Protein AF-0000000076608374 (afdb_homodimer)

InterPro domains:
  IPR004399 Hydroxymethylpyrimidine kinase/phosphomethylpyrimidine kinase domain [cd01169] (4-234)
  IPR013749 Pyridoxamine kinase/Phosphomethylpyrimidine kinase [PF08543] (11-237)
  IPR029056 Ribokinase-like [G3DSA:3.40.1190.20] (1-250)
  IPR029056 Ribokinase-like [SSF53613] (2-236)

pLDDT: mean 88.98, std 12.82, range [23.16, 98.88]

Radius of gyration: 22.58 Å; Cα contacts (8 Å, |Δi|>4): 1106; chains: 2; bounding box: 45×72×51 Å

Structure (mmCIF, N/CA/C/O backbone):
data_AF-0000000076608374-model_v1
#
loop_
_entity.id
_entity.type
_entity.pdbx_description
1 polymer 'hydroxymethylpyrimidine kinase'
#
loop_
_atom_site.group_PDB
_atom_site.id
_atom_site.type_symbol
_atom_site.label_atom_id
_atom_site.label_alt_id
_atom_site.label_comp_id
_atom_site.label_asym_id
_atom_site.label_entity_id
_atom_site.label_seq_id
_atom_site.pdbx_PDB_ins_code
_atom_site.Cartn_x
_atom_site.Cartn_y
_atom_site.Cartn_z
_atom_site.occupancy
_atom_site.B_iso_or_equiv
_atom_site.auth_seq_id
_atom_site.auth_comp_id
_atom_site.auth_asym_id
_atom_site.auth_atom_id
_atom_site.pdbx_PDB_model_num
ATOM 1 N N . MET A 1 1 ? 15.359 10.875 -7.277 1 85.38 1 MET A N 1
ATOM 2 C CA . MET A 1 1 ? 13.961 11 -6.863 1 85.38 1 MET A CA 1
ATOM 3 C C . MET A 1 1 ? 13.859 11.164 -5.352 1 85.38 1 MET A C 1
ATOM 5 O O . MET A 1 1 ? 14.555 10.484 -4.594 1 85.38 1 MET A O 1
ATOM 9 N N . GLU A 1 2 ? 13.039 12.148 -4.84 1 93.56 2 GLU A N 1
ATOM 10 C CA . GLU A 1 2 ? 12.898 12.414 -3.412 1 93.56 2 GLU A CA 1
ATOM 11 C C . GLU A 1 2 ? 12.188 11.266 -2.701 1 93.56 2 GLU A C 1
ATOM 13 O O . GLU A 1 2 ? 11.195 10.742 -3.207 1 93.56 2 GLU A O 1
ATOM 18 N N . SER A 1 3 ? 12.734 10.867 -1.552 1 96.88 3 SER A N 1
ATOM 19 C CA . SER A 1 3 ? 12.086 9.836 -0.754 1 96.88 3 SER A CA 1
ATOM 20 C C . SER A 1 3 ? 11.117 10.445 0.254 1 96.88 3 SER A C 1
ATOM 22 O O . SER A 1 3 ? 11.492 11.328 1.024 1 96.88 3 SER A O 1
ATOM 24 N N . VAL A 1 4 ? 9.906 10.023 0.192 1 98.62 4 VAL A N 1
ATOM 25 C CA . VAL A 1 4 ? 8.852 10.477 1.096 1 98.62 4 VAL A CA 1
ATOM 26 C C . VAL A 1 4 ? 8.227 9.281 1.8 1 98.62 4 VAL A C 1
ATOM 28 O O . VAL A 1 4 ? 8.07 8.211 1.202 1 98.62 4 VAL A O 1
ATOM 31 N N . VAL A 1 5 ? 7.855 9.469 3.111 1 98.81 5 VAL A N 1
ATOM 32 C CA . VAL A 1 5 ? 7.355 8.367 3.926 1 98.81 5 VAL A CA 1
ATOM 33 C C . VAL A 1 5 ? 5.984 8.727 4.496 1 98.81 5 VAL A C 1
ATOM 35 O O . VAL A 1 5 ? 5.77 9.852 4.949 1 98.81 5 VAL A O 1
ATOM 38 N N . SER A 1 6 ? 5.066 7.832 4.352 1 98.81 6 SER A N 1
ATOM 39 C CA . SER A 1 6 ? 3.818 7.906 5.105 1 98.81 6 SER A CA 1
ATOM 40 C C . SER A 1 6 ? 3.855 7 6.328 1 98.81 6 SER A C 1
ATOM 42 O O . SER A 1 6 ? 4.246 5.836 6.234 1 98.81 6 SER A O 1
ATOM 44 N N . ILE A 1 7 ? 3.568 7.523 7.465 1 98.81 7 ILE A N 1
ATOM 45 C CA . ILE A 1 7 ? 3.342 6.73 8.672 1 98.81 7 ILE A CA 1
ATOM 46 C C . ILE A 1 7 ? 1.854 6.73 9.016 1 98.81 7 ILE A C 1
ATOM 48 O O . ILE A 1 7 ? 1.289 7.77 9.359 1 98.81 7 ILE A O 1
ATOM 52 N N . GLY A 1 8 ? 1.218 5.586 8.859 1 98.12 8 GLY A N 1
ATOM 53 C CA . GLY A 1 8 ? -0.223 5.535 9.055 1 98.12 8 GLY A CA 1
ATOM 54 C C . GLY A 1 8 ? -0.791 4.133 8.938 1 98.12 8 GLY A C 1
ATOM 55 O O . GLY A 1 8 ? -0.04 3.156 8.891 1 98.12 8 GLY A O 1
ATOM 56 N N . GLY A 1 9 ? -2.074 4.059 9.016 1 97.94 9 GLY A N 1
ATOM 57 C CA . GLY A 1 9 ? -2.756 2.775 9.016 1 97.94 9 GLY A CA 1
ATOM 58 C C . GLY A 1 9 ? -2.9 2.174 7.633 1 97.94 9 GLY A C 1
ATOM 59 O O . GLY A 1 9 ? -2.887 2.893 6.633 1 97.94 9 GLY A O 1
ATOM 60 N N . TRP A 1 10 ? -3.025 0.842 7.605 1 98.31 10 TRP A N 1
ATOM 61 C CA . TRP A 1 10 ? -3.332 0.107 6.383 1 98.31 10 TRP A CA 1
ATOM 62 C C . TRP A 1 10 ? -4.836 -0.064 6.211 1 98.31 10 TRP A C 1
ATOM 64 O O . TRP A 1 10 ? -5.52 -0.552 7.117 1 98.31 10 TRP A O 1
ATOM 74 N N . ASP A 1 11 ? -5.324 0.423 5.129 1 97.44 11 ASP A N 1
ATOM 75 C CA . ASP A 1 11 ? -6.711 0.237 4.707 1 97.44 11 ASP A CA 1
ATOM 76 C C . ASP A 1 11 ? -6.82 -0.854 3.645 1 97.44 11 ASP A C 1
ATOM 78 O O . ASP A 1 11 ? -6.426 -0.648 2.494 1 97.44 11 ASP A O 1
ATOM 82 N N . PRO A 1 12 ? -7.48 -1.946 3.973 1 98.12 12 PRO A N 1
ATOM 83 C CA . PRO A 1 12 ? -7.488 -3.072 3.037 1 98.12 12 PRO A CA 1
ATOM 84 C C . PRO A 1 12 ? -8.25 -2.762 1.749 1 98.12 12 PRO A C 1
ATOM 86 O O . PRO A 1 12 ? -7.988 -3.373 0.71 1 98.12 12 PRO A O 1
ATOM 89 N N . CYS A 1 13 ? -9.156 -1.854 1.697 1 96.25 13 CYS A N 1
ATOM 90 C CA . CYS A 1 13 ? -9.914 -1.597 0.477 1 96.25 13 CYS A CA 1
ATOM 91 C C . CYS A 1 13 ? -9.18 -0.61 -0.422 1 96.25 13 CYS A C 1
ATOM 93 O O . CYS A 1 13 ? -9.617 -0.332 -1.538 1 96.25 13 CYS A O 1
ATOM 95 N N . GLY A 1 14 ? -8.023 -0.067 0.072 1 95.12 14 GLY A N 1
ATOM 96 C CA . GLY A 1 14 ? -7.113 0.683 -0.778 1 95.12 14 GLY A CA 1
ATOM 97 C C . GLY A 1 14 ? -7.492 2.146 -0.913 1 95.12 14 GLY A C 1
ATOM 98 O O . GLY A 1 14 ? -6.902 2.873 -1.715 1 95.12 14 GLY A O 1
ATOM 99 N N . GLY A 1 15 ? -8.445 2.619 -0.129 1 93.56 15 GLY A N 1
ATOM 100 C CA . GLY A 1 15 ? -8.977 3.955 -0.346 1 93.56 15 GLY A CA 1
ATOM 101 C C . GLY A 1 15 ? -8.367 4.996 0.577 1 93.56 15 GLY A C 1
ATOM 102 O O . GLY A 1 15 ? -8.438 6.195 0.3 1 93.56 15 GLY A O 1
ATOM 103 N N . ALA A 1 16 ? -7.828 4.57 1.667 1 95 16 ALA A N 1
ATOM 104 C CA . ALA A 1 16 ? -7.281 5.5 2.654 1 95 16 ALA A CA 1
ATOM 105 C C . ALA A 1 16 ? -5.965 4.984 3.223 1 95 16 ALA A C 1
ATOM 107 O O . ALA A 1 16 ? -5.461 3.945 2.791 1 95 16 ALA A O 1
ATOM 108 N N . GLY A 1 17 ? -5.367 5.758 4.047 1 96.56 17 GLY A N 1
ATOM 109 C CA . GLY A 1 17 ? -4.172 5.309 4.746 1 96.56 17 GLY A CA 1
ATOM 110 C C . GLY A 1 17 ? -2.992 5.074 3.822 1 96.56 17 GLY A C 1
ATOM 111 O O . GLY A 1 17 ? -2.807 5.805 2.848 1 96.56 17 GLY A O 1
ATOM 112 N N . LEU A 1 18 ? -2.203 4.066 4.164 1 98.25 18 LEU A N 1
ATOM 113 C CA . LEU A 1 18 ? -0.969 3.775 3.443 1 98.25 18 LEU A CA 1
ATOM 114 C C . LEU A 1 18 ? -1.257 3.457 1.979 1 98.25 18 LEU A C 1
ATOM 116 O O . LEU A 1 18 ? -0.484 3.832 1.095 1 98.25 18 LEU A O 1
ATOM 120 N N . ALA A 1 19 ? -2.32 2.76 1.77 1 97.06 19 ALA A N 1
ATOM 121 C CA . ALA A 1 19 ? -2.652 2.375 0.401 1 97.06 19 ALA A CA 1
ATOM 122 C C . ALA A 1 19 ? -2.881 3.602 -0.475 1 97.06 19 ALA A C 1
ATOM 124 O O . ALA A 1 19 ? -2.369 3.678 -1.595 1 97.06 19 ALA A O 1
ATOM 125 N N . ALA A 1 20 ? -3.609 4.566 0.02 1 96.25 20 ALA A N 1
ATOM 126 C CA . ALA A 1 20 ? -3.857 5.801 -0.715 1 96.25 20 ALA A CA 1
ATOM 127 C C . ALA A 1 20 ? -2.588 6.641 -0.824 1 96.25 20 ALA A C 1
ATOM 129 O O . ALA A 1 20 ? -2.311 7.227 -1.873 1 96.25 20 ALA A O 1
ATOM 130 N N . ASP A 1 21 ? -1.882 6.695 0.234 1 98.06 21 ASP A N 1
ATOM 131 C CA . ASP A 1 21 ? -0.701 7.551 0.298 1 98.06 21 ASP A CA 1
ATOM 132 C C . ASP A 1 21 ? 0.353 7.109 -0.714 1 98.06 21 ASP A C 1
ATOM 134 O O . ASP A 1 21 ? 0.911 7.938 -1.438 1 98.06 21 ASP A O 1
ATOM 138 N N . ILE A 1 22 ? 0.617 5.816 -0.801 1 96.5 22 ILE A N 1
ATOM 139 C CA . ILE A 1 22 ? 1.695 5.336 -1.658 1 96.5 22 ILE A CA 1
ATOM 140 C C . ILE A 1 22 ? 1.318 5.539 -3.125 1 96.5 22 ILE A C 1
ATOM 142 O O . ILE A 1 22 ? 2.178 5.828 -3.959 1 96.5 22 ILE A O 1
ATOM 146 N N . LYS A 1 23 ? 0.091 5.352 -3.469 1 95 23 LYS A N 1
ATOM 147 C CA . LYS A 1 23 ? -0.356 5.633 -4.828 1 95 23 LYS A CA 1
ATOM 148 C C . LYS A 1 23 ? -0.237 7.121 -5.148 1 95 23 LYS A C 1
ATOM 150 O O . LYS A 1 23 ? 0.165 7.492 -6.254 1 95 23 LYS A O 1
ATOM 155 N N . THR A 1 24 ? -0.591 7.969 -4.184 1 96.44 24 THR A N 1
ATOM 156 C CA . THR A 1 24 ? -0.47 9.406 -4.359 1 96.44 24 THR A CA 1
ATOM 157 C C . THR A 1 24 ? 0.984 9.805 -4.598 1 96.44 24 THR A C 1
ATOM 159 O O . THR A 1 24 ? 1.28 10.586 -5.504 1 96.44 24 THR A O 1
ATOM 162 N N . PHE A 1 25 ? 1.87 9.203 -3.775 1 96.75 25 PHE A N 1
ATOM 163 C CA . PHE A 1 25 ? 3.293 9.477 -3.936 1 96.75 25 PHE A CA 1
ATOM 164 C C . PHE A 1 25 ? 3.771 9.078 -5.324 1 96.75 25 PHE A C 1
ATOM 166 O O . PHE A 1 25 ? 4.488 9.836 -5.984 1 96.75 25 PHE A O 1
ATOM 173 N N . GLU A 1 26 ? 3.326 7.902 -5.746 1 93 26 GLU A N 1
ATOM 174 C CA . GLU A 1 26 ? 3.701 7.402 -7.066 1 93 26 GLU A CA 1
ATOM 175 C C . GLU A 1 26 ? 3.268 8.367 -8.164 1 93 26 GLU A C 1
ATOM 177 O O . GLU A 1 26 ? 4.039 8.656 -9.086 1 93 26 GLU A O 1
ATOM 182 N N . MET A 1 27 ? 2.129 8.914 -8.055 1 92.44 27 MET A N 1
ATOM 183 C CA . MET A 1 27 ? 1.564 9.812 -9.062 1 92.44 27 MET A CA 1
ATOM 184 C C . MET A 1 27 ? 2.291 11.148 -9.062 1 92.44 27 MET A C 1
ATOM 186 O O . MET A 1 27 ? 2.254 11.883 -10.055 1 92.44 27 MET A O 1
ATOM 190 N N . HIS A 1 28 ? 2.885 11.5 -8.008 1 94.56 28 HIS A N 1
ATOM 191 C CA . HIS A 1 28 ? 3.57 12.789 -7.906 1 94.56 28 HIS A CA 1
ATOM 192 C C . HIS A 1 28 ? 5.059 12.641 -8.211 1 94.56 28 HIS A C 1
ATOM 194 O O . HIS A 1 28 ? 5.824 13.594 -8.039 1 94.56 28 HIS A O 1
ATOM 200 N N . GLY A 1 29 ? 5.453 11.445 -8.562 1 91.19 29 GLY A N 1
ATOM 201 C CA . GLY A 1 29 ? 6.82 11.234 -9.016 1 91.19 29 GLY A CA 1
ATOM 202 C C . GLY A 1 29 ? 7.836 11.266 -7.887 1 91.19 29 GLY A C 1
ATOM 203 O O . GLY A 1 29 ? 8.953 11.75 -8.062 1 91.19 29 GLY A O 1
ATOM 204 N N . VAL A 1 30 ? 7.477 10.891 -6.742 1 94.31 30 VAL A N 1
ATOM 205 C CA . VAL A 1 30 ? 8.406 10.734 -5.633 1 94.31 30 VAL A CA 1
ATOM 206 C C . VAL A 1 30 ? 8.492 9.266 -5.234 1 94.31 30 VAL A C 1
ATOM 208 O O . VAL A 1 30 ? 7.605 8.477 -5.566 1 94.31 30 VAL A O 1
ATOM 211 N N . ARG A 1 31 ? 9.594 8.906 -4.574 1 94.25 31 ARG A N 1
ATOM 212 C CA . ARG A 1 31 ? 9.727 7.566 -4.016 1 94.25 31 ARG A CA 1
ATOM 213 C C . ARG A 1 31 ? 8.914 7.422 -2.73 1 94.25 31 ARG A C 1
ATOM 215 O O . ARG A 1 31 ? 9.375 7.82 -1.655 1 94.25 31 ARG A O 1
ATOM 222 N N . GLY A 1 32 ? 7.797 6.789 -2.885 1 96.69 32 GLY A N 1
ATOM 223 C CA . GLY A 1 32 ? 6.883 6.676 -1.759 1 96.69 32 GLY A CA 1
ATOM 224 C C . GLY A 1 32 ? 7.133 5.441 -0.912 1 96.69 32 GLY A C 1
ATOM 225 O O . GLY A 1 32 ? 7.223 4.332 -1.436 1 96.69 32 GLY A O 1
ATOM 226 N N . MET A 1 33 ? 7.27 5.652 0.336 1 98.19 33 MET A N 1
ATOM 227 C CA . MET A 1 33 ? 7.465 4.609 1.338 1 98.19 33 MET A CA 1
ATOM 228 C C . MET A 1 33 ? 6.426 4.715 2.447 1 98.19 33 MET A C 1
ATOM 230 O O . MET A 1 33 ? 5.641 5.664 2.479 1 98.19 33 MET A O 1
ATOM 234 N N . GLY A 1 34 ? 6.348 3.648 3.256 1 98.62 34 GLY A N 1
ATOM 235 C CA . GLY A 1 34 ? 5.32 3.682 4.285 1 98.62 34 GLY A CA 1
ATOM 236 C C . GLY A 1 34 ? 5.68 2.861 5.512 1 98.62 34 GLY A C 1
ATOM 237 O O . GLY A 1 34 ? 6.285 1.795 5.395 1 98.62 34 GLY A O 1
ATOM 238 N N . ILE A 1 35 ? 5.336 3.412 6.617 1 98.88 35 ILE A N 1
ATOM 239 C CA . ILE A 1 35 ? 5.414 2.725 7.898 1 98.88 35 ILE A CA 1
ATOM 240 C C . ILE A 1 35 ? 4.008 2.383 8.391 1 98.88 35 ILE A C 1
ATOM 242 O O . ILE A 1 35 ? 3.174 3.273 8.57 1 98.88 35 ILE A O 1
ATOM 246 N N . CYS A 1 36 ? 3.803 1.111 8.602 1 98.88 36 CYS A N 1
ATOM 247 C CA . CYS A 1 36 ? 2.475 0.664 9 1 98.88 36 CYS A CA 1
ATOM 248 C C . CYS A 1 36 ? 2.271 0.834 10.508 1 98.88 36 CYS A C 1
ATOM 250 O O . CYS A 1 36 ? 2.889 0.128 11.305 1 98.88 36 CYS A O 1
ATOM 252 N N . SER A 1 37 ? 1.382 1.712 10.875 1 98.5 37 SER A N 1
ATOM 253 C CA . SER A 1 37 ? 1.146 2 12.289 1 98.5 37 SER A CA 1
ATOM 254 C C . SER A 1 37 ? -0.042 1.207 12.82 1 98.5 37 SER A C 1
ATOM 256 O O . SER A 1 37 ? -0.236 1.113 14.031 1 98.5 37 SER A O 1
ATOM 258 N N . ALA A 1 38 ? -0.831 0.718 11.938 1 98.31 38 ALA A N 1
ATOM 259 C CA . ALA A 1 38 ? -2.016 -0.057 12.305 1 98.31 38 ALA A CA 1
ATOM 260 C C . ALA A 1 38 ? -2.541 -0.845 11.109 1 98.31 38 ALA A C 1
ATOM 262 O O . ALA A 1 38 ? -2.307 -0.47 9.953 1 98.31 38 ALA A O 1
ATOM 263 N N . ILE A 1 39 ? -3.238 -1.93 11.406 1 98.5 39 ILE A N 1
ATOM 264 C CA . ILE A 1 39 ? -3.998 -2.684 10.414 1 98.5 39 ILE A CA 1
ATOM 265 C C . ILE A 1 39 ? -5.492 -2.562 10.711 1 98.5 39 ILE A C 1
ATOM 267 O O . ILE A 1 39 ? -5.941 -2.893 11.812 1 98.5 39 ILE A O 1
ATOM 271 N N . THR A 1 40 ? -6.234 -2.076 9.719 1 97.62 40 THR A N 1
ATOM 272 C CA . THR A 1 40 ? -7.672 -1.958 9.922 1 97.62 40 THR A CA 1
ATOM 273 C C . THR A 1 40 ? -8.422 -3.033 9.141 1 97.62 40 THR A C 1
ATOM 275 O O . THR A 1 40 ? -7.898 -3.576 8.164 1 97.62 40 THR A O 1
ATOM 278 N N . SER A 1 41 ? -9.539 -3.387 9.641 1 97.88 41 SER A N 1
ATOM 279 C CA . SER A 1 41 ? -10.555 -4.141 8.914 1 97.88 41 SER A CA 1
ATOM 280 C C . SER A 1 41 ? -11.742 -3.254 8.539 1 97.88 41 SER A C 1
ATOM 282 O O . SER A 1 41 ? -12.594 -2.963 9.375 1 97.88 41 SER A O 1
ATOM 284 N N . GLN A 1 42 ? -11.742 -2.914 7.234 1 95.56 42 GLN A N 1
ATOM 285 C CA . GLN A 1 42 ? -12.727 -1.925 6.809 1 95.56 42 GLN A CA 1
ATOM 286 C C . GLN A 1 42 ? -12.945 -1.982 5.297 1 95.56 42 GLN A C 1
ATOM 288 O O . GLN A 1 42 ? -12.164 -2.602 4.574 1 95.56 42 GLN A O 1
ATOM 293 N N . ALA A 1 43 ? -14 -1.444 4.84 1 94.19 43 ALA A N 1
ATOM 294 C CA . ALA A 1 43 ? -14.32 -1.111 3.455 1 94.19 43 ALA A CA 1
ATOM 295 C C . ALA A 1 43 ? -14.727 0.355 3.322 1 94.19 43 ALA A C 1
ATOM 297 O O . ALA A 1 43 ? -14.625 1.122 4.285 1 94.19 43 ALA A O 1
ATOM 298 N N . HIS A 1 44 ? -15.047 0.704 2.07 1 88.62 44 HIS A N 1
ATOM 299 C CA . HIS A 1 44 ? -15.391 2.105 1.855 1 88.62 44 HIS A CA 1
ATOM 300 C C . HIS A 1 44 ? -16.594 2.512 2.693 1 88.62 44 HIS A C 1
ATOM 302 O O . HIS A 1 44 ? -16.781 3.693 2.986 1 88.62 44 HIS A O 1
ATOM 308 N N . ASN A 1 45 ? -17.359 1.591 3.168 1 87.19 45 ASN A N 1
ATOM 309 C CA . ASN A 1 45 ? -18.641 1.895 3.805 1 87.19 45 ASN A CA 1
ATOM 310 C C . ASN A 1 45 ? -18.734 1.261 5.188 1 87.19 45 ASN A C 1
ATOM 312 O O . ASN A 1 45 ? -19.812 1.218 5.777 1 87.19 45 ASN A O 1
ATOM 316 N N . ARG A 1 46 ? -17.703 0.743 5.668 1 91.12 46 ARG A N 1
ATOM 317 C CA . ARG A 1 46 ? -17.75 0.077 6.965 1 91.12 46 ARG A CA 1
ATOM 318 C C . ARG A 1 46 ? -16.391 0.084 7.637 1 91.12 46 ARG A C 1
ATOM 320 O O . ARG A 1 46 ? -15.359 0.213 6.969 1 91.12 46 ARG A O 1
ATOM 327 N N . PHE A 1 47 ? -16.406 -0.077 8.953 1 93.62 47 PHE A N 1
ATOM 328 C CA . PHE A 1 47 ? -15.227 -0.24 9.805 1 93.62 47 PHE A CA 1
ATOM 329 C C . PHE A 1 47 ? -15.461 -1.329 10.844 1 93.62 47 PHE A C 1
ATOM 331 O O . PHE A 1 47 ? -16.266 -1.158 11.758 1 93.62 47 PHE A O 1
ATOM 338 N N . ASP A 1 48 ? -14.672 -2.373 10.742 1 95.69 48 ASP A N 1
ATOM 339 C CA . ASP A 1 48 ? -14.992 -3.559 11.539 1 95.69 48 ASP A CA 1
ATOM 340 C C . ASP A 1 48 ? -13.945 -3.795 12.617 1 95.69 48 ASP A C 1
ATOM 342 O O . ASP A 1 48 ? -14.195 -4.531 13.578 1 95.69 48 ASP A O 1
ATOM 346 N N . GLY A 1 49 ? -12.789 -3.16 12.43 1 95.12 49 GLY A N 1
ATOM 347 C CA . GLY A 1 49 ? -11.781 -3.398 13.453 1 95.12 49 GLY A CA 1
ATOM 348 C C . GLY A 1 49 ? -10.484 -2.658 13.195 1 95.12 49 GLY A C 1
ATOM 349 O O . GLY A 1 49 ? -10.305 -2.07 12.125 1 95.12 49 GLY A O 1
ATOM 350 N N . LEU A 1 50 ? -9.586 -2.688 14.258 1 95.75 50 LEU A N 1
ATOM 351 C CA . LEU A 1 50 ? -8.297 -2.014 14.242 1 95.75 50 LEU A CA 1
ATOM 352 C C . LEU A 1 50 ? -7.293 -2.746 15.125 1 95.75 50 LEU A C 1
ATOM 354 O O . LEU A 1 50 ? -7.613 -3.129 16.25 1 95.75 50 LEU A O 1
ATOM 358 N N . GLN A 1 51 ? -6.188 -3.068 14.57 1 97.38 51 GLN A N 1
ATOM 359 C CA . GLN A 1 51 ? -5.043 -3.564 15.328 1 97.38 51 GLN A CA 1
ATOM 360 C C . GLN A 1 51 ? -3.855 -2.613 15.219 1 97.38 51 GLN A C 1
ATOM 362 O O . GLN A 1 51 ? -3.254 -2.486 14.148 1 97.38 51 GLN A O 1
ATOM 367 N N . TRP A 1 52 ? -3.479 -1.981 16.359 1 97.31 52 TRP A N 1
ATOM 368 C CA . TRP A 1 52 ? -2.314 -1.104 16.359 1 97.31 52 TRP A CA 1
ATOM 369 C C . TRP A 1 52 ? -1.028 -1.904 16.188 1 97.31 52 TRP A C 1
ATOM 371 O O . TRP A 1 52 ? -0.891 -2.998 16.734 1 97.31 52 TRP A O 1
ATOM 381 N N . THR A 1 53 ? -0.121 -1.4 15.43 1 98.31 53 THR A N 1
ATOM 382 C CA . THR A 1 53 ? 1.24 -1.921 15.375 1 98.31 53 THR A CA 1
ATOM 383 C C . THR A 1 53 ? 2.041 -1.458 16.594 1 98.31 53 THR A C 1
ATOM 385 O O . THR A 1 53 ? 1.945 -0.298 17 1 98.31 53 THR A O 1
ATOM 388 N N . SER A 1 54 ? 2.82 -2.34 17.172 1 97.94 54 SER A N 1
ATOM 389 C CA . SER A 1 54 ? 3.584 -1.958 18.359 1 97.94 54 SER A CA 1
ATOM 390 C C . SER A 1 54 ? 4.629 -0.9 18.031 1 97.94 54 SER A C 1
ATOM 392 O O . SER A 1 54 ? 5.133 -0.854 16.906 1 97.94 54 SER A O 1
ATOM 394 N N . PRO A 1 55 ? 4.965 -0.057 19.016 1 97.88 55 PRO A N 1
ATOM 395 C CA . PRO A 1 55 ? 6.008 0.947 18.797 1 97.88 55 PRO A CA 1
ATOM 396 C C . PRO A 1 55 ? 7.32 0.337 18.297 1 97.88 55 PRO A C 1
ATOM 398 O O . PRO A 1 55 ? 7.961 0.882 17.406 1 97.88 55 PRO A O 1
ATOM 401 N N . GLU A 1 56 ? 7.645 -0.822 18.875 1 98.12 56 GLU A N 1
ATOM 402 C CA . GLU A 1 56 ? 8.891 -1.483 18.484 1 98.12 56 GLU A CA 1
ATOM 403 C C . GLU A 1 56 ? 8.906 -1.806 17 1 98.12 56 GLU A C 1
ATOM 405 O O . GLU A 1 56 ? 9.914 -1.595 16.312 1 98.12 56 GLU A O 1
ATOM 410 N N . VAL A 1 57 ? 7.801 -2.268 16.484 1 98.5 57 VAL A N 1
ATOM 411 C CA . VAL A 1 57 ? 7.703 -2.637 15.07 1 98.5 57 VAL A CA 1
ATOM 412 C C . VAL A 1 57 ? 7.688 -1.377 14.211 1 98.5 57 VAL A C 1
ATOM 414 O O . VAL A 1 57 ? 8.32 -1.337 13.148 1 98.5 57 VAL A O 1
ATOM 417 N N . ILE A 1 58 ? 7.031 -0.351 14.648 1 98.75 58 ILE A N 1
ATOM 418 C CA . ILE A 1 58 ? 7 0.918 13.93 1 98.75 58 ILE A CA 1
ATOM 419 C C . ILE A 1 58 ? 8.414 1.473 13.805 1 98.75 58 ILE A C 1
ATOM 421 O O . ILE A 1 58 ? 8.852 1.831 12.703 1 98.75 58 ILE A O 1
ATOM 425 N N . PHE A 1 59 ? 9.141 1.438 14.906 1 98.69 59 PHE A N 1
ATOM 426 C CA . PHE A 1 59 ? 10.484 2.004 14.922 1 98.69 59 PHE A CA 1
ATOM 427 C C . PHE A 1 59 ? 11.438 1.154 14.094 1 98.69 59 PHE A C 1
ATOM 429 O O . PHE A 1 59 ? 12.344 1.684 13.445 1 98.69 59 PHE A O 1
ATOM 436 N N . SER A 1 60 ? 11.227 -0.14 14.117 1 98.56 60 SER A N 1
ATOM 437 C CA . SER A 1 60 ? 12.062 -1.022 13.312 1 98.56 60 SER A CA 1
ATOM 438 C C . SER A 1 60 ? 11.891 -0.743 11.828 1 98.56 60 SER A C 1
ATOM 440 O O . SER A 1 60 ? 12.867 -0.714 11.07 1 98.56 60 SER A O 1
ATOM 442 N N . GLN A 1 61 ? 10.648 -0.555 11.367 1 98.69 61 GLN A N 1
ATOM 443 C CA . GLN A 1 61 ? 10.398 -0.172 9.984 1 98.69 61 GLN A CA 1
ATOM 444 C C . GLN A 1 61 ? 11.109 1.131 9.633 1 98.69 61 GLN A C 1
ATOM 446 O O . GLN A 1 61 ? 11.781 1.22 8.602 1 98.69 61 GLN A O 1
ATOM 451 N N . LEU A 1 62 ? 10.938 2.107 10.5 1 98.75 62 LEU A N 1
ATOM 452 C CA . LEU A 1 62 ? 11.5 3.434 10.266 1 98.75 62 LEU A CA 1
ATOM 453 C C . LEU A 1 62 ? 13.023 3.379 10.203 1 98.75 62 LEU A C 1
ATOM 455 O O . LEU A 1 62 ? 13.633 3.973 9.312 1 98.75 62 LEU A O 1
ATOM 459 N N . GLU A 1 63 ? 13.609 2.646 11.102 1 98.44 63 GLU A N 1
ATOM 460 C CA . GLU A 1 63 ? 15.062 2.551 11.164 1 98.44 63 GLU A CA 1
ATOM 461 C C . GLU A 1 63 ? 15.625 1.913 9.898 1 98.44 63 GLU A C 1
ATOM 463 O O . GLU A 1 63 ? 16.672 2.33 9.398 1 98.44 63 GLU A O 1
ATOM 468 N N . SER A 1 64 ? 14.969 0.876 9.453 1 97.88 64 SER A N 1
ATOM 469 C CA . SER A 1 64 ? 15.414 0.248 8.219 1 97.88 64 SER A CA 1
ATOM 470 C C . SER A 1 64 ? 15.461 1.255 7.07 1 97.88 64 SER A C 1
ATOM 472 O O . SER A 1 64 ? 16.375 1.224 6.246 1 97.88 64 SER A O 1
ATOM 474 N N . LEU A 1 65 ? 14.492 2.168 6.996 1 98.25 65 LEU A N 1
ATOM 475 C CA . LEU A 1 65 ? 14.445 3.176 5.941 1 98.25 65 LEU A CA 1
ATOM 476 C C . LEU A 1 65 ? 15.523 4.234 6.156 1 98.25 65 LEU A C 1
ATOM 478 O O . LEU A 1 65 ? 16.219 4.617 5.211 1 98.25 65 LEU A O 1
ATOM 482 N N . LEU A 1 66 ? 15.711 4.645 7.391 1 98.06 66 LEU A N 1
ATOM 483 C CA . LEU A 1 66 ? 16.656 5.719 7.695 1 98.06 66 LEU A CA 1
ATOM 484 C C . LEU A 1 66 ? 18.078 5.281 7.434 1 98.06 66 LEU A C 1
ATOM 486 O O . LEU A 1 66 ? 18.953 6.109 7.129 1 98.06 66 LEU A O 1
ATOM 490 N N . ARG A 1 67 ? 18.328 4.039 7.445 1 96.88 67 ARG A N 1
ATOM 491 C CA . ARG A 1 67 ? 19.672 3.506 7.203 1 96.88 67 ARG A CA 1
ATOM 492 C C . ARG A 1 67 ? 19.969 3.449 5.711 1 96.88 67 ARG A C 1
ATOM 494 O O . ARG A 1 67 ? 21.141 3.352 5.316 1 96.88 67 ARG A O 1
ATOM 501 N N . SER A 1 68 ? 18.969 3.57 4.887 1 94.94 68 SER A N 1
ATOM 502 C CA . SER A 1 68 ? 19.172 3.312 3.465 1 94.94 68 SER A CA 1
ATOM 503 C C . SER A 1 68 ? 18.812 4.531 2.623 1 94.94 68 SER A C 1
ATOM 505 O O . SER A 1 68 ? 19.219 4.633 1.463 1 94.94 68 SER A O 1
ATOM 507 N N . TYR A 1 69 ? 18.031 5.473 3.217 1 96.31 69 TYR A N 1
ATOM 508 C CA . TYR A 1 69 ? 17.516 6.582 2.424 1 96.31 69 TYR A CA 1
ATOM 509 C C . TYR A 1 69 ? 17.625 7.895 3.188 1 96.31 69 TYR A C 1
ATOM 511 O O . TYR A 1 69 ? 17.578 7.906 4.422 1 96.31 69 TYR A O 1
ATOM 519 N N . THR A 1 70 ? 17.812 8.945 2.438 1 97.56 70 THR A N 1
ATOM 520 C CA . THR A 1 70 ? 17.562 10.281 2.977 1 97.56 70 THR A CA 1
ATOM 521 C C . THR A 1 70 ? 16.109 10.688 2.768 1 97.56 70 THR A C 1
ATOM 523 O O . THR A 1 70 ? 15.688 10.938 1.638 1 97.56 70 THR A O 1
ATOM 526 N N . ILE A 1 71 ? 15.398 10.797 3.842 1 98.31 71 ILE A N 1
ATOM 527 C CA . ILE A 1 71 ? 13.977 11.086 3.77 1 98.31 71 ILE A CA 1
ATOM 528 C C . ILE A 1 71 ? 13.758 12.602 3.75 1 98.31 71 ILE A C 1
ATOM 530 O O . ILE A 1 71 ? 14.219 13.312 4.645 1 98.31 71 ILE A O 1
ATOM 534 N N . LYS A 1 72 ? 13 13.039 2.715 1 98.56 72 LYS A N 1
ATOM 535 C CA . LYS A 1 72 ? 12.82 14.477 2.533 1 98.56 72 LYS A CA 1
ATOM 536 C C . LYS A 1 72 ? 11.492 14.945 3.121 1 98.56 72 LYS A C 1
ATOM 538 O O . LYS A 1 72 ? 11.344 16.125 3.479 1 98.56 72 LYS A O 1
ATOM 543 N N . GLY A 1 73 ? 10.508 14.102 3.189 1 98.69 73 GLY A N 1
ATOM 544 C CA . GLY A 1 73 ? 9.195 14.43 3.713 1 98.69 73 GLY A CA 1
ATOM 545 C C . GLY A 1 73 ? 8.5 13.242 4.359 1 98.69 73 GLY A C 1
ATOM 546 O O . GLY A 1 73 ? 8.68 12.102 3.938 1 98.69 73 GLY A O 1
ATOM 547 N N . VAL A 1 74 ? 7.707 13.539 5.355 1 98.81 74 VAL A N 1
ATOM 548 C CA . VAL A 1 74 ? 6.949 12.508 6.047 1 98.81 74 VAL A CA 1
ATOM 549 C C . VAL A 1 74 ? 5.52 12.992 6.289 1 98.81 74 VAL A C 1
ATOM 551 O O . VAL A 1 74 ? 5.309 14.117 6.738 1 98.81 74 VAL A O 1
ATOM 554 N N . LYS A 1 75 ? 4.598 12.172 5.953 1 98.75 75 LYS A N 1
ATOM 555 C CA . LYS A 1 75 ? 3.191 12.398 6.273 1 98.75 75 LYS A CA 1
ATOM 556 C C . LYS A 1 75 ? 2.717 11.453 7.371 1 98.75 75 LYS A C 1
ATOM 558 O O . LYS A 1 75 ? 2.854 10.234 7.246 1 98.75 75 LYS A O 1
ATOM 563 N N . PHE A 1 76 ? 2.162 11.992 8.43 1 97.94 76 PHE A N 1
ATOM 564 C CA . PHE A 1 76 ? 1.591 11.195 9.508 1 97.94 76 PHE A CA 1
ATOM 565 C C . PHE A 1 76 ? 0.077 11.102 9.367 1 97.94 76 PHE A C 1
ATOM 567 O O . PHE A 1 76 ? -0.601 12.109 9.18 1 97.94 76 PHE A O 1
ATOM 574 N N . GLY A 1 77 ? -0.396 9.883 9.398 1 96.69 77 GLY A N 1
ATOM 575 C CA . GLY A 1 77 ? -1.801 9.586 9.633 1 96.69 77 GLY A CA 1
ATOM 576 C C . GLY A 1 77 ? -2.08 9.109 11.047 1 96.69 77 GLY A C 1
ATOM 577 O O . GLY A 1 77 ? -1.665 9.742 12.016 1 96.69 77 GLY A O 1
ATOM 578 N N . ILE A 1 78 ? -2.77 7.996 11.203 1 94.94 78 ILE A N 1
ATOM 579 C CA . ILE A 1 78 ? -3.17 7.523 12.523 1 94.94 78 ILE A CA 1
ATOM 580 C C . ILE A 1 78 ? -1.99 6.836 13.203 1 94.94 78 ILE A C 1
ATOM 582 O O . ILE A 1 78 ? -1.25 6.082 12.57 1 94.94 78 ILE A O 1
ATOM 586 N N . VAL A 1 79 ? -1.761 7.168 14.375 1 93.38 79 VAL A N 1
ATOM 587 C CA . VAL A 1 79 ? -0.853 6.504 15.305 1 93.38 79 VAL A CA 1
ATOM 588 C C . VAL A 1 79 ? -1.541 6.32 16.656 1 93.38 79 VAL A C 1
ATOM 590 O O . VAL A 1 79 ? -2.438 7.086 17.016 1 93.38 79 VAL A O 1
ATOM 593 N N . GLU A 1 80 ? -1.146 5.367 17.328 1 92.06 80 GLU A N 1
ATOM 594 C CA . GLU A 1 80 ? -1.849 4.984 18.547 1 92.06 80 GLU A CA 1
ATOM 595 C C . GLU A 1 80 ? -1.73 6.066 19.609 1 92.06 80 GLU A C 1
ATOM 597 O O . GLU A 1 80 ? -2.672 6.301 20.375 1 92.06 80 GLU A O 1
ATOM 602 N N . SER A 1 81 ? -0.519 6.723 19.672 1 89.62 81 SER A N 1
ATOM 603 C CA . SER A 1 81 ? -0.289 7.66 20.766 1 89.62 81 SER A CA 1
ATOM 604 C C . SER A 1 81 ? 0.64 8.789 20.344 1 89.62 81 SER A C 1
ATOM 606 O O . SER A 1 81 ? 1.371 8.664 19.359 1 89.62 81 SER A O 1
ATOM 608 N N . SER A 1 82 ? 0.58 9.805 21.172 1 89.38 82 SER A N 1
ATOM 609 C CA . SER A 1 82 ? 1.465 10.938 20.922 1 89.38 82 SER A CA 1
ATOM 610 C C . SER A 1 82 ? 2.924 10.562 21.156 1 89.38 82 SER A C 1
ATOM 612 O O . SER A 1 82 ? 3.822 11.125 20.516 1 89.38 82 SER A O 1
ATOM 614 N N . GLU A 1 83 ? 3.145 9.602 22.016 1 91.75 83 GLU A N 1
ATOM 615 C CA . GLU A 1 83 ? 4.504 9.133 22.281 1 91.75 83 GLU A CA 1
ATOM 616 C C . GLU A 1 83 ? 5.141 8.562 21.016 1 91.75 83 GLU A C 1
ATOM 618 O O . GLU A 1 83 ? 6.309 8.828 20.719 1 91.75 83 GLU A O 1
ATOM 623 N N . VAL A 1 84 ? 4.367 7.816 20.281 1 94.56 84 VAL A N 1
ATOM 624 C CA . VAL A 1 84 ? 4.863 7.223 19.031 1 94.56 84 VAL A CA 1
ATOM 625 C C . VAL A 1 84 ? 5.156 8.32 18.016 1 94.56 84 VAL A C 1
ATOM 627 O O . VAL A 1 84 ? 6.195 8.305 17.359 1 94.56 84 VAL A O 1
ATOM 630 N N . LEU A 1 85 ? 4.258 9.25 17.938 1 94.5 85 LEU A N 1
ATOM 631 C CA . LEU A 1 85 ? 4.426 10.383 17.031 1 94.5 85 LEU A CA 1
ATOM 632 C C . LEU A 1 85 ? 5.703 11.148 17.359 1 94.5 85 LEU A C 1
ATOM 634 O O . LEU A 1 85 ? 6.523 11.398 16.469 1 94.5 85 LEU A O 1
ATOM 638 N N . HIS A 1 86 ? 5.898 11.445 18.609 1 94.5 86 HIS A N 1
ATOM 639 C CA . HIS A 1 86 ? 7.055 12.211 19.062 1 94.5 86 HIS A CA 1
ATOM 640 C C . HIS A 1 86 ? 8.352 11.469 18.781 1 94.5 86 HIS A C 1
ATOM 642 O O . HIS A 1 86 ? 9.32 12.055 18.297 1 94.5 86 HIS A O 1
ATOM 648 N N . GLU A 1 87 ? 8.344 10.227 19.094 1 96.75 87 GLU A N 1
ATOM 649 C CA . GLU A 1 87 ? 9.547 9.43 18.891 1 96.75 87 GLU A CA 1
ATOM 650 C C . GLU A 1 87 ? 9.898 9.312 17.422 1 96.75 87 GLU A C 1
ATOM 652 O O . GLU A 1 87 ? 11.078 9.375 17.047 1 96.75 87 GLU A O 1
ATOM 657 N N . CYS A 1 88 ? 8.898 9.086 16.609 1 98.06 88 CYS A N 1
ATOM 658 C CA . CYS A 1 88 ? 9.156 9.039 15.172 1 98.06 88 CYS A CA 1
ATOM 659 C C . CYS A 1 88 ? 9.758 10.352 14.68 1 98.06 88 CYS A C 1
ATOM 661 O O . CYS A 1 88 ? 10.734 10.344 13.93 1 98.06 88 CYS A O 1
ATOM 663 N N . ILE A 1 89 ? 9.211 11.477 15.102 1 97.12 89 ILE A N 1
ATOM 664 C CA . ILE A 1 89 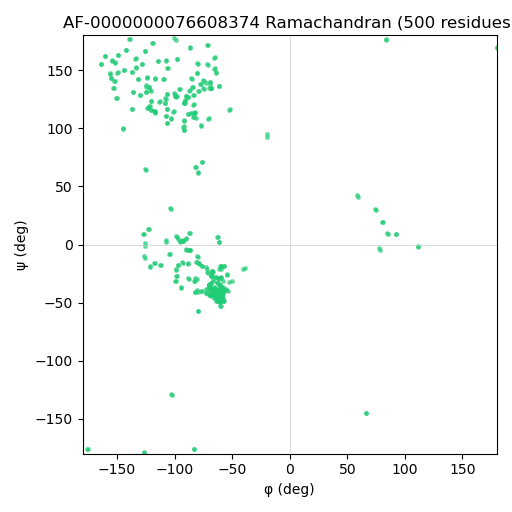? 9.688 12.789 14.672 1 97.12 89 ILE A CA 1
ATOM 665 C C . ILE A 1 89 ? 11.133 12.984 15.109 1 97.12 89 ILE A C 1
ATOM 667 O O . ILE A 1 89 ? 11.961 13.469 14.336 1 97.12 89 ILE A O 1
ATOM 671 N N . ALA A 1 90 ? 11.391 12.586 16.328 1 97.44 90 ALA A N 1
ATOM 672 C CA . ALA A 1 90 ? 12.75 12.719 16.844 1 97.44 90 ALA A CA 1
ATOM 673 C C . ALA A 1 90 ? 13.75 11.938 15.984 1 97.44 90 ALA A C 1
ATOM 675 O O . ALA A 1 90 ? 14.805 12.461 15.617 1 97.44 90 ALA A O 1
ATOM 676 N N . ARG A 1 91 ? 13.461 10.75 15.625 1 98.31 91 ARG A N 1
ATOM 677 C CA . ARG A 1 91 ? 14.336 9.914 14.812 1 98.31 91 ARG A CA 1
ATOM 678 C C . ARG A 1 91 ? 14.5 10.5 13.414 1 98.31 91 ARG A C 1
ATOM 680 O O . ARG A 1 91 ? 15.602 10.484 12.859 1 98.31 91 ARG A O 1
ATOM 687 N N . LEU A 1 92 ? 13.461 10.992 12.906 1 98.5 92 LEU A N 1
ATOM 688 C CA . LEU A 1 92 ? 13.477 11.586 11.57 1 98.5 92 LEU A CA 1
ATOM 689 C C . LEU A 1 92 ? 14.352 12.836 11.539 1 98.5 92 LEU A C 1
ATOM 691 O O . LEU A 1 92 ? 15.195 12.984 10.648 1 98.5 92 LEU A O 1
ATOM 695 N N . ARG A 1 93 ? 14.203 13.711 12.508 1 97.69 93 ARG A N 1
ATOM 696 C CA . ARG A 1 93 ? 14.953 14.961 12.57 1 97.69 93 ARG A CA 1
ATOM 697 C C . ARG A 1 93 ? 16.422 14.695 12.875 1 97.69 93 ARG A C 1
ATOM 699 O O . ARG A 1 93 ? 17.297 15.422 12.391 1 97.69 93 ARG A O 1
ATOM 706 N N . ASN A 1 94 ? 16.656 13.695 13.648 1 98 94 ASN A N 1
ATOM 707 C CA . ASN A 1 94 ? 18.047 13.305 13.891 1 98 94 ASN A CA 1
ATOM 708 C C . ASN A 1 94 ? 18.734 12.859 12.602 1 98 94 ASN A C 1
ATOM 710 O O . ASN A 1 94 ? 19.906 13.156 12.391 1 98 94 ASN A O 1
ATOM 714 N N . ALA A 1 95 ? 18.031 12.164 11.766 1 98.06 95 ALA A N 1
ATOM 715 C CA . ALA A 1 95 ? 18.609 11.656 10.516 1 98.06 95 ALA A CA 1
ATOM 716 C C . ALA A 1 95 ? 18.719 12.773 9.484 1 98.06 95 ALA A C 1
ATOM 718 O O . ALA A 1 95 ? 19.672 12.805 8.695 1 98.06 95 ALA A O 1
ATOM 719 N N . ASN A 1 96 ? 17.734 13.617 9.406 1 97.94 96 ASN A N 1
ATOM 720 C CA . ASN A 1 96 ? 17.688 14.766 8.5 1 97.94 96 ASN A CA 1
ATOM 721 C C . ASN A 1 96 ? 16.984 15.953 9.141 1 97.94 96 ASN A C 1
ATOM 723 O O . ASN A 1 96 ? 15.758 16.047 9.109 1 97.94 96 ASN A O 1
ATOM 727 N N . PRO A 1 97 ? 17.719 16.875 9.641 1 97.06 97 PRO A N 1
ATOM 728 C CA . PRO A 1 97 ? 17.109 18.031 10.328 1 97.06 97 PRO A CA 1
ATOM 729 C C . PRO A 1 97 ? 16.172 18.828 9.422 1 97.06 97 PRO A C 1
ATOM 731 O O . PRO A 1 97 ? 15.305 19.562 9.922 1 97.06 97 PRO A O 1
ATOM 734 N N . ASP A 1 98 ? 16.297 18.672 8.141 1 96.38 98 ASP A N 1
ATOM 735 C CA . ASP A 1 98 ? 15.523 19.469 7.207 1 96.38 98 ASP A CA 1
ATOM 736 C C . ASP A 1 98 ? 14.289 18.719 6.719 1 96.38 98 ASP A C 1
ATOM 738 O O . ASP A 1 98 ? 13.57 19.203 5.836 1 96.38 98 ASP A O 1
ATOM 742 N N . VAL A 1 99 ? 13.992 17.562 7.266 1 98.12 99 VAL A N 1
ATOM 743 C CA . VAL A 1 99 ? 12.859 16.766 6.828 1 98.12 99 VAL A CA 1
ATOM 744 C C . VAL A 1 99 ? 11.562 17.547 7.035 1 98.12 99 VAL A C 1
ATOM 746 O O . VAL A 1 99 ? 11.398 18.234 8.047 1 98.12 99 VAL A O 1
ATOM 749 N N . ILE A 1 100 ? 10.688 17.5 6.039 1 97.88 100 ILE A N 1
ATOM 750 C CA . ILE A 1 100 ? 9.383 18.141 6.141 1 97.88 100 ILE A CA 1
ATOM 751 C C . ILE A 1 100 ? 8.383 17.188 6.781 1 97.88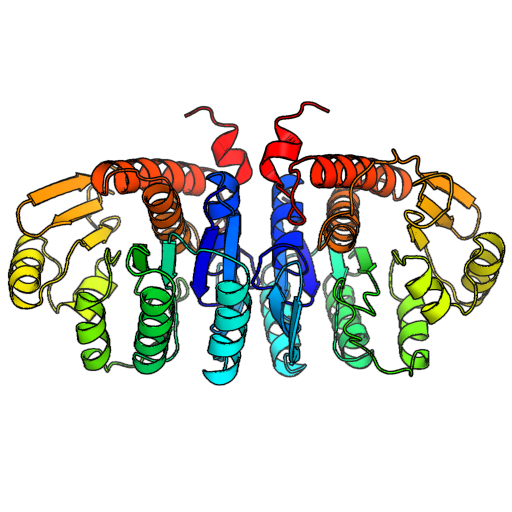 100 ILE A C 1
ATOM 753 O O . ILE A 1 100 ? 8.289 16.016 6.379 1 97.88 100 ILE A O 1
ATOM 757 N N . ILE A 1 101 ? 7.652 17.688 7.742 1 97.94 101 ILE A N 1
ATOM 758 C CA . ILE A 1 101 ? 6.699 16.828 8.438 1 97.94 101 ILE A CA 1
ATOM 759 C C . ILE A 1 101 ? 5.289 17.391 8.289 1 97.94 101 ILE A C 1
ATOM 761 O O . ILE A 1 101 ? 5.016 18.516 8.719 1 97.94 101 ILE A O 1
ATOM 765 N N . VAL A 1 102 ? 4.43 16.656 7.625 1 98.25 102 VAL A N 1
ATOM 766 C CA . VAL A 1 102 ? 3.012 16.953 7.469 1 98.25 102 VAL A CA 1
ATOM 767 C C . VAL A 1 102 ? 2.184 16 8.336 1 98.25 102 VAL A C 1
ATOM 769 O O . VAL A 1 102 ? 2.381 14.789 8.305 1 98.25 102 VAL A O 1
ATOM 772 N N . TRP A 1 103 ? 1.264 16.531 9.133 1 96.56 103 TRP A N 1
ATOM 773 C CA . TRP A 1 103 ? 0.426 15.719 10 1 96.56 103 TRP A CA 1
ATOM 774 C C . TRP A 1 103 ? -1.045 15.852 9.617 1 96.56 103 TRP A C 1
ATOM 776 O O . TRP A 1 103 ? -1.613 16.938 9.68 1 96.56 103 TRP A O 1
ATOM 786 N N . ASP A 1 104 ? -1.623 14.781 9.164 1 96.31 104 ASP A N 1
ATOM 787 C CA . ASP A 1 104 ? -3.066 14.648 8.984 1 96.31 104 ASP A CA 1
ATOM 788 C C . ASP A 1 104 ? -3.723 14.055 10.227 1 96.31 104 ASP A C 1
ATOM 790 O O . ASP A 1 104 ? -3.762 12.828 10.383 1 96.31 104 ASP A O 1
ATOM 794 N N . PRO A 1 105 ? -4.297 14.891 11.07 1 92.19 105 PRO A N 1
ATOM 795 C CA . PRO A 1 105 ? -4.793 14.43 12.367 1 92.19 105 PRO A CA 1
ATOM 796 C C . PRO A 1 105 ? -6.109 13.664 12.258 1 92.19 105 PRO A C 1
ATOM 798 O O . PRO A 1 105 ? -7.121 14.086 12.82 1 92.19 105 PRO A O 1
ATOM 801 N N . VAL A 1 106 ? -6.07 12.492 11.727 1 87.56 106 VAL A N 1
ATOM 802 C CA . VAL A 1 106 ? -7.25 11.664 11.516 1 87.56 106 VAL A CA 1
ATOM 803 C C . VAL A 1 106 ? -7.777 11.164 12.859 1 87.56 106 VAL A C 1
ATOM 805 O O . VAL A 1 106 ? -7.152 10.32 13.5 1 87.56 106 VAL A O 1
ATOM 808 N N . ILE A 1 107 ? -8.883 11.664 13.273 1 81.75 107 ILE A N 1
ATOM 809 C CA . ILE A 1 107 ? -9.438 11.266 14.562 1 81.75 107 ILE A CA 1
ATOM 810 C C . ILE A 1 107 ? -10.539 10.227 14.352 1 81.75 107 ILE A C 1
ATOM 812 O O . ILE A 1 107 ? -10.781 9.383 15.219 1 81.75 107 ILE A O 1
ATOM 816 N N . LYS A 1 108 ? -11.211 10.367 13.211 1 77.38 108 LYS A N 1
ATOM 817 C CA . LYS A 1 108 ? -12.328 9.469 12.922 1 77.38 108 LYS A CA 1
ATOM 818 C C . LYS A 1 108 ? -12.211 8.898 11.516 1 77.38 108 LYS A C 1
ATOM 820 O O . LYS A 1 108 ? -11.797 9.594 10.578 1 77.38 108 LYS A O 1
ATOM 825 N N . ALA A 1 109 ? -12.609 7.633 11.484 1 74 109 ALA A N 1
ATOM 826 C CA . ALA A 1 109 ? -12.75 7.051 10.156 1 74 109 ALA A CA 1
ATOM 827 C C . ALA A 1 109 ? -13.953 7.629 9.422 1 74 109 ALA A C 1
ATOM 829 O O . ALA A 1 109 ? -14.883 8.141 10.055 1 74 109 ALA A O 1
ATOM 830 N N . SER A 1 110 ? -13.836 7.57 8.117 1 69.5 110 SER A N 1
ATOM 831 C CA . SER A 1 110 ? -14.969 8.023 7.32 1 69.5 110 SER A CA 1
ATOM 832 C C . SER A 1 110 ? -16.25 7.297 7.715 1 69.5 110 SER A C 1
ATOM 834 O O . SER A 1 110 ? -17.344 7.852 7.609 1 69.5 110 SER A O 1
ATOM 836 N N . SER A 1 111 ? -16.062 6.129 8.227 1 69.19 111 SER A N 1
ATOM 837 C CA . SER A 1 111 ? -17.203 5.312 8.617 1 69.19 111 SER A CA 1
ATOM 838 C C . SER A 1 111 ? -17.641 5.613 10.047 1 69.19 111 SER A C 1
ATOM 840 O O . SER A 1 111 ? -18.578 4.996 10.562 1 69.19 111 SER A O 1
ATOM 842 N N . GLY A 1 112 ? -16.953 6.414 10.719 1 72.19 112 GLY A N 1
ATOM 843 C CA . GLY A 1 112 ? -17.438 6.91 12 1 72.19 112 GLY A CA 1
ATOM 844 C C . GLY A 1 112 ? -16.641 6.383 13.18 1 72.19 112 GLY A C 1
ATOM 845 O O . GLY A 1 112 ? -16.875 6.777 14.32 1 72.19 112 GLY A O 1
ATOM 846 N N . PHE A 1 113 ? -15.68 5.57 12.977 1 75.69 113 PHE A N 1
ATOM 847 C CA . PHE A 1 113 ? -14.883 5 14.055 1 75.69 113 PHE A CA 1
ATOM 848 C C . PHE A 1 113 ? -13.906 6.031 14.609 1 75.69 113 PHE A C 1
ATOM 850 O O . PHE A 1 113 ? -13.211 6.715 13.852 1 75.69 113 PHE A O 1
ATOM 857 N N . ASP A 1 114 ? -13.875 6.062 15.938 1 77.12 114 ASP A N 1
ATOM 858 C CA . ASP A 1 114 ? -12.953 6.98 16.594 1 77.12 114 ASP A CA 1
ATOM 859 C C . ASP A 1 114 ? -11.609 6.305 16.891 1 77.12 114 ASP A C 1
ATOM 861 O O . ASP A 1 114 ? -11.555 5.32 17.625 1 77.12 114 ASP A O 1
ATOM 865 N N . PHE A 1 115 ? -10.578 6.848 16.391 1 79.25 115 PHE A N 1
ATOM 866 C CA . PHE A 1 115 ? -9.266 6.246 16.578 1 79.25 115 PHE A CA 1
ATOM 867 C C . PHE A 1 115 ? -8.68 6.645 17.922 1 79.25 115 PHE A C 1
ATOM 869 O O . PHE A 1 115 ? -7.816 5.945 18.469 1 79.25 115 PHE A O 1
ATOM 876 N N . HIS A 1 116 ? -8.992 7.789 18.375 1 75.69 116 HIS A N 1
ATOM 877 C CA . HIS A 1 116 ? -8.406 8.312 19.609 1 75.69 116 HIS A CA 1
ATOM 878 C C . HIS A 1 116 ? -9.477 8.711 20.609 1 75.69 116 HIS A C 1
ATOM 880 O O . HIS A 1 116 ? -10.57 9.141 20.219 1 75.69 116 HIS A O 1
ATOM 886 N N . ASN A 1 117 ? -9.109 8.289 21.812 1 64.5 117 ASN A N 1
ATOM 887 C CA . ASN A 1 117 ? -10.008 8.734 22.875 1 64.5 117 ASN A CA 1
ATOM 888 C C . ASN A 1 117 ? -9.852 10.227 23.156 1 64.5 117 ASN A C 1
ATOM 890 O O . ASN A 1 117 ? -9 10.883 22.562 1 64.5 117 ASN A O 1
ATOM 894 N N . ASN A 1 118 ? -10.648 10.781 23.906 1 60.31 118 ASN A N 1
ATOM 895 C CA . ASN A 1 118 ? -10.867 12.195 24.172 1 60.31 118 ASN A CA 1
ATOM 896 C C . ASN A 1 118 ? -9.625 12.859 24.75 1 60.31 118 ASN A C 1
ATOM 898 O O . ASN A 1 118 ? -9.625 14.07 25.016 1 60.31 118 ASN A O 1
ATOM 902 N N . ASN A 1 119 ? -8.594 12.148 24.875 1 60.81 119 ASN A N 1
ATOM 903 C CA . ASN A 1 119 ? -7.492 12.906 25.453 1 60.81 119 ASN A CA 1
ATOM 904 C C . ASN A 1 119 ? -6.602 13.523 24.391 1 60.81 119 ASN A C 1
ATOM 906 O O . ASN A 1 119 ? -5.812 12.828 23.75 1 60.81 119 ASN A O 1
ATOM 910 N N . THR A 1 120 ? -6.773 14.812 24.141 1 63.09 120 THR A N 1
ATOM 911 C CA . THR A 1 120 ? -6.148 15.586 23.078 1 63.09 120 THR A CA 1
ATOM 912 C C . THR A 1 120 ? -4.867 16.25 23.562 1 63.09 120 THR A C 1
ATOM 914 O O . THR A 1 120 ? -4.047 16.703 22.75 1 63.09 120 THR A O 1
ATOM 917 N N . ASP A 1 121 ? -4.715 16.297 24.812 1 63.56 121 ASP A N 1
ATOM 918 C CA . ASP A 1 121 ? -3.68 17.172 25.359 1 63.56 121 ASP A CA 1
ATOM 919 C C . ASP A 1 121 ? -2.297 16.75 24.859 1 63.56 121 ASP A C 1
ATOM 921 O O . ASP A 1 121 ? -1.475 17.609 24.516 1 63.56 121 ASP A O 1
ATOM 925 N N . ASP A 1 122 ? -2.141 15.57 24.719 1 73 122 ASP A N 1
ATOM 926 C CA . ASP A 1 122 ? -0.803 15.102 24.375 1 73 122 ASP A CA 1
ATOM 927 C C . ASP A 1 122 ? -0.49 15.375 22.891 1 73 122 ASP A C 1
ATOM 929 O O . ASP A 1 122 ? 0.667 15.594 22.531 1 73 122 ASP A O 1
ATOM 933 N N . PHE A 1 123 ? -1.453 15.602 22.078 1 76 123 PHE A N 1
ATOM 934 C CA . PHE A 1 123 ? -1.208 15.789 20.641 1 76 123 PHE A CA 1
ATOM 935 C C . PHE A 1 123 ? -0.922 17.25 20.328 1 76 123 PHE A C 1
ATOM 937 O O . PHE A 1 123 ? -0.266 17.562 19.344 1 76 123 PHE A O 1
ATOM 944 N N . LEU A 1 124 ? -1.251 18.094 21.234 1 76.62 124 LEU A N 1
ATOM 945 C CA . LEU A 1 124 ? -1.033 19.531 21.047 1 76.62 124 LEU A CA 1
ATOM 946 C C . LEU A 1 124 ? 0.457 19.859 21.047 1 76.62 124 LEU A C 1
ATOM 948 O O . LEU A 1 124 ? 0.901 20.734 20.312 1 76.62 124 LEU A O 1
ATOM 952 N N . GLU A 1 125 ? 1.165 19.109 21.812 1 78.94 125 GLU A N 1
ATOM 953 C CA . GLU A 1 125 ? 2.609 19.312 21.859 1 78.94 125 GLU A CA 1
ATOM 954 C C . GLU A 1 125 ? 3.262 18.938 20.531 1 78.94 125 GLU A C 1
ATOM 956 O O . GLU A 1 125 ? 4.289 19.5 20.156 1 78.94 125 GLU A O 1
ATOM 961 N N . ALA A 1 126 ? 2.6 18.047 19.875 1 82.69 126 ALA A N 1
ATOM 962 C CA . ALA A 1 126 ? 3.127 17.578 18.594 1 82.69 126 ALA A CA 1
ATOM 963 C C . ALA A 1 126 ? 2.984 18.656 17.516 1 82.69 126 ALA A C 1
ATOM 965 O O . ALA A 1 126 ? 3.746 18.672 16.547 1 82.69 126 ALA A O 1
ATOM 966 N N . LEU A 1 127 ? 2.115 19.547 17.75 1 85.94 127 LEU A N 1
ATOM 967 C CA . LEU A 1 127 ? 1.828 20.594 16.766 1 85.94 127 LEU A CA 1
ATOM 968 C C . LEU A 1 127 ? 3.047 21.484 16.547 1 85.94 127 LEU A C 1
ATOM 970 O O . LEU A 1 127 ? 3.254 22 15.445 1 85.94 127 LEU A O 1
ATOM 974 N N . LYS A 1 128 ? 3.871 21.578 17.578 1 87.44 128 LYS A N 1
ATOM 975 C CA . LYS A 1 128 ? 5.047 22.438 17.484 1 87.44 128 LYS A CA 1
ATOM 976 C C . LYS A 1 128 ? 6.18 21.75 16.734 1 87.44 128 LYS A C 1
ATOM 978 O O . LYS A 1 128 ? 7.141 22.406 16.312 1 87.44 128 LYS A O 1
ATOM 983 N N . LEU A 1 129 ? 5.984 20.469 16.484 1 90.12 129 LEU A N 1
ATOM 984 C CA . LEU A 1 129 ? 7.078 19.688 15.922 1 90.12 129 LEU A CA 1
ATOM 985 C C . LEU A 1 129 ? 6.848 19.422 14.438 1 90.12 129 LEU A C 1
ATOM 987 O O . LEU A 1 129 ? 7.742 18.938 13.742 1 90.12 129 LEU A O 1
ATOM 991 N N . VAL A 1 130 ? 5.664 19.766 13.938 1 94.06 130 VAL A N 1
ATOM 992 C CA . VAL A 1 130 ? 5.359 19.469 12.539 1 94.06 130 VAL A CA 1
ATOM 993 C C . VAL A 1 130 ? 5.375 20.75 11.727 1 94.06 130 VAL A C 1
ATOM 995 O O . VAL A 1 130 ? 5.25 21.844 12.273 1 94.06 130 VAL A O 1
ATOM 998 N N . ASP A 1 131 ? 5.555 20.625 10.445 1 95.12 131 ASP A N 1
ATOM 999 C CA . ASP A 1 131 ? 5.645 21.781 9.562 1 95.12 131 ASP A CA 1
ATOM 1000 C C . ASP A 1 131 ? 4.262 22.203 9.062 1 95.12 131 ASP A C 1
ATOM 1002 O O . ASP A 1 131 ? 4.039 23.375 8.758 1 95.12 131 ASP A O 1
ATOM 1006 N N . LEU A 1 132 ? 3.381 21.266 8.977 1 96.56 132 LEU A N 1
ATOM 1007 C CA . LEU A 1 132 ? 2.029 21.516 8.484 1 96.56 132 LEU A CA 1
ATOM 1008 C C . LEU A 1 132 ? 1.044 20.516 9.07 1 96.56 132 LEU A C 1
ATOM 1010 O O . LEU A 1 132 ? 1.342 19.312 9.156 1 96.56 132 LEU A O 1
ATOM 1014 N N . VAL A 1 133 ? -0.11 21 9.531 1 95.69 133 VAL A N 1
ATOM 1015 C CA . VAL A 1 133 ? -1.223 20.156 9.961 1 95.69 133 VAL A CA 1
ATOM 1016 C C . VAL A 1 133 ? -2.43 20.406 9.062 1 95.69 133 VAL A C 1
ATOM 1018 O O . VAL A 1 133 ? -2.719 21.547 8.688 1 95.69 133 VAL A O 1
ATOM 1021 N N . THR A 1 134 ? -3.199 19.281 8.766 1 96.44 134 THR A N 1
ATOM 1022 C CA . THR A 1 134 ? -4.258 19.422 7.77 1 96.44 134 THR A CA 1
ATOM 1023 C C . THR A 1 134 ? -5.598 18.969 8.344 1 96.44 134 THR A C 1
ATOM 1025 O O . THR A 1 134 ? -6.262 18.094 7.781 1 96.44 134 THR A O 1
ATOM 1028 N N . PRO A 1 135 ? -6.105 19.625 9.297 1 93.69 135 PRO A N 1
ATOM 1029 C CA . PRO A 1 135 ? -7.367 19.203 9.922 1 93.69 135 PRO A CA 1
ATOM 1030 C C . PRO A 1 135 ? -8.586 19.625 9.109 1 93.69 135 PRO A C 1
ATOM 1032 O O . PRO A 1 135 ? -8.547 20.641 8.406 1 93.69 135 PRO A O 1
ATOM 1035 N N . ASN A 1 136 ? -9.625 18.75 9.188 1 91.06 136 ASN A N 1
ATOM 1036 C CA . ASN A 1 136 ? -10.953 19.25 8.852 1 91.06 136 ASN A CA 1
ATOM 1037 C C . ASN A 1 136 ? -11.609 19.953 10.047 1 91.06 136 ASN A C 1
ATOM 1039 O O . ASN A 1 136 ? -10.977 20.141 11.086 1 91.06 136 ASN A O 1
ATOM 1043 N N . LEU A 1 137 ? -12.867 20.375 9.867 1 89.5 137 LEU A N 1
ATOM 1044 C CA . LEU A 1 137 ? -13.5 21.203 10.891 1 89.5 137 LEU A CA 1
ATOM 1045 C C . LEU A 1 137 ? -13.641 20.438 12.195 1 89.5 137 LEU A C 1
ATOM 1047 O O . LEU A 1 137 ? -13.266 20.922 13.266 1 89.5 137 LEU A O 1
ATOM 1051 N N . PRO A 1 138 ? -14.188 19.156 12.164 1 88.19 138 PRO A N 1
ATOM 1052 C CA . PRO A 1 138 ? -14.258 18.406 13.414 1 88.19 138 PRO A CA 1
ATOM 1053 C C . PRO A 1 138 ? -12.891 18.172 14.047 1 88.19 138 PRO A C 1
ATOM 1055 O O . PRO A 1 138 ? -12.75 18.234 15.273 1 88.19 138 PRO A O 1
ATOM 1058 N N . GLU A 1 139 ? -11.883 17.953 13.258 1 89.94 139 GLU A N 1
ATOM 1059 C CA . GLU A 1 139 ? -10.523 17.734 13.75 1 89.94 139 GLU A CA 1
ATOM 1060 C C . GLU A 1 139 ? -9.93 19.016 14.32 1 89.94 139 GLU A C 1
ATOM 1062 O O . GLU A 1 139 ? -9.219 18.984 15.32 1 89.94 139 GLU A O 1
ATOM 1067 N N . ALA A 1 140 ? -10.25 20.141 13.727 1 90.44 140 ALA A N 1
ATOM 1068 C CA . ALA A 1 140 ? -9.805 21.422 14.25 1 90.44 140 ALA A CA 1
ATOM 1069 C C . ALA A 1 140 ? -10.43 21.719 15.609 1 90.44 140 ALA A C 1
ATOM 1071 O O . ALA A 1 140 ? -9.766 22.219 16.516 1 90.44 140 ALA A O 1
ATOM 1072 N N . GLU A 1 141 ? -11.727 21.406 15.648 1 89.12 141 GLU A N 1
ATOM 1073 C CA . GLU A 1 141 ? -12.398 21.578 16.922 1 89.12 141 GLU A CA 1
ATOM 1074 C C . GLU A 1 141 ? -11.742 20.719 18 1 89.12 141 GLU A C 1
ATOM 1076 O O . GLU A 1 141 ? -11.578 21.156 19.141 1 89.12 141 GLU A O 1
ATOM 1081 N N . TRP A 1 142 ? -11.367 19.547 17.594 1 86.31 142 TRP A N 1
ATOM 1082 C CA . TRP A 1 142 ? -10.727 18.609 18.516 1 86.31 142 TRP A CA 1
ATOM 1083 C C . TRP A 1 142 ? -9.352 19.109 18.922 1 86.31 142 TRP A C 1
ATOM 1085 O O . TRP A 1 142 ? -8.984 19.047 20.094 1 86.31 142 TRP A O 1
ATOM 1095 N N . LEU A 1 143 ? -8.602 19.672 18.047 1 87.25 143 LEU A N 1
ATOM 1096 C CA . LEU A 1 143 ? -7.219 20.078 18.281 1 87.25 143 LEU A CA 1
ATOM 1097 C C . LEU A 1 143 ? -7.156 21.422 18.984 1 87.25 143 LEU A C 1
ATOM 1099 O O . LEU A 1 143 ? -6.344 21.625 19.891 1 87.25 143 LEU A O 1
ATOM 1103 N N . PHE A 1 144 ? -8.047 22.344 18.547 1 87.69 144 PHE A N 1
ATOM 1104 C CA . PHE A 1 144 ? -7.855 23.734 18.953 1 87.69 144 PHE A CA 1
ATOM 1105 C C . PHE A 1 144 ? -9.023 24.219 19.797 1 87.69 144 PHE A C 1
ATOM 1107 O O . PHE A 1 144 ? -8.938 25.266 20.438 1 87.69 144 PHE A O 1
ATOM 1114 N N . GLY A 1 145 ? -10.141 23.516 19.797 1 88.19 145 GLY A N 1
ATOM 1115 C CA . GLY A 1 145 ? -11.344 23.953 20.484 1 88.19 145 GLY A CA 1
ATOM 1116 C C . GLY A 1 145 ? -12.117 25.016 19.734 1 88.19 145 GLY A C 1
ATOM 1117 O O . GLY A 1 145 ? -13.117 25.531 20.234 1 88.19 145 GLY A O 1
ATOM 1118 N N . VAL A 1 146 ? -11.594 25.469 18.641 1 90.31 146 VAL A N 1
ATOM 1119 C CA . VAL A 1 146 ? -12.219 26.484 17.797 1 90.31 146 VAL A CA 1
ATOM 1120 C C . VAL A 1 146 ? -12.156 26.047 16.344 1 90.31 146 VAL A C 1
ATOM 1122 O O . VAL A 1 146 ? -11.344 25.203 15.969 1 90.31 146 VAL A O 1
ATOM 1125 N N . THR A 1 147 ? -13.016 26.641 15.469 1 90.38 147 THR A N 1
ATOM 1126 C CA . THR A 1 147 ? -13.062 26.219 14.07 1 90.38 147 THR A CA 1
ATOM 1127 C C . THR A 1 147 ? -12.883 27.422 13.148 1 90.38 147 THR A C 1
ATOM 1129 O O . THR A 1 147 ? -12.68 27.25 11.945 1 90.38 147 THR A O 1
ATOM 1132 N N . ASN A 1 148 ? -12.914 28.578 13.656 1 90.25 148 ASN A N 1
ATOM 1133 C CA . ASN A 1 148 ? -12.734 29.75 12.797 1 90.25 148 ASN A CA 1
ATOM 1134 C C . ASN A 1 148 ? -11.258 30.078 12.602 1 90.25 148 ASN A C 1
ATOM 1136 O O . ASN A 1 148 ? -10.453 29.938 13.531 1 90.25 148 ASN A O 1
ATOM 1140 N N . ALA A 1 149 ? -10.922 30.5 11.453 1 90.38 149 ALA A N 1
ATOM 1141 C CA . ALA A 1 149 ? -9.531 30.688 11.031 1 90.38 149 ALA A CA 1
ATOM 1142 C C . ALA A 1 149 ? -8.828 31.703 11.914 1 90.38 149 ALA A C 1
ATOM 1144 O O . ALA A 1 149 ? -7.672 31.5 12.305 1 90.38 149 ALA A O 1
ATOM 1145 N N . SER A 1 150 ? -9.539 32.75 12.227 1 90.56 150 SER A N 1
ATOM 1146 C CA . SER A 1 150 ? -8.93 33.844 13.016 1 90.56 150 SER A CA 1
ATOM 1147 C C . SER A 1 150 ? -8.562 33.344 14.414 1 90.56 150 SER A C 1
ATOM 1149 O O . SER A 1 150 ? -7.484 33.688 14.922 1 90.56 150 SER A O 1
ATOM 1151 N N . ASP A 1 151 ? -9.398 32.594 15.008 1 92.19 151 ASP A N 1
ATOM 1152 C CA . ASP A 1 151 ? -9.141 32.062 16.344 1 92.19 151 ASP A CA 1
ATOM 1153 C C . ASP A 1 151 ? -8.016 31.047 16.328 1 92.19 151 ASP A C 1
ATOM 1155 O O . ASP A 1 151 ? -7.203 30.984 17.25 1 92.19 151 ASP A O 1
ATOM 1159 N N . ILE A 1 152 ? -7.961 30.25 15.297 1 91.69 152 ILE A N 1
ATOM 1160 C CA . ILE A 1 152 ? -6.898 29.25 15.141 1 91.69 152 ILE A CA 1
ATOM 1161 C C . ILE A 1 152 ? -5.551 29.969 14.992 1 91.69 152 ILE A C 1
ATOM 1163 O O . ILE A 1 152 ? -4.566 29.562 15.617 1 91.69 152 ILE A O 1
ATOM 1167 N N . GLN A 1 153 ? -5.562 30.984 14.203 1 91.62 153 GLN A N 1
ATOM 1168 C CA . GLN A 1 153 ? -4.332 31.734 13.984 1 91.62 153 GLN A CA 1
ATOM 1169 C C . GLN A 1 153 ? -3.795 32.312 15.289 1 91.62 153 GLN A C 1
ATOM 1171 O O . GLN A 1 153 ? -2.584 32.312 15.523 1 91.62 153 GLN A O 1
ATOM 1176 N N . LYS A 1 154 ? -4.637 32.781 16.141 1 90.12 154 LYS A N 1
ATOM 1177 C CA . LYS A 1 154 ? -4.238 33.344 17.438 1 90.12 154 LYS A CA 1
ATOM 1178 C C . LYS A 1 154 ? -3.592 32.25 18.312 1 90.12 154 LYS A C 1
ATOM 1180 O O . LYS A 1 154 ? -2.588 32.5 18.969 1 90.12 154 LYS A O 1
ATOM 1185 N N . LYS A 1 155 ? -4.18 31.141 18.219 1 87.62 155 LYS A N 1
ATOM 1186 C CA . LYS A 1 155 ? -3.656 30.031 19.016 1 87.62 155 LYS A CA 1
ATOM 1187 C C . LYS A 1 155 ? -2.303 29.562 18.484 1 87.62 155 LYS A C 1
ATOM 1189 O O . LYS A 1 155 ? -1.443 29.125 19.25 1 87.62 155 LYS A O 1
ATOM 1194 N N . MET A 1 156 ? -2.129 29.609 17.219 1 86.62 156 MET A N 1
ATOM 1195 C CA . MET A 1 156 ? -0.868 29.234 16.594 1 86.62 156 MET A CA 1
ATOM 1196 C C . MET A 1 156 ? 0.277 30.094 17.109 1 86.62 156 MET A C 1
ATOM 1198 O O . MET A 1 156 ? 1.374 29.594 17.359 1 86.62 156 MET A O 1
ATOM 1202 N N . ASN A 1 157 ? 0.033 31.312 17.188 1 80.94 157 ASN A N 1
ATOM 1203 C CA . ASN A 1 157 ? 1.042 32.25 17.672 1 80.94 157 ASN A CA 1
ATOM 1204 C C . ASN A 1 157 ? 1.512 31.891 19.078 1 80.94 157 ASN A C 1
ATOM 1206 O O . ASN A 1 157 ? 2.703 31.969 19.375 1 80.94 157 ASN A O 1
ATOM 1210 N N . ASP A 1 158 ? 0.623 31.359 19.766 1 78.25 158 ASP A N 1
ATOM 1211 C CA . ASP A 1 158 ? 0.916 31.016 21.156 1 78.25 158 ASP A CA 1
ATOM 1212 C C . ASP A 1 158 ? 1.677 29.703 21.25 1 78.25 158 ASP A C 1
ATOM 1214 O O . ASP A 1 158 ? 2.516 29.531 22.141 1 78.25 158 ASP A O 1
ATOM 1218 N N . ALA A 1 159 ? 1.406 28.844 20.266 1 75.81 159 ALA A N 1
ATOM 1219 C CA . ALA A 1 159 ? 1.914 27.484 20.375 1 75.81 159 ALA A CA 1
ATOM 1220 C C . ALA A 1 159 ? 3.057 27.25 19.391 1 75.81 159 ALA A C 1
ATOM 1222 O O . ALA A 1 159 ? 3.623 26.156 19.344 1 75.81 159 ALA A O 1
ATOM 1223 N N . ALA A 1 160 ? 3.486 28.188 18.672 1 78.94 160 ALA A N 1
ATOM 1224 C CA . ALA A 1 160 ? 4.574 28.094 17.703 1 78.94 160 ALA A CA 1
ATOM 1225 C C . ALA A 1 160 ? 4.27 27.031 16.641 1 78.94 160 ALA A C 1
ATOM 1227 O O . ALA A 1 160 ? 5.113 26.188 16.328 1 78.94 160 ALA A O 1
ATOM 1228 N N . ILE A 1 161 ? 3.023 27.016 16.172 1 78.94 161 ILE A N 1
ATOM 1229 C CA . ILE A 1 161 ? 2.607 26.125 15.094 1 78.94 161 ILE A CA 1
ATOM 1230 C C . ILE A 1 161 ? 2.941 26.766 13.75 1 78.94 161 ILE A C 1
ATOM 1232 O O . ILE A 1 161 ? 2.662 27.953 13.531 1 78.94 161 ILE A O 1
ATOM 1236 N N . ASN A 1 162 ? 3.469 26.047 12.867 1 85.25 162 ASN A N 1
ATOM 1237 C CA . ASN A 1 162 ? 4.027 26.609 11.641 1 85.25 162 ASN A CA 1
ATOM 1238 C C . ASN A 1 162 ? 2.941 26.922 10.617 1 85.25 162 ASN A C 1
ATOM 1240 O O . ASN A 1 162 ? 2.793 28.062 10.18 1 85.25 162 ASN A O 1
ATOM 1244 N N . ALA A 1 163 ? 2.17 26 10.234 1 94.44 163 ALA A N 1
ATOM 1245 C CA . ALA A 1 163 ? 1.151 26.188 9.203 1 94.44 163 ALA A CA 1
ATOM 1246 C C . ALA A 1 163 ? 0.016 25.172 9.367 1 94.44 163 ALA A C 1
ATOM 1248 O O . ALA A 1 163 ? 0.243 24.031 9.789 1 94.44 163 ALA A O 1
ATOM 1249 N N . ILE A 1 164 ? -1.195 25.641 9.086 1 95.5 164 ILE A N 1
ATOM 1250 C CA . ILE A 1 164 ? -2.396 24.812 9.133 1 95.5 164 ILE A CA 1
ATOM 1251 C C . ILE A 1 164 ? -3.189 24.984 7.836 1 95.5 164 ILE A C 1
ATOM 1253 O O . ILE A 1 164 ? -3.395 26.109 7.371 1 95.5 164 ILE A O 1
ATOM 1257 N N . VAL A 1 165 ? -3.508 23.875 7.258 1 96.44 165 VAL A N 1
ATOM 1258 C CA . VAL A 1 165 ? -4.523 23.938 6.215 1 96.44 165 VAL A CA 1
ATOM 1259 C C . VAL A 1 165 ? -5.855 23.422 6.754 1 96.44 165 VAL A C 1
ATOM 1261 O O . VAL A 1 165 ? -6.016 22.219 6.984 1 96.44 165 VAL A O 1
ATOM 1264 N N . LEU A 1 166 ? -6.742 24.344 6.941 1 94.44 166 LEU A N 1
ATOM 1265 C CA . LEU A 1 166 ? -8.086 23.969 7.383 1 94.44 166 LEU A CA 1
ATOM 1266 C C . LEU A 1 166 ? -8.953 23.547 6.199 1 94.44 166 LEU A C 1
ATOM 1268 O O . LEU A 1 166 ? -9.312 24.391 5.367 1 94.44 166 LEU A O 1
ATOM 1272 N N . LYS A 1 167 ? -9.25 22.297 6.125 1 89.88 167 LYS A N 1
ATOM 1273 C CA . LYS A 1 167 ? -10.008 21.75 5 1 89.88 167 LYS A CA 1
ATOM 1274 C C . LYS A 1 167 ? -11.508 21.984 5.188 1 89.88 167 LYS A C 1
ATOM 1276 O O . LYS A 1 167 ? -12.07 21.625 6.227 1 89.88 167 LYS A O 1
ATOM 1281 N N . GLY A 1 168 ? -12.055 22.922 4.336 1 74.75 168 GLY A N 1
ATOM 1282 C CA . GLY A 1 168 ? -13.383 23.5 4.527 1 74.75 168 GLY A CA 1
ATOM 1283 C C . GLY A 1 168 ? -14.477 22.703 3.832 1 74.75 168 GLY A C 1
ATOM 1284 O O . GLY A 1 168 ? -15.594 23.188 3.67 1 74.75 168 GLY A O 1
ATOM 1285 N N . GLY A 1 169 ? -14.383 21.688 3.26 1 56.78 169 GLY A N 1
ATOM 1286 C CA . GLY A 1 169 ? -15.547 21.172 2.562 1 56.78 169 GLY A CA 1
ATOM 1287 C C . GLY A 1 169 ? -16.844 21.391 3.328 1 56.78 169 GLY A C 1
ATOM 1288 O O . GLY A 1 169 ? -17.922 21.172 2.787 1 56.78 169 GLY A O 1
ATOM 1289 N N . HIS A 1 170 ? -16.844 21.625 4.688 1 50.97 170 HIS A N 1
ATOM 1290 C CA . HIS A 1 170 ? -18.156 21.547 5.305 1 50.97 170 HIS A CA 1
ATOM 1291 C C . HIS A 1 170 ? -18.828 22.922 5.355 1 50.97 170 HIS A C 1
ATOM 1293 O O . HIS A 1 170 ? -19.844 23.094 6.023 1 50.97 170 HIS A O 1
ATOM 1299 N N . ALA A 1 171 ? -18.156 23.953 4.773 1 52.84 171 ALA A N 1
ATOM 1300 C CA . ALA A 1 171 ? -18.922 25.203 4.691 1 52.84 171 ALA A CA 1
ATOM 1301 C C . ALA A 1 171 ? -20.062 25.062 3.701 1 52.84 171 ALA A C 1
ATOM 1303 O O . ALA A 1 171 ? -20.031 24.234 2.797 1 52.84 171 ALA A O 1
ATOM 1304 N N . GLU A 1 172 ? -21.281 25.594 4.09 1 54.25 172 GLU A N 1
ATOM 1305 C CA . GLU A 1 172 ? -22.547 25.469 3.365 1 54.25 172 GLU A CA 1
ATOM 1306 C C . GLU A 1 172 ? -22.375 25.844 1.896 1 54.25 172 GLU A C 1
ATOM 1308 O O . GLU A 1 172 ? -23.031 25.266 1.023 1 54.25 172 GLU A O 1
ATOM 1313 N N . ASN A 1 173 ? -21.422 26.812 1.561 1 56.97 173 ASN A N 1
ATOM 1314 C CA . ASN A 1 173 ? -21.594 27.312 0.203 1 56.97 173 ASN A CA 1
ATOM 1315 C C . ASN A 1 173 ? -20.297 27.188 -0.604 1 56.97 173 ASN A C 1
ATOM 1317 O O . ASN A 1 173 ? -20.219 27.672 -1.733 1 56.97 173 ASN A O 1
ATOM 1321 N N . HIS A 1 174 ? -19.188 26.625 0.022 1 62.38 174 HIS A N 1
ATOM 1322 C CA . HIS A 1 174 ? -17.969 26.469 -0.78 1 62.38 174 HIS A CA 1
ATOM 1323 C C . HIS A 1 174 ? -17.125 25.297 -0.28 1 62.38 174 HIS A C 1
ATOM 1325 O O . HIS A 1 174 ? -17.344 24.797 0.827 1 62.38 174 HIS A O 1
ATOM 1331 N N . ALA A 1 175 ? -16.344 24.812 -1.139 1 75.81 175 ALA A N 1
ATOM 1332 C CA . ALA A 1 175 ? -15.398 23.75 -0.757 1 75.81 175 ALA A CA 1
ATOM 1333 C C . ALA A 1 175 ? -13.984 24.312 -0.619 1 75.81 175 ALA A C 1
ATOM 1335 O O . ALA A 1 175 ? -13.016 23.625 -0.964 1 75.81 175 ALA A O 1
ATOM 1336 N N . ASN A 1 176 ? -13.867 25.531 -0.226 1 86.19 176 ASN A N 1
ATOM 1337 C CA . ASN A 1 176 ? -12.555 26.141 -0.083 1 86.19 176 ASN A CA 1
ATOM 1338 C C . ASN A 1 176 ? -11.836 25.656 1.172 1 86.19 176 ASN A C 1
ATOM 1340 O O . ASN A 1 176 ? -12.469 25.422 2.201 1 86.19 176 ASN A O 1
ATOM 1344 N N . ASP A 1 177 ? -10.562 25.469 1.004 1 93.44 177 ASP A N 1
ATOM 1345 C CA . ASP A 1 177 ? -9.688 25.297 2.16 1 93.44 177 ASP A CA 1
ATOM 1346 C C . ASP A 1 177 ? -9 26.594 2.533 1 93.44 177 ASP A C 1
ATOM 1348 O O . ASP A 1 177 ? -9.008 27.562 1.753 1 93.44 177 ASP A O 1
ATOM 1352 N N . LEU A 1 178 ? -8.523 26.688 3.748 1 95.12 178 LEU A N 1
ATOM 1353 C CA . LEU A 1 178 ? -7.812 27.875 4.219 1 95.12 178 LEU A CA 1
ATOM 1354 C C . LEU A 1 178 ? -6.414 27.5 4.699 1 95.12 178 LEU A C 1
ATOM 1356 O O . LEU A 1 178 ? -6.258 26.656 5.578 1 95.12 178 LEU A O 1
ATOM 1360 N N . LEU A 1 179 ? -5.461 28.078 4.039 1 96.62 179 LEU A N 1
ATOM 1361 C CA . LEU A 1 179 ? -4.098 27.984 4.543 1 96.62 179 LEU A CA 1
ATOM 1362 C C . LEU A 1 179 ? -3.82 29.062 5.574 1 96.62 179 LEU A C 1
ATOM 1364 O O . LEU A 1 179 ? -3.82 30.25 5.242 1 96.62 179 LEU A O 1
ATOM 1368 N N . ILE A 1 180 ? -3.621 28.656 6.824 1 95.44 180 ILE A N 1
ATOM 1369 C CA . ILE A 1 180 ? -3.404 29.562 7.949 1 95.44 180 ILE A CA 1
ATOM 1370 C C . ILE A 1 180 ? -1.938 29.516 8.375 1 95.44 180 ILE A C 1
ATOM 1372 O O . ILE A 1 180 ? -1.424 28.453 8.742 1 95.44 180 ILE A O 1
ATOM 1376 N N . GLN A 1 181 ? -1.252 30.594 8.266 1 93.88 181 GLN A N 1
ATOM 1377 C CA . GLN A 1 181 ? 0.109 30.766 8.758 1 93.88 181 GLN A CA 1
ATOM 1378 C C . GLN A 1 181 ? 0.176 31.891 9.805 1 93.88 181 GLN A C 1
ATOM 1380 O O . GLN A 1 181 ? -0.835 32.531 10.102 1 93.88 181 GLN A O 1
ATOM 1385 N N . LEU A 1 182 ? 1.305 32.062 10.414 1 88.56 182 LEU A N 1
ATOM 1386 C CA . LEU A 1 182 ? 1.424 33.031 11.508 1 88.56 182 LEU A CA 1
ATOM 1387 C C . LEU A 1 182 ? 1.048 34.406 11.039 1 88.56 182 LEU A C 1
ATOM 1389 O O . LEU A 1 182 ? 0.376 35.156 11.766 1 88.56 182 LEU A O 1
ATOM 1393 N N . GLU A 1 183 ? 1.388 34.781 9.797 1 88.5 183 GLU A N 1
ATOM 1394 C CA . GLU A 1 183 ? 1.196 36.156 9.359 1 88.5 183 GLU A CA 1
ATOM 1395 C C . GLU A 1 183 ? 0.327 36.219 8.109 1 88.5 183 GLU A C 1
ATOM 1397 O O . GLU A 1 183 ? 0.276 37.25 7.434 1 88.5 183 GLU A O 1
ATOM 1402 N N . SER A 1 184 ? -0.327 35.125 7.789 1 92.5 184 SER A N 1
ATOM 1403 C CA . SER A 1 184 ? -1.094 35.188 6.551 1 92.5 184 SER A CA 1
ATOM 1404 C C . SER A 1 184 ? -2.229 34.156 6.562 1 92.5 184 SER A C 1
ATOM 1406 O O . SER A 1 184 ? -2.133 33.125 7.227 1 92.5 184 SER A O 1
ATOM 1408 N N . LEU A 1 185 ? -3.295 34.562 5.902 1 93.88 185 LEU A N 1
ATOM 1409 C CA . LEU A 1 185 ? -4.453 33.719 5.621 1 93.88 185 LEU A CA 1
ATOM 1410 C C . LEU A 1 185 ? -4.734 33.656 4.121 1 93.88 185 LEU A C 1
ATOM 1412 O O . LEU A 1 185 ? -4.945 34.688 3.486 1 93.88 185 LEU A O 1
ATOM 1416 N N . GLU A 1 186 ? -4.633 32.469 3.604 1 95.19 186 GLU A N 1
ATOM 1417 C CA . GLU A 1 186 ? -4.824 32.281 2.166 1 95.19 186 GLU A CA 1
ATOM 1418 C C . GLU A 1 186 ? -5.973 31.328 1.876 1 95.19 186 GLU A C 1
ATOM 1420 O O . GLU A 1 186 ? -6.094 30.281 2.514 1 95.19 186 GLU A O 1
ATOM 1425 N N . VAL A 1 187 ? -6.844 31.75 0.958 1 94.5 187 VAL A N 1
ATOM 1426 C CA . VAL A 1 187 ? -7.922 30.875 0.506 1 94.5 187 VAL A CA 1
ATOM 1427 C C . VAL A 1 187 ? -7.41 29.953 -0.591 1 94.5 187 VAL A C 1
ATOM 1429 O O . VAL A 1 187 ? -6.832 30.406 -1.58 1 94.5 187 VAL A O 1
ATOM 1432 N N . ILE A 1 188 ? -7.496 28.656 -0.342 1 95.19 188 ILE A N 1
ATOM 1433 C CA . ILE A 1 188 ? -7.254 27.656 -1.373 1 95.19 188 ILE A CA 1
ATOM 1434 C C . ILE A 1 188 ? -8.57 27.281 -2.057 1 95.19 188 ILE A C 1
ATOM 1436 O O . ILE A 1 188 ? -9.398 26.562 -1.489 1 95.19 188 ILE A O 1
ATOM 1440 N N . LYS A 1 189 ? -8.742 27.75 -3.27 1 90.94 189 LYS A N 1
ATOM 1441 C CA . LYS A 1 189 ? -10.023 27.625 -3.953 1 90.94 189 LYS A CA 1
ATOM 1442 C C . LYS A 1 189 ? -10.32 26.172 -4.305 1 90.94 189 LYS A C 1
ATOM 1444 O O . LYS A 1 189 ? -9.414 25.438 -4.715 1 90.94 189 LYS A O 1
ATOM 1449 N N . GLY A 1 190 ? -11.5 25.797 -4.035 1 86.56 190 GLY A N 1
ATOM 1450 C CA . GLY A 1 190 ? -11.961 24.469 -4.402 1 86.56 190 GLY A CA 1
ATOM 1451 C C . GLY A 1 190 ? -13.273 24.484 -5.164 1 86.56 190 GLY A C 1
ATOM 1452 O O . GLY A 1 190 ? -13.984 25.5 -5.16 1 86.56 190 GLY A O 1
ATOM 1453 N N . GLU A 1 191 ? -13.438 23.453 -5.91 1 81.31 191 GLU A N 1
ATOM 1454 C CA . GLU A 1 191 ? -14.703 23.266 -6.621 1 81.31 191 GLU A CA 1
ATOM 1455 C C . GLU A 1 191 ? -15.641 22.359 -5.836 1 81.31 191 GLU A C 1
ATOM 1457 O O . GLU A 1 191 ? -15.203 21.391 -5.195 1 81.31 191 GLU A O 1
ATOM 1462 N N . ARG A 1 192 ? -16.875 22.781 -5.738 1 74.88 192 ARG A N 1
ATOM 1463 C CA . ARG A 1 192 ? -17.875 21.922 -5.102 1 74.88 192 ARG A CA 1
ATOM 1464 C C . ARG A 1 192 ? -18.422 20.906 -6.09 1 74.88 192 ARG A C 1
ATOM 1466 O O . ARG A 1 192 ? -18.734 21.25 -7.234 1 74.88 192 ARG A O 1
ATOM 1473 N N . PHE A 1 193 ? -18.328 19.703 -5.547 1 73.19 193 PHE A N 1
ATOM 1474 C CA . PHE A 1 193 ? -18.891 18.641 -6.375 1 73.19 193 PHE A CA 1
ATOM 1475 C C . PHE A 1 193 ? -20.188 18.094 -5.758 1 73.19 193 PHE A C 1
ATOM 1477 O O . PHE A 1 193 ? -20.375 18.172 -4.539 1 73.19 193 PHE A O 1
ATOM 1484 N N . ASN A 1 194 ? -21.094 17.797 -6.605 1 69.44 194 ASN A N 1
ATOM 1485 C CA . ASN A 1 194 ? -22.297 17.094 -6.148 1 69.44 194 ASN A CA 1
ATOM 1486 C C . ASN A 1 194 ? -22.047 15.609 -5.969 1 69.44 194 ASN A C 1
ATOM 1488 O O . ASN A 1 194 ? -22.625 14.789 -6.688 1 69.44 194 ASN A O 1
ATOM 1492 N N . ASN A 1 195 ? -21.172 15.305 -5.105 1 69.12 195 ASN A N 1
ATOM 1493 C CA . ASN A 1 195 ? -20.906 13.891 -4.844 1 69.12 195 ASN A CA 1
ATOM 1494 C C . ASN A 1 195 ? -20.609 13.641 -3.367 1 69.12 195 ASN A C 1
ATOM 1496 O O . ASN A 1 195 ? -20.328 14.578 -2.621 1 69.12 195 ASN A O 1
ATOM 1500 N N . PRO A 1 196 ? -20.938 12.477 -2.891 1 66.56 196 PRO A N 1
ATOM 1501 C CA . PRO A 1 196 ? -20.812 12.141 -1.472 1 66.56 196 PRO A CA 1
ATOM 1502 C C . PRO A 1 196 ? -19.359 12.195 -0.983 1 66.56 196 PRO A C 1
ATOM 1504 O O . PRO A 1 196 ? -19.094 11.969 0.201 1 66.56 196 PRO A O 1
ATOM 1507 N N . GLY A 1 197 ? -18.438 12.625 -1.773 1 71.75 197 GLY A N 1
ATOM 1508 C CA . GLY A 1 197 ? -17.047 12.562 -1.354 1 71.75 197 GLY A CA 1
ATOM 1509 C C . GLY A 1 197 ? -16.406 11.211 -1.602 1 71.75 197 GLY A C 1
ATOM 1510 O O . GLY A 1 197 ? -17.016 10.352 -2.25 1 71.75 197 GLY A O 1
ATOM 1511 N N . LYS A 1 198 ? -15.086 11.094 -1.301 1 81.62 198 LYS A N 1
ATOM 1512 C CA . LYS A 1 198 ? -14.352 9.844 -1.478 1 81.62 198 LYS A CA 1
ATOM 1513 C C . LYS A 1 198 ? -13.719 9.383 -0.165 1 81.62 198 LYS A C 1
ATOM 1515 O O . LYS A 1 198 ? -13.234 10.203 0.615 1 81.62 198 LYS A O 1
ATOM 1520 N N . HIS A 1 199 ? -13.859 8.133 0.072 1 86.81 199 HIS A N 1
ATOM 1521 C CA . HIS A 1 199 ? -13.086 7.492 1.129 1 86.81 199 HIS A CA 1
ATOM 1522 C C . HIS A 1 199 ? -11.594 7.777 0.968 1 86.81 199 HIS A C 1
ATOM 1524 O O . HIS A 1 199 ? -11.023 7.516 -0.091 1 86.81 199 HIS A O 1
ATOM 1530 N N . GLY A 1 200 ? -11.008 8.484 1.944 1 90.25 200 GLY A N 1
ATOM 1531 C CA . GLY A 1 200 ? -9.57 8.695 1.943 1 90.25 200 GLY A CA 1
ATOM 1532 C C . GLY A 1 200 ? -9.156 9.984 1.252 1 90.25 200 GLY A C 1
ATOM 1533 O O . GLY A 1 200 ? -7.965 10.219 1.032 1 90.25 200 GLY A O 1
ATOM 1534 N N . SER A 1 201 ? -10.141 10.875 0.896 1 91.06 201 SER A N 1
ATOM 1535 C CA . SER A 1 201 ? -9.797 12.117 0.204 1 91.06 201 SER A CA 1
ATOM 1536 C C . SER A 1 201 ? -8.859 12.984 1.045 1 91.06 201 SER A C 1
ATOM 1538 O O . SER A 1 201 ? -7.988 13.664 0.507 1 91.06 201 SER A O 1
ATOM 1540 N N . GLY A 1 202 ? -9.023 12.977 2.357 1 92.94 202 GLY A N 1
ATOM 1541 C CA . GLY A 1 202 ? -8.125 13.695 3.246 1 92.94 202 GLY A CA 1
ATOM 1542 C C . GLY A 1 202 ? -6.715 13.148 3.238 1 92.94 202 GLY A C 1
ATOM 1543 O O . GLY A 1 202 ? -5.746 13.906 3.234 1 92.94 202 GLY A O 1
ATOM 1544 N N . CYS A 1 203 ? -6.613 11.797 3.223 1 95.5 203 CYS A N 1
ATOM 1545 C CA . CYS A 1 203 ? -5.309 11.156 3.137 1 95.5 203 CYS A CA 1
ATOM 1546 C C . CYS A 1 203 ? -4.613 11.5 1.827 1 95.5 203 CYS A C 1
ATOM 1548 O O . CYS A 1 203 ? -3.416 11.789 1.814 1 95.5 203 CYS A O 1
ATOM 1550 N N . VAL A 1 204 ? -5.328 11.516 0.747 1 96.56 204 VAL A N 1
ATOM 1551 C CA . VAL A 1 204 ? -4.797 11.836 -0.573 1 96.56 204 VAL A CA 1
ATOM 1552 C C . VAL A 1 204 ? -4.285 13.273 -0.593 1 96.56 204 VAL A C 1
ATOM 1554 O O . VAL A 1 204 ? -3.18 13.539 -1.072 1 96.56 204 VAL A O 1
ATOM 1557 N N . PHE A 1 205 ? -5.062 14.188 -0.039 1 96.31 205 PHE A N 1
ATOM 1558 C CA . PHE A 1 205 ? -4.676 15.594 0.001 1 96.31 205 PHE A CA 1
ATOM 1559 C C . PHE A 1 205 ? -3.371 15.773 0.767 1 96.31 205 PHE A C 1
ATOM 1561 O O . PHE A 1 205 ? -2.422 16.375 0.254 1 96.31 205 PHE A O 1
ATOM 1568 N N . SER A 1 206 ? -3.33 15.25 1.992 1 98.38 206 SER A N 1
ATOM 1569 C CA . SER A 1 206 ? -2.16 15.438 2.844 1 98.38 206 SER A CA 1
ATOM 1570 C C . SER A 1 206 ? -0.93 14.758 2.256 1 98.38 206 SER A C 1
ATOM 1572 O O . SER A 1 206 ? 0.185 15.273 2.363 1 98.38 206 SER A O 1
ATOM 1574 N N . ALA A 1 207 ? -1.117 13.586 1.637 1 98.62 207 ALA A N 1
ATOM 1575 C CA . ALA A 1 207 ? -0.008 12.906 0.978 1 98.62 207 ALA A CA 1
ATOM 1576 C C . ALA A 1 207 ? 0.513 13.719 -0.204 1 98.62 207 ALA A C 1
ATOM 1578 O O . ALA A 1 207 ? 1.725 13.82 -0.41 1 98.62 207 ALA A O 1
ATOM 1579 N N . ALA A 1 208 ? -0.387 14.289 -0.992 1 98.19 208 ALA A N 1
ATOM 1580 C CA . ALA A 1 208 ? 0.002 15.125 -2.125 1 98.19 208 ALA A CA 1
ATOM 1581 C C . ALA A 1 208 ? 0.789 16.344 -1.659 1 98.19 208 ALA A C 1
ATOM 1583 O O . ALA A 1 208 ? 1.817 16.688 -2.246 1 98.19 208 ALA A O 1
ATOM 1584 N N . VAL A 1 209 ? 0.314 16.984 -0.618 1 98.62 209 VAL A N 1
ATOM 1585 C CA . VAL A 1 209 ? 1.014 18.141 -0.074 1 98.62 209 VAL A CA 1
ATOM 1586 C C . VAL A 1 209 ? 2.434 17.75 0.325 1 98.62 209 VAL A C 1
ATOM 1588 O O . VAL A 1 209 ? 3.395 18.438 -0.007 1 98.62 209 VAL A O 1
ATOM 1591 N N . CYS A 1 210 ? 2.527 16.641 1.022 1 98.69 210 CYS A N 1
ATOM 1592 C CA . CYS A 1 210 ? 3.824 16.172 1.484 1 98.69 210 CYS A CA 1
ATOM 1593 C C . CYS A 1 210 ? 4.77 15.938 0.312 1 98.69 210 CYS A C 1
ATOM 1595 O O . CYS A 1 210 ? 5.926 16.375 0.344 1 98.69 210 CYS A O 1
ATOM 1597 N N . ALA A 1 211 ? 4.281 15.266 -0.72 1 98.44 211 ALA A N 1
ATOM 1598 C CA . ALA A 1 211 ? 5.09 14.992 -1.906 1 98.44 211 ALA A CA 1
ATOM 1599 C C . ALA A 1 211 ? 5.562 16.281 -2.559 1 98.44 211 ALA A C 1
ATOM 1601 O O . ALA A 1 211 ? 6.734 16.422 -2.924 1 98.44 211 ALA A O 1
ATOM 1602 N N . LEU A 1 212 ? 4.707 17.219 -2.709 1 98.56 212 LEU A N 1
ATOM 1603 C CA . LEU A 1 212 ? 5 18.469 -3.387 1 98.56 212 LEU A CA 1
ATOM 1604 C C . LEU A 1 212 ? 5.973 19.312 -2.568 1 98.56 212 LEU A C 1
ATOM 1606 O O . LEU A 1 212 ? 6.859 19.969 -3.129 1 98.56 212 LEU A O 1
ATOM 1610 N N . LEU A 1 213 ? 5.793 19.297 -1.233 1 98.38 213 LEU A N 1
ATOM 1611 C CA . LEU A 1 213 ? 6.742 20 -0.378 1 98.38 213 LEU A CA 1
ATOM 1612 C C . LEU A 1 213 ? 8.133 19.375 -0.494 1 98.38 213 LEU A C 1
ATOM 1614 O O . LEU A 1 213 ? 9.133 20.094 -0.53 1 98.38 213 LEU A O 1
ATOM 1618 N N . ALA A 1 214 ? 8.164 18.078 -0.516 1 98 214 ALA A N 1
ATOM 1619 C CA . ALA A 1 214 ? 9.438 17.391 -0.664 1 98 214 ALA A CA 1
ATOM 1620 C C . ALA A 1 214 ? 10.133 17.766 -1.969 1 98 214 ALA A C 1
ATOM 1622 O O . ALA A 1 214 ? 11.359 17.75 -2.061 1 98 214 ALA A O 1
ATOM 1623 N N . LYS A 1 215 ? 9.344 18.125 -2.955 1 97.31 215 LYS A N 1
ATOM 1624 C CA . LYS A 1 215 ? 9.859 18.562 -4.246 1 97.31 215 LYS A CA 1
ATOM 1625 C C . LYS A 1 215 ? 10.141 20.062 -4.242 1 97.31 215 LYS A C 1
ATOM 1627 O O . LYS A 1 215 ? 10.234 20.688 -5.305 1 97.31 215 LYS A O 1
ATOM 1632 N N . ARG A 1 216 ? 10.094 20.688 -3.158 1 96.88 216 ARG A N 1
ATOM 1633 C CA . ARG A 1 216 ? 10.555 22.047 -2.904 1 96.88 216 ARG A CA 1
ATOM 1634 C C . ARG A 1 216 ? 9.516 23.062 -3.369 1 96.88 216 ARG A C 1
ATOM 1636 O O . ARG A 1 216 ? 9.859 24.219 -3.662 1 96.88 216 ARG A O 1
ATOM 1643 N N . ASN A 1 217 ? 8.289 22.688 -3.543 1 97.5 217 ASN A N 1
ATOM 1644 C CA . ASN A 1 217 ? 7.223 23.656 -3.688 1 97.5 217 ASN A CA 1
ATOM 1645 C C . ASN A 1 217 ? 7.039 24.484 -2.416 1 97.5 217 ASN A C 1
ATOM 1647 O O . ASN A 1 217 ? 7.32 24.016 -1.315 1 97.5 217 ASN A O 1
ATOM 1651 N N . THR A 1 218 ? 6.625 25.75 -2.613 1 97.19 218 THR A N 1
ATOM 1652 C CA . THR A 1 218 ? 6.207 26.5 -1.436 1 97.19 218 THR A CA 1
ATOM 1653 C C . THR A 1 218 ? 4.965 25.875 -0.808 1 97.19 218 THR A C 1
ATOM 1655 O O . THR A 1 218 ? 4.25 25.109 -1.459 1 97.19 218 THR A O 1
ATOM 1658 N N . ILE A 1 219 ? 4.699 26.188 0.422 1 97.19 219 ILE A N 1
ATOM 1659 C CA . ILE A 1 219 ? 3.533 25.641 1.106 1 97.19 219 ILE A CA 1
ATOM 1660 C C . ILE A 1 219 ? 2.262 26.016 0.353 1 97.19 219 ILE A C 1
ATOM 1662 O O . ILE A 1 219 ? 1.366 25.188 0.172 1 97.19 219 ILE A O 1
ATOM 1666 N N . SER A 1 220 ? 2.186 27.266 -0.116 1 96.81 220 SER A N 1
ATOM 1667 C CA . SER A 1 220 ? 1.043 27.734 -0.892 1 96.81 220 SER A CA 1
ATOM 1668 C C . SER A 1 220 ? 0.877 26.938 -2.178 1 96.81 220 SER A C 1
ATOM 1670 O O . SER A 1 220 ? -0.212 26.438 -2.467 1 96.81 220 SER A O 1
ATOM 1672 N N . GLU A 1 221 ? 1.92 26.766 -2.924 1 97.88 221 GLU A N 1
ATOM 1673 C CA . GLU A 1 221 ? 1.884 26 -4.164 1 97.88 221 GLU A CA 1
ATOM 1674 C C . GLU A 1 221 ? 1.487 24.547 -3.906 1 97.88 221 GLU A C 1
ATOM 1676 O O . GLU A 1 221 ? 0.673 23.984 -4.637 1 97.88 221 GLU A O 1
ATOM 1681 N N . ALA A 1 222 ? 2.119 23.969 -2.871 1 98.25 222 ALA A N 1
ATOM 1682 C CA . ALA A 1 222 ? 1.855 22.562 -2.535 1 98.25 222 ALA A CA 1
ATOM 1683 C C . ALA A 1 222 ? 0.381 22.344 -2.205 1 98.25 222 ALA A C 1
ATOM 1685 O O . ALA A 1 222 ? -0.242 21.406 -2.705 1 98.25 222 ALA A O 1
ATOM 1686 N N . CYS A 1 223 ? -0.187 23.25 -1.455 1 97.5 223 CYS A N 1
ATOM 1687 C CA . CYS A 1 223 ? -1.579 23.125 -1.039 1 97.5 223 CYS A CA 1
ATOM 1688 C C . CYS A 1 223 ? -2.521 23.328 -2.219 1 97.5 223 CYS A C 1
ATOM 1690 O O . CYS A 1 223 ? -3.49 22.578 -2.379 1 97.5 223 CYS A O 1
ATOM 1692 N N . ASN A 1 224 ? -2.26 24.297 -3.062 1 96.81 224 ASN A N 1
ATOM 1693 C CA . ASN A 1 224 ? -3.098 24.547 -4.23 1 96.81 224 ASN A CA 1
ATOM 1694 C C . ASN A 1 224 ? -3.057 23.375 -5.207 1 96.81 224 ASN A C 1
ATOM 1696 O O . ASN A 1 224 ? -4.098 22.922 -5.68 1 96.81 224 ASN A O 1
ATOM 1700 N N . ASN A 1 225 ? -1.868 22.891 -5.48 1 96.88 225 ASN A N 1
ATOM 1701 C CA . ASN A 1 225 ? -1.722 21.781 -6.41 1 96.88 225 ASN A CA 1
ATOM 1702 C C . ASN A 1 225 ? -2.305 20.5 -5.836 1 96.88 225 ASN A C 1
ATOM 1704 O O . ASN A 1 225 ? -2.879 19.688 -6.566 1 96.88 225 ASN A O 1
ATOM 1708 N N . ALA A 1 226 ? -2.107 20.297 -4.52 1 97.19 226 ALA A N 1
ATOM 1709 C CA . ALA A 1 226 ? -2.695 19.125 -3.865 1 97.19 226 ALA A CA 1
ATOM 1710 C C . ALA A 1 226 ? -4.219 19.172 -3.939 1 97.19 226 ALA A C 1
ATOM 1712 O O . ALA A 1 226 ? -4.863 18.141 -4.148 1 97.19 226 ALA A O 1
ATOM 1713 N N . LYS A 1 227 ? -4.801 20.359 -3.746 1 94.62 227 LYS A N 1
ATOM 1714 C CA . LYS A 1 227 ? -6.246 20.516 -3.857 1 94.62 227 LYS A CA 1
ATOM 1715 C C . LYS A 1 227 ? -6.738 20.125 -5.25 1 94.62 227 LYS A C 1
ATOM 1717 O O . LYS A 1 227 ? -7.719 19.391 -5.383 1 94.62 227 LYS A O 1
ATOM 1722 N N . LYS A 1 228 ? -6.102 20.609 -6.258 1 93.38 228 LYS A N 1
ATOM 1723 C CA . LYS A 1 228 ? -6.469 20.281 -7.633 1 93.38 228 LYS A CA 1
ATOM 1724 C C . LYS A 1 228 ? -6.383 18.781 -7.883 1 93.38 228 LYS A C 1
ATOM 1726 O O . LYS A 1 228 ? -7.27 18.203 -8.508 1 93.38 228 LYS A O 1
ATOM 1731 N N . TYR A 1 229 ? -5.344 18.172 -7.43 1 93.75 229 TYR A N 1
ATOM 1732 C CA . TYR A 1 229 ? -5.188 16.719 -7.594 1 93.75 229 TYR A CA 1
ATOM 1733 C C . TYR A 1 229 ? -6.312 15.969 -6.898 1 93.75 229 TYR A C 1
ATOM 1735 O O . TYR A 1 229 ? -6.895 15.047 -7.473 1 93.75 229 TYR A O 1
ATOM 1743 N N . THR A 1 230 ? -6.516 16.375 -5.66 1 93.5 230 THR A N 1
ATOM 1744 C CA . THR A 1 230 ? -7.535 15.695 -4.867 1 93.5 230 THR A CA 1
ATOM 1745 C C . THR A 1 230 ? -8.906 15.828 -5.523 1 93.5 230 THR A C 1
ATOM 1747 O O . THR A 1 230 ? -9.695 14.883 -5.512 1 93.5 230 THR A O 1
ATOM 1750 N N . GLU A 1 231 ? -9.188 16.984 -6.074 1 90.94 231 GLU A N 1
ATOM 1751 C CA . GLU A 1 231 ? -10.453 17.188 -6.773 1 90.94 231 GLU A CA 1
ATOM 1752 C C . GLU A 1 231 ? -10.57 16.266 -7.984 1 90.94 231 GLU A C 1
ATOM 1754 O O . GLU A 1 231 ? -11.633 15.68 -8.234 1 90.94 231 GLU A O 1
ATOM 1759 N N . LYS A 1 232 ? -9.531 16.125 -8.711 1 89.81 232 LYS A N 1
ATOM 1760 C CA . LYS A 1 232 ? -9.531 15.188 -9.836 1 89.81 232 LYS A CA 1
ATOM 1761 C C . LYS A 1 232 ? -9.719 13.75 -9.359 1 89.81 232 LYS A C 1
ATOM 1763 O O . LYS A 1 232 ? -10.391 12.953 -10.023 1 89.81 232 LYS A O 1
ATOM 1768 N N . PHE A 1 233 ? -9.094 13.484 -8.273 1 90.44 233 PHE A N 1
ATOM 1769 C CA . PHE A 1 233 ? -9.242 12.172 -7.656 1 90.44 233 PHE A CA 1
ATOM 1770 C C . PHE A 1 233 ? -10.703 11.914 -7.285 1 90.44 233 PHE A C 1
ATOM 1772 O O . PHE A 1 233 ? -11.234 10.844 -7.562 1 90.44 233 PHE A O 1
ATOM 1779 N N . ILE A 1 234 ? -11.336 12.875 -6.688 1 87.75 234 ILE A N 1
ATOM 1780 C CA . ILE A 1 234 ? -12.727 12.773 -6.25 1 87.75 234 ILE A CA 1
ATOM 1781 C C . ILE A 1 234 ? -13.633 12.57 -7.465 1 87.75 234 ILE A C 1
ATOM 1783 O O . ILE A 1 234 ? -14.602 11.812 -7.402 1 87.75 234 ILE A O 1
ATOM 1787 N N . LEU A 1 235 ? -13.297 13.117 -8.555 1 85.69 235 LEU A N 1
ATOM 1788 C CA . LEU A 1 235 ? -14.133 13.062 -9.75 1 85.69 235 LEU A CA 1
ATOM 1789 C C . LEU A 1 235 ? -13.789 11.844 -10.602 1 85.69 235 LEU A C 1
ATOM 1791 O O . LEU A 1 235 ? -14.445 11.578 -11.609 1 85.69 235 LEU A O 1
ATOM 1795 N N . SER A 1 236 ? -12.828 11.117 -10.227 1 85.12 236 SER A N 1
ATOM 1796 C CA . SER A 1 236 ? -12.281 10.055 -11.062 1 85.12 236 SER A CA 1
ATOM 1797 C C . SER A 1 236 ? -13.305 8.93 -11.258 1 85.12 236 SER A C 1
ATOM 1799 O O . SER A 1 236 ? -13.242 8.203 -12.25 1 85.12 236 SER A O 1
ATOM 1801 N N . THR A 1 237 ? -14.148 8.727 -10.266 1 80.94 237 THR A N 1
ATOM 1802 C CA . THR A 1 237 ? -15.18 7.695 -10.344 1 80.94 237 THR A CA 1
ATOM 1803 C C . THR A 1 237 ? -16.469 8.18 -9.695 1 80.94 237 THR A C 1
ATOM 1805 O O . THR A 1 237 ? -16.484 9.18 -8.984 1 80.94 237 THR A O 1
ATOM 1808 N N . ASN A 1 238 ? -17.484 7.469 -9.938 1 78.12 238 ASN A N 1
ATOM 1809 C CA . ASN A 1 238 ? -18.766 7.77 -9.297 1 78.12 238 ASN A CA 1
ATOM 1810 C C . ASN A 1 238 ? -18.938 6.973 -8.008 1 78.12 238 ASN A C 1
ATOM 1812 O O . ASN A 1 238 ? -19.953 7.129 -7.309 1 78.12 238 ASN A O 1
ATOM 1816 N N . GLU A 1 239 ? -17.938 6.258 -7.715 1 81.06 239 GLU A N 1
ATOM 1817 C CA . GLU A 1 239 ? -17.984 5.434 -6.512 1 81.06 239 GLU A CA 1
ATOM 1818 C C . GLU A 1 239 ? -17.266 6.109 -5.348 1 81.06 239 GLU A C 1
ATOM 1820 O O . GLU A 1 239 ? -16.703 7.195 -5.504 1 81.06 239 GLU A O 1
ATOM 1825 N N . LEU A 1 240 ? -17.297 5.508 -4.18 1 82.69 240 LEU A N 1
ATOM 1826 C CA . LEU A 1 240 ? -16.703 6.08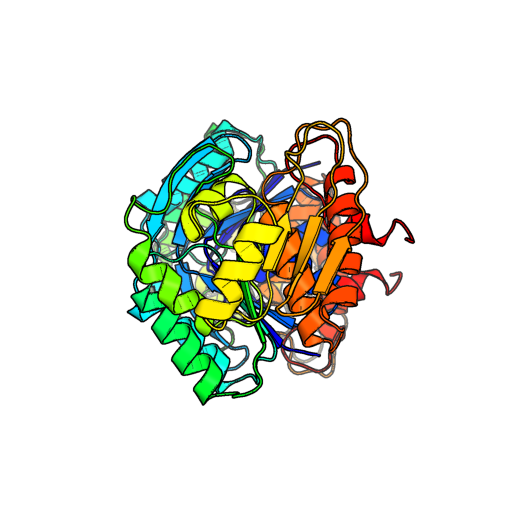2 -2.975 1 82.69 240 LEU A CA 1
ATOM 1827 C C . LEU A 1 240 ? -15.195 5.891 -2.961 1 82.69 240 LEU A C 1
ATOM 1829 O O . LEU A 1 240 ? -14.492 6.531 -2.18 1 82.69 240 LEU A O 1
ATOM 1833 N N . LEU A 1 241 ? -14.773 4.984 -3.801 1 81.19 241 LEU A N 1
ATOM 1834 C CA . LEU A 1 241 ? -13.328 4.832 -3.973 1 81.19 241 LEU A CA 1
ATOM 1835 C C . LEU A 1 241 ? -12.852 5.555 -5.227 1 81.19 241 LEU A C 1
ATOM 1837 O O . LEU A 1 241 ? -13.469 5.426 -6.293 1 81.19 241 LEU A O 1
ATOM 1841 N N . GLY A 1 242 ? -11.805 6.371 -5.055 1 80.75 242 GLY A N 1
ATOM 1842 C CA . GLY A 1 242 ? -11.258 7.105 -6.188 1 80.75 242 GLY A CA 1
ATOM 1843 C C . GLY A 1 242 ? -10.227 6.316 -6.965 1 80.75 242 GLY A C 1
ATOM 1844 O O . GLY A 1 242 ? -9.844 5.211 -6.566 1 80.75 242 GLY A O 1
ATOM 1845 N N . TRP A 1 243 ? -9.828 6.852 -8.164 1 81.88 243 TRP A N 1
ATOM 1846 C CA . TRP A 1 243 ? -8.797 6.297 -9.039 1 81.88 243 TRP A CA 1
ATOM 1847 C C . TRP A 1 243 ? -7.676 7.301 -9.258 1 81.88 243 TRP A C 1
ATOM 1849 O O . TRP A 1 243 ? -7.91 8.406 -9.742 1 81.88 243 TRP A O 1
ATOM 1859 N N . HIS A 1 244 ? -6.465 6.883 -8.93 1 86.5 244 HIS A N 1
ATOM 1860 C CA . HIS A 1 244 ? -5.332 7.801 -8.969 1 86.5 244 HIS A CA 1
ATOM 1861 C C . HIS A 1 244 ? -4.809 7.98 -10.383 1 86.5 244 HIS A C 1
ATOM 1863 O O . HIS A 1 244 ? -4.402 9.078 -10.773 1 86.5 244 HIS A O 1
ATOM 1869 N N . TYR A 1 245 ? -4.715 6.938 -11.219 1 72.38 245 TYR A N 1
ATOM 1870 C CA . TYR A 1 245 ? -4.109 6.98 -12.539 1 72.38 245 TYR A CA 1
ATOM 1871 C C . TYR A 1 245 ? -4.949 7.816 -13.5 1 72.38 245 TYR A C 1
ATOM 1873 O O . TYR A 1 245 ? -4.41 8.562 -14.32 1 72.38 245 TYR A O 1
ATOM 1881 N N . LYS A 1 246 ? -6.141 7.672 -13.508 1 65.44 246 LYS A N 1
ATOM 1882 C CA . LYS A 1 246 ? -6.977 8.469 -14.398 1 65.44 246 LYS A CA 1
ATOM 1883 C C . LYS A 1 246 ? -6.855 9.961 -14.078 1 65.44 246 LYS A C 1
ATOM 1885 O O . LYS A 1 246 ? -7.023 10.805 -14.961 1 65.44 246 LYS A O 1
ATOM 1890 N N . SER A 1 247 ? -6.605 10.195 -12.906 1 53.44 247 SER A N 1
ATOM 1891 C CA . SER A 1 247 ? -6.516 11.586 -12.492 1 53.44 247 SER A CA 1
ATOM 1892 C C . SER A 1 247 ? -5.418 12.328 -13.25 1 53.44 247 SER A C 1
ATOM 1894 O O . SER A 1 247 ? -5.504 13.539 -13.453 1 53.44 247 SER A O 1
ATOM 1896 N N . LEU A 1 248 ? -4.457 11.547 -13.812 1 50.97 248 LEU A N 1
ATOM 1897 C CA . LEU A 1 248 ? -3.373 12.195 -14.539 1 50.97 248 LEU A CA 1
ATOM 1898 C C . LEU A 1 248 ? -3.684 12.258 -16.031 1 50.97 248 LEU A C 1
ATOM 1900 O O . LEU A 1 248 ? -3.08 13.047 -16.766 1 50.97 248 LEU A O 1
ATOM 1904 N N . LYS A 1 249 ? -4.367 11.133 -16.609 1 48.47 249 LYS A N 1
ATOM 1905 C CA . LYS A 1 249 ? -4.695 11.242 -18.031 1 48.47 249 LYS A CA 1
ATOM 1906 C C . LYS A 1 249 ? -5.555 12.477 -18.297 1 48.47 249 LYS A C 1
ATOM 1908 O O . LYS A 1 249 ? -5.75 12.859 -19.453 1 48.47 249 LYS A O 1
ATOM 1913 N N . PHE A 1 250 ? -6.188 13.047 -17.344 1 33.22 250 PHE A N 1
ATOM 1914 C CA . PHE A 1 250 ? -6.93 14.289 -17.516 1 33.22 250 PHE A CA 1
ATOM 1915 C C . PHE A 1 250 ? -6 15.492 -17.438 1 33.22 250 PHE A C 1
ATOM 1917 O O . PHE A 1 250 ? -5.387 15.75 -16.406 1 33.22 250 PHE A O 1
ATOM 1924 N N . LYS A 1 251 ? -5.137 15.492 -18.5 1 35.56 251 LYS A N 1
ATOM 1925 C CA . LYS A 1 251 ? -4.414 16.75 -18.656 1 35.56 251 LYS A CA 1
ATOM 1926 C C . LYS A 1 251 ? -5.125 17.891 -17.938 1 35.56 251 LYS A C 1
ATOM 1928 O O . LYS A 1 251 ? -6.297 18.156 -18.188 1 35.56 251 LYS A O 1
ATOM 1933 N N . VAL A 1 252 ? -4.582 18.062 -16.656 1 23.16 252 VAL A N 1
ATOM 1934 C CA . VAL A 1 252 ? -4.93 19.344 -16.047 1 23.16 252 VAL A CA 1
ATOM 1935 C C . VAL A 1 252 ? -4.438 20.484 -16.922 1 23.16 252 VAL A C 1
ATOM 1937 O O . VAL A 1 252 ? -3.293 20.469 -17.391 1 23.16 252 VAL A O 1
ATOM 1940 N N . MET B 1 1 ? -15.484 -1.432 -12.438 1 85.31 1 MET B N 1
ATOM 1941 C CA . MET B 1 1 ? -14.07 -1.797 -12.328 1 85.31 1 MET B CA 1
ATOM 1942 C C . MET B 1 1 ? -13.898 -3.076 -11.516 1 85.31 1 MET B C 1
ATOM 1944 O O . MET B 1 1 ? -14.555 -3.254 -10.484 1 85.31 1 MET B O 1
ATOM 1948 N N . GLU B 1 2 ? -13.07 -4.074 -11.992 1 93.56 2 GLU B N 1
ATOM 1949 C CA . GLU B 1 2 ? -12.875 -5.352 -11.305 1 93.56 2 GLU B CA 1
ATOM 1950 C C . GLU B 1 2 ? -12.117 -5.164 -10 1 93.56 2 GLU B C 1
ATOM 1952 O O . GLU B 1 2 ? -11.141 -4.414 -9.945 1 93.56 2 GLU B O 1
ATOM 1957 N N . SER B 1 3 ? -12.609 -5.82 -8.945 1 96.81 3 SER B N 1
ATOM 1958 C CA . SER B 1 3 ? -11.906 -5.773 -7.668 1 96.81 3 SER B CA 1
ATOM 1959 C C . SER B 1 3 ? -10.914 -6.922 -7.539 1 96.81 3 SER B C 1
ATOM 1961 O O . SER B 1 3 ? -11.273 -8.086 -7.73 1 96.81 3 SER B O 1
ATOM 1963 N N . VAL B 1 4 ? -9.695 -6.594 -7.289 1 98.62 4 VAL B N 1
ATOM 1964 C CA . VAL B 1 4 ? -8.625 -7.562 -7.109 1 98.62 4 VAL B CA 1
ATOM 1965 C C . VAL B 1 4 ? -7.949 -7.344 -5.758 1 98.62 4 VAL B C 1
ATOM 1967 O O . VAL B 1 4 ? -7.797 -6.207 -5.309 1 98.62 4 VAL B O 1
ATOM 1970 N N . VAL B 1 5 ? -7.531 -8.469 -5.094 1 98.88 5 VAL B N 1
ATOM 1971 C CA . VAL B 1 5 ? -6.98 -8.398 -3.744 1 98.88 5 VAL B CA 1
ATOM 1972 C C . VAL B 1 5 ? -5.598 -9.047 -3.717 1 98.88 5 VAL B C 1
ATOM 1974 O O . VAL B 1 5 ? -5.387 -10.109 -4.316 1 98.88 5 VAL B O 1
ATOM 1977 N N . SER B 1 6 ? -4.668 -8.359 -3.15 1 98.81 6 SER B N 1
ATOM 1978 C CA . SER B 1 6 ? -3.398 -8.969 -2.781 1 98.81 6 SER B CA 1
ATOM 1979 C C . SER B 1 6 ? -3.375 -9.352 -1.306 1 98.81 6 SER B C 1
ATOM 1981 O O . SER B 1 6 ? -3.744 -8.547 -0.446 1 98.81 6 SER B O 1
ATOM 1983 N N . ILE B 1 7 ? -3.055 -10.555 -1.009 1 98.81 7 ILE B N 1
ATOM 1984 C CA . ILE B 1 7 ? -2.773 -10.984 0.355 1 98.81 7 ILE B CA 1
ATOM 1985 C C . ILE B 1 7 ? -1.274 -11.227 0.522 1 98.81 7 ILE B C 1
ATOM 1987 O O . ILE B 1 7 ? -0.715 -12.141 -0.084 1 98.81 7 ILE B O 1
ATOM 1991 N N . GLY B 1 8 ? -0.63 -10.375 1.289 1 98.12 8 GLY B N 1
ATOM 1992 C CA . GLY B 1 8 ? 0.817 -10.461 1.398 1 98.12 8 GLY B CA 1
ATOM 1993 C C . GLY B 1 8 ? 1.401 -9.484 2.396 1 98.12 8 GLY B C 1
ATOM 1994 O O . GLY B 1 8 ? 0.665 -8.844 3.15 1 98.12 8 GLY B O 1
ATOM 1995 N N . GLY B 1 9 ? 2.689 -9.461 2.461 1 97.94 9 GLY B N 1
ATOM 1996 C CA . GLY B 1 9 ? 3.389 -8.641 3.438 1 97.94 9 GLY B CA 1
ATOM 1997 C C . GLY B 1 9 ? 3.496 -7.188 3.025 1 97.94 9 GLY B C 1
ATOM 1998 O O . GLY B 1 9 ? 3.432 -6.867 1.838 1 97.94 9 GLY B O 1
ATOM 1999 N N . TRP B 1 10 ? 3.654 -6.332 4.023 1 98.31 10 TRP B N 1
ATOM 2000 C CA . TRP B 1 10 ? 3.932 -4.918 3.812 1 98.31 10 TRP B CA 1
ATOM 2001 C C . TRP B 1 10 ? 5.434 -4.652 3.785 1 98.31 10 TRP B C 1
ATOM 2003 O O . TRP B 1 10 ? 6.156 -5.043 4.703 1 98.31 10 TRP B O 1
ATOM 2013 N N . ASP B 1 11 ? 5.875 -4.102 2.723 1 97.44 11 ASP B N 1
ATOM 2014 C CA . ASP B 1 11 ? 7.246 -3.633 2.553 1 97.44 11 ASP B CA 1
ATOM 2015 C C . ASP B 1 11 ? 7.336 -2.119 2.725 1 97.44 11 ASP B C 1
ATOM 2017 O O . ASP B 1 11 ? 6.898 -1.363 1.854 1 97.44 11 ASP B O 1
ATOM 2021 N N . PRO B 1 12 ? 8.023 -1.681 3.758 1 98.12 12 PRO B N 1
ATOM 2022 C CA . PRO B 1 12 ? 8.016 -0.243 4.043 1 98.12 12 PRO B CA 1
ATOM 2023 C C . PRO B 1 12 ? 8.727 0.574 2.963 1 98.12 12 PRO B C 1
ATOM 2025 O O . PRO B 1 12 ? 8.438 1.762 2.795 1 98.12 12 PRO B O 1
ATOM 2028 N N . CYS B 1 13 ? 9.617 0.059 2.188 1 96.31 13 CYS B N 1
ATOM 2029 C CA . CYS B 1 13 ? 10.32 0.857 1.191 1 96.31 13 CYS B CA 1
ATOM 2030 C C . CYS B 1 13 ? 9.531 0.926 -0.111 1 96.31 13 CYS B C 1
ATOM 2032 O O . CYS B 1 13 ? 9.93 1.624 -1.046 1 96.31 13 CYS B O 1
ATOM 2034 N N . GLY B 1 14 ? 8.383 0.186 -0.177 1 95.19 14 GLY B N 1
ATOM 2035 C CA . GLY B 1 14 ? 7.434 0.354 -1.263 1 95.19 14 GLY B CA 1
ATOM 2036 C C . GLY B 1 14 ? 7.781 -0.458 -2.496 1 95.19 14 GLY B C 1
ATOM 2037 O O . GLY B 1 14 ? 7.152 -0.307 -3.543 1 95.19 14 GLY B O 1
ATOM 2038 N N . GLY B 1 15 ? 8.75 -1.35 -2.398 1 93.69 15 GLY B N 1
ATOM 2039 C CA . GLY B 1 15 ? 9.258 -2.014 -3.59 1 93.69 15 GLY B CA 1
ATOM 2040 C C . GLY B 1 15 ? 8.672 -3.396 -3.799 1 93.69 15 GLY B C 1
ATOM 2041 O O . GLY B 1 15 ? 8.711 -3.934 -4.906 1 93.69 15 GLY B O 1
ATOM 2042 N N . ALA B 1 16 ? 8.172 -3.988 -2.771 1 95 16 ALA B N 1
ATOM 2043 C CA . ALA B 1 16 ? 7.641 -5.348 -2.857 1 95 16 ALA B CA 1
ATOM 2044 C C . ALA B 1 16 ? 6.355 -5.488 -2.049 1 95 16 ALA B C 1
ATOM 2046 O O . ALA B 1 16 ? 5.859 -4.512 -1.484 1 95 16 ALA B O 1
ATOM 2047 N N . GLY B 1 17 ? 5.77 -6.621 -2.109 1 96.56 17 GLY B N 1
ATOM 2048 C CA . GLY B 1 17 ? 4.609 -6.902 -1.278 1 96.56 17 GLY B CA 1
ATOM 2049 C C . GLY B 1 17 ? 3.402 -6.055 -1.632 1 96.56 17 GLY B C 1
ATOM 2050 O O . GLY B 1 17 ? 3.168 -5.758 -2.805 1 96.56 17 GLY B O 1
ATOM 2051 N N . LEU B 1 18 ? 2.645 -5.703 -0.604 1 98.25 18 LEU B N 1
ATOM 2052 C CA . LEU B 1 18 ? 1.392 -4.98 -0.785 1 98.25 18 LEU B CA 1
ATOM 2053 C C . LEU B 1 18 ? 1.632 -3.639 -1.47 1 98.25 18 LEU B C 1
ATOM 2055 O O . LEU B 1 18 ? 0.82 -3.201 -2.289 1 98.25 18 LEU B O 1
ATOM 2059 N N . ALA B 1 19 ? 2.699 -3.016 -1.1 1 97.12 19 ALA B N 1
ATOM 2060 C CA . ALA B 1 19 ? 2.986 -1.703 -1.674 1 97.12 19 ALA B CA 1
ATOM 2061 C C . ALA B 1 19 ? 3.158 -1.793 -3.188 1 97.12 19 ALA B C 1
ATOM 2063 O O . ALA B 1 19 ? 2.602 -0.981 -3.932 1 97.12 19 ALA B O 1
ATOM 2064 N N . ALA B 1 20 ? 3.889 -2.768 -3.652 1 96.25 20 ALA B N 1
ATOM 2065 C CA . ALA B 1 20 ? 4.09 -2.969 -5.086 1 96.25 20 ALA B CA 1
ATOM 2066 C C . ALA B 1 20 ? 2.803 -3.434 -5.762 1 96.25 20 ALA B C 1
ATOM 2068 O O . ALA B 1 20 ? 2.479 -2.992 -6.863 1 96.25 20 ALA B O 1
ATOM 2069 N N . ASP B 1 21 ? 2.141 -4.305 -5.113 1 98.06 21 ASP B N 1
ATOM 2070 C CA . ASP B 1 21 ? 0.949 -4.918 -5.695 1 98.06 21 ASP B CA 1
ATOM 2071 C C . ASP B 1 21 ? -0.135 -3.871 -5.949 1 98.06 21 ASP B C 1
ATOM 2073 O O . ASP B 1 21 ? -0.734 -3.842 -7.027 1 98.06 21 ASP B O 1
ATOM 2077 N N . ILE B 1 22 ? -0.384 -3 -4.988 1 96.5 22 ILE B N 1
ATOM 2078 C CA . ILE B 1 22 ? -1.485 -2.053 -5.117 1 96.5 22 ILE B CA 1
ATOM 2079 C C . ILE B 1 22 ? -1.165 -1.033 -6.207 1 96.5 22 ILE B C 1
ATOM 2081 O O . ILE B 1 22 ? -2.061 -0.581 -6.926 1 96.5 22 ILE B O 1
ATOM 2085 N N . LYS B 1 23 ? 0.054 -0.626 -6.32 1 95 23 LYS B N 1
ATOM 2086 C CA . LYS B 1 23 ? 0.445 0.261 -7.414 1 95 23 LYS B CA 1
ATOM 2087 C C . LYS B 1 23 ? 0.288 -0.43 -8.766 1 95 23 LYS B C 1
ATOM 2089 O O . LYS B 1 23 ? -0.164 0.185 -9.734 1 95 23 LYS B O 1
ATOM 2094 N N . THR B 1 24 ? 0.666 -1.708 -8.828 1 96.44 24 THR B N 1
ATOM 2095 C CA . THR B 1 24 ? 0.515 -2.482 -10.055 1 96.44 24 THR B CA 1
ATOM 2096 C C . THR B 1 24 ? -0.954 -2.574 -10.461 1 96.44 24 THR B C 1
ATOM 2098 O O . THR B 1 24 ? -1.296 -2.369 -11.625 1 96.44 24 THR B O 1
ATOM 2101 N N . PHE B 1 25 ? -1.796 -2.852 -9.445 1 96.75 25 PHE B N 1
ATOM 2102 C CA . PHE B 1 25 ? -3.229 -2.93 -9.703 1 96.75 25 PHE B CA 1
ATOM 2103 C C . PHE B 1 25 ? -3.752 -1.605 -10.25 1 96.75 25 PHE B C 1
ATOM 2105 O O . PHE B 1 25 ? -4.504 -1.583 -11.227 1 96.75 25 PHE B O 1
ATOM 2112 N N . GLU B 1 26 ? -3.309 -0.533 -9.617 1 93 26 GLU B N 1
ATOM 2113 C CA . GLU B 1 26 ? -3.725 0.799 -10.039 1 93 26 GLU B CA 1
ATOM 2114 C C . GLU B 1 26 ? -3.352 1.056 -11.5 1 93 26 GLU B C 1
ATOM 2116 O O . GLU B 1 26 ? -4.16 1.573 -12.273 1 93 26 GLU B O 1
ATOM 2121 N N . MET B 1 27 ? -2.215 0.65 -11.898 1 92.31 27 MET B N 1
ATOM 2122 C CA . MET B 1 27 ? -1.706 0.877 -13.25 1 92.31 27 MET B CA 1
ATOM 2123 C C . MET B 1 27 ? -2.455 0.021 -14.266 1 92.31 27 MET B C 1
ATOM 2125 O O . MET B 1 27 ? -2.467 0.332 -15.453 1 92.31 27 MET B O 1
ATOM 2129 N N . HIS B 1 28 ? -3.012 -1.043 -13.859 1 94.5 28 HIS B N 1
ATOM 2130 C CA . HIS B 1 28 ? -3.713 -1.944 -14.766 1 94.5 28 HIS B CA 1
ATOM 2131 C C . HIS B 1 28 ? -5.211 -1.646 -14.797 1 94.5 28 HIS B C 1
ATOM 2133 O O . HIS B 1 28 ? -5.984 -2.391 -15.398 1 94.5 28 HIS B O 1
ATOM 2139 N N . GLY B 1 29 ? -5.602 -0.632 -14.07 1 91 29 GLY B N 1
ATOM 2140 C CA . GLY B 1 29 ? -6.98 -0.171 -14.141 1 91 29 GLY B CA 1
ATOM 2141 C C . GLY B 1 29 ? -7.953 -1.08 -13.414 1 91 29 GLY B C 1
ATOM 2142 O O . GLY B 1 29 ? -9.086 -1.277 -13.867 1 91 29 GLY B O 1
ATOM 2143 N N . VAL B 1 30 ? -7.539 -1.72 -12.422 1 94.25 30 VAL B N 1
ATOM 2144 C CA . VAL B 1 30 ? -8.43 -2.498 -11.562 1 94.25 30 VAL B CA 1
ATOM 2145 C C . VAL B 1 30 ? -8.469 -1.884 -10.164 1 94.25 30 VAL B C 1
ATOM 2147 O O . VAL B 1 30 ? -7.578 -1.115 -9.789 1 94.25 30 VAL B O 1
ATOM 2150 N N . ARG B 1 31 ? -9.539 -2.184 -9.43 1 94.25 31 ARG B N 1
ATOM 2151 C CA . ARG B 1 31 ? -9.625 -1.774 -8.031 1 94.25 31 ARG B CA 1
ATOM 2152 C C . ARG B 1 31 ? -8.766 -2.666 -7.145 1 94.25 31 ARG B C 1
ATOM 2154 O O . ARG B 1 31 ? -9.18 -3.764 -6.766 1 94.25 31 ARG B O 1
ATOM 2161 N N . GLY B 1 32 ? -7.648 -2.125 -6.785 1 96.69 32 GLY B N 1
ATOM 2162 C CA . GLY B 1 32 ? -6.691 -2.908 -6.02 1 96.69 32 GLY B CA 1
ATOM 2163 C C . GLY B 1 32 ? -6.891 -2.797 -4.52 1 96.69 32 GLY B C 1
ATOM 2164 O O . GLY B 1 32 ? -6.984 -1.692 -3.98 1 96.69 32 GLY B O 1
ATOM 2165 N N . MET B 1 33 ? -6.977 -3.904 -3.898 1 98.12 33 MET B N 1
ATOM 2166 C CA . MET B 1 33 ? -7.121 -4.031 -2.451 1 98.12 33 MET B CA 1
ATOM 2167 C C . MET B 1 33 ? -6.043 -4.941 -1.874 1 98.12 33 MET B C 1
ATOM 2169 O O . MET B 1 33 ? -5.277 -5.551 -2.619 1 98.12 33 MET B O 1
ATOM 2173 N N . GLY B 1 34 ? -5.926 -4.891 -0.534 1 98.62 34 GLY B N 1
ATOM 2174 C CA . GLY B 1 34 ? -4.863 -5.695 0.05 1 98.62 34 GLY B CA 1
ATOM 2175 C C . GLY B 1 34 ? -5.16 -6.137 1.47 1 98.62 34 GLY B C 1
ATOM 2176 O O . GLY B 1 34 ? -5.754 -5.387 2.248 1 98.62 34 GLY B O 1
ATOM 2177 N N . ILE B 1 35 ? -4.785 -7.332 1.726 1 98.88 35 ILE B N 1
ATOM 2178 C CA . ILE B 1 35 ? -4.805 -7.898 3.07 1 98.88 35 ILE B CA 1
ATOM 2179 C C . ILE B 1 35 ? -3.375 -8.039 3.592 1 98.88 35 ILE B C 1
ATOM 2181 O O . ILE B 1 35 ? -2.549 -8.727 2.984 1 98.88 35 ILE B O 1
ATOM 2185 N N . CYS B 1 36 ? -3.141 -7.391 4.699 1 98.88 36 CYS B N 1
ATOM 2186 C CA . CYS B 1 36 ? -1.79 -7.398 5.25 1 98.88 36 CYS B CA 1
ATOM 2187 C C . CYS B 1 36 ? -1.535 -8.672 6.051 1 98.88 36 CYS B C 1
ATOM 2189 O O . CYS B 1 36 ? -2.109 -8.852 7.125 1 98.88 36 CYS B O 1
ATOM 2191 N N . SER B 1 37 ? -0.646 -9.492 5.578 1 98.5 37 SER B N 1
ATOM 2192 C CA . SER B 1 37 ? -0.363 -10.766 6.23 1 98.5 37 SER B CA 1
ATOM 2193 C C . SER B 1 37 ? 0.857 -10.664 7.141 1 98.5 37 SER B C 1
ATOM 2195 O O . SER B 1 37 ? 1.099 -11.539 7.965 1 98.5 37 SER B O 1
ATOM 2197 N N . ALA B 1 38 ? 1.624 -9.656 6.934 1 98.31 38 ALA B N 1
ATOM 2198 C CA . ALA B 1 38 ? 2.834 -9.43 7.719 1 98.31 38 ALA B CA 1
ATOM 2199 C C . ALA B 1 38 ? 3.33 -7.996 7.559 1 98.31 38 ALA B C 1
ATOM 2201 O O . ALA B 1 38 ? 3.049 -7.344 6.555 1 98.31 38 ALA B O 1
ATOM 2202 N N . ILE B 1 39 ? 4.059 -7.543 8.562 1 98.5 39 ILE B N 1
ATOM 2203 C CA . ILE B 1 39 ? 4.793 -6.285 8.5 1 98.5 39 ILE B CA 1
ATOM 2204 C C . ILE B 1 39 ? 6.293 -6.559 8.539 1 98.5 39 ILE B C 1
ATOM 2206 O O . ILE B 1 39 ? 6.793 -7.203 9.461 1 98.5 39 ILE B O 1
ATOM 2210 N N . THR B 1 40 ? 6.988 -6.078 7.512 1 97.69 40 THR B N 1
ATOM 2211 C CA . THR B 1 40 ? 8.43 -6.289 7.492 1 97.69 40 THR B CA 1
ATOM 2212 C C . THR B 1 40 ? 9.164 -4.988 7.812 1 97.69 40 THR B C 1
ATOM 2214 O O . THR B 1 40 ? 8.617 -3.9 7.645 1 97.69 40 THR B O 1
ATOM 2217 N N . SER B 1 41 ? 10.312 -5.137 8.367 1 97.88 41 SER B N 1
ATOM 2218 C CA . SER B 1 41 ? 11.312 -4.082 8.453 1 97.88 41 SER B CA 1
ATOM 2219 C C . SER B 1 41 ? 12.469 -4.328 7.484 1 97.88 41 SER B C 1
ATOM 2221 O O . SER B 1 41 ? 13.344 -5.148 7.75 1 97.88 41 SER B O 1
ATOM 2223 N N . GLN B 1 42 ? 12.414 -3.525 6.391 1 95.62 42 GLN B N 1
ATOM 2224 C CA . GLN B 1 42 ? 13.359 -3.799 5.32 1 95.62 42 GLN B CA 1
ATOM 2225 C C . GLN B 1 42 ? 13.523 -2.588 4.406 1 95.62 42 GLN B C 1
ATOM 2227 O O . GLN B 1 42 ? 12.727 -1.647 4.465 1 95.62 42 GLN B O 1
ATOM 2232 N N . ALA B 1 43 ? 14.547 -2.557 3.662 1 94.25 43 ALA B N 1
ATOM 2233 C CA . ALA B 1 43 ? 14.812 -1.684 2.521 1 94.25 43 ALA B CA 1
ATOM 2234 C C . ALA B 1 43 ? 15.18 -2.494 1.283 1 94.25 43 ALA B C 1
ATOM 2236 O O . ALA B 1 43 ? 15.094 -3.725 1.291 1 94.25 43 ALA B O 1
ATOM 2237 N N . HIS B 1 44 ? 15.461 -1.732 0.22 1 88.81 44 HIS B N 1
ATOM 2238 C CA . HIS B 1 44 ? 15.773 -2.439 -1.017 1 88.81 44 HIS B CA 1
ATOM 2239 C C . HIS B 1 44 ? 17 -3.322 -0.849 1 88.81 44 HIS B C 1
ATOM 2241 O O . HIS B 1 44 ? 17.188 -4.289 -1.592 1 88.81 44 HIS B O 1
ATOM 2247 N N . ASN B 1 45 ? 17.797 -3.098 0.135 1 87.31 45 ASN B N 1
ATOM 2248 C CA . ASN B 1 45 ? 19.094 -3.76 0.252 1 87.31 45 ASN B CA 1
ATOM 2249 C C . ASN B 1 45 ? 19.25 -4.438 1.608 1 87.31 45 ASN B C 1
ATOM 2251 O O . ASN B 1 45 ? 20.359 -4.859 1.97 1 87.31 45 ASN B O 1
ATOM 2255 N N . ARG B 1 46 ? 18.25 -4.504 2.359 1 91.12 46 ARG B N 1
ATOM 2256 C CA . ARG B 1 46 ? 18.359 -5.094 3.689 1 91.12 46 ARG B CA 1
ATOM 2257 C C . ARG B 1 46 ? 17.016 -5.645 4.156 1 91.12 46 ARG B C 1
ATOM 2259 O O . ARG B 1 46 ? 15.969 -5.215 3.678 1 91.12 46 ARG B O 1
ATOM 2266 N N . PHE B 1 47 ? 17.078 -6.57 5.105 1 93.62 47 PHE B N 1
ATOM 2267 C CA . PHE B 1 47 ? 15.945 -7.145 5.809 1 93.62 47 PHE B CA 1
ATOM 2268 C C . PHE B 1 47 ? 16.234 -7.262 7.301 1 93.62 47 PHE B C 1
ATOM 2270 O O . PHE B 1 47 ? 17.078 -8.055 7.715 1 93.62 47 PHE B O 1
ATOM 2277 N N . ASP B 1 48 ? 15.461 -6.535 8.078 1 95.81 48 ASP B N 1
ATOM 2278 C CA . ASP B 1 48 ? 15.828 -6.398 9.484 1 95.81 48 ASP B CA 1
ATOM 2279 C C . ASP B 1 48 ? 14.828 -7.109 10.391 1 95.81 48 ASP B C 1
ATOM 2281 O O . ASP B 1 48 ? 15.117 -7.383 11.555 1 95.81 48 ASP B O 1
ATOM 2285 N N . GLY B 1 49 ? 13.648 -7.391 9.82 1 95.25 49 GLY B N 1
ATOM 2286 C CA . GLY B 1 49 ? 12.68 -8.047 10.688 1 95.25 49 GLY B CA 1
ATOM 2287 C C . GLY B 1 49 ? 11.367 -8.336 10 1 95.25 49 GLY B C 1
ATOM 2288 O O . GLY B 1 49 ? 11.133 -7.891 8.875 1 95.25 49 GLY B O 1
ATOM 2289 N N . LEU B 1 50 ? 10.516 -9.164 10.719 1 95.81 50 LEU B N 1
ATOM 2290 C CA . LEU B 1 50 ? 9.211 -9.602 10.234 1 95.81 50 LEU B CA 1
ATOM 2291 C C . LEU B 1 50 ? 8.25 -9.844 11.398 1 95.81 50 LEU B C 1
ATOM 2293 O O . LEU B 1 50 ? 8.617 -10.469 12.391 1 95.81 50 LEU B O 1
ATOM 2297 N N . GLN B 1 51 ? 7.133 -9.219 11.328 1 97.38 51 GLN B N 1
ATOM 2298 C CA . GLN B 1 51 ? 6.027 -9.516 12.234 1 97.38 51 GLN B CA 1
ATOM 2299 C C . GLN B 1 51 ? 4.816 -10.047 11.469 1 97.38 51 GLN B C 1
ATOM 2301 O O . GLN B 1 51 ? 4.176 -9.305 10.719 1 97.38 51 GLN B O 1
ATOM 2306 N N . TRP B 1 52 ? 4.469 -11.336 11.711 1 97.31 52 TRP B N 1
ATOM 2307 C C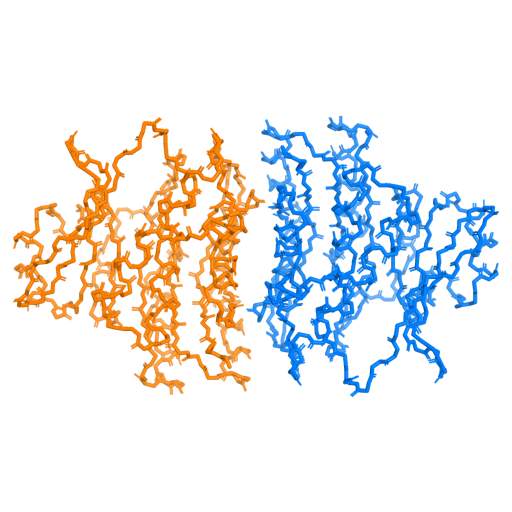A . TRP 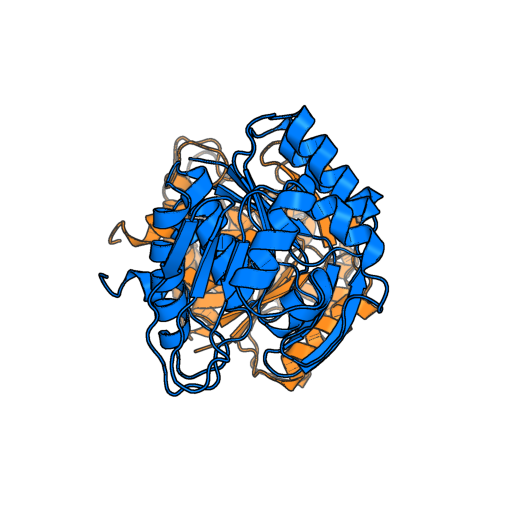B 1 52 ? 3.291 -11.914 11.07 1 97.31 52 TRP B CA 1
ATOM 2308 C C . TRP B 1 52 ? 2.014 -11.297 11.633 1 97.31 52 TRP B C 1
ATOM 2310 O O . TRP B 1 52 ? 1.916 -11.039 12.836 1 97.31 52 TRP B O 1
ATOM 2320 N N . THR B 1 53 ? 1.068 -11.047 10.789 1 98.31 53 THR B N 1
ATOM 2321 C CA . THR B 1 53 ? -0.285 -10.703 11.219 1 98.31 53 THR B CA 1
ATOM 2322 C C . THR B 1 53 ? -1.046 -11.953 11.648 1 98.31 53 THR B C 1
ATOM 2324 O O . THR B 1 53 ? -0.958 -13 11 1 98.31 53 THR B O 1
ATOM 2327 N N . SER B 1 54 ? -1.785 -11.859 12.734 1 97.94 54 SER B N 1
ATOM 2328 C CA . SER B 1 54 ? -2.512 -13.039 13.211 1 97.94 54 SER B CA 1
ATOM 2329 C C . SER B 1 54 ? -3.588 -13.461 12.211 1 97.94 54 SER B C 1
ATOM 2331 O O . SER B 1 54 ? -4.137 -12.625 11.492 1 97.94 54 SER B O 1
ATOM 2333 N N . PRO B 1 55 ? -3.902 -14.773 12.195 1 97.88 55 PRO B N 1
ATOM 2334 C CA . PRO B 1 55 ? -4.965 -15.242 11.305 1 97.88 55 PRO B CA 1
ATOM 2335 C C . PRO B 1 55 ? -6.285 -14.508 11.523 1 97.88 55 PRO B C 1
ATOM 2337 O O . PRO B 1 55 ? -6.965 -14.156 10.555 1 97.88 55 PRO B O 1
ATOM 2340 N N . GLU B 1 56 ? -6.574 -14.227 12.781 1 98.12 56 GLU B N 1
ATOM 2341 C CA . GLU B 1 56 ? -7.824 -13.539 13.094 1 98.12 56 GLU B CA 1
ATOM 2342 C C . GLU B 1 56 ? -7.891 -12.18 12.414 1 98.12 56 GLU B C 1
ATOM 2344 O O . GLU B 1 56 ? -8.93 -11.805 11.859 1 98.12 56 GLU B O 1
ATOM 2349 N N . VAL B 1 57 ? -6.801 -11.453 12.422 1 98.5 57 VAL B N 1
ATOM 2350 C CA . VAL B 1 57 ? -6.75 -10.125 11.828 1 98.5 57 VAL B CA 1
ATOM 2351 C C . VAL B 1 57 ? -6.785 -10.25 10.305 1 98.5 57 VAL B C 1
ATOM 2353 O O . VAL B 1 57 ? -7.457 -9.461 9.625 1 98.5 57 VAL B O 1
ATOM 2356 N N . ILE B 1 58 ? -6.125 -11.234 9.75 1 98.75 58 ILE B N 1
ATOM 2357 C CA . ILE B 1 58 ? -6.145 -11.477 8.312 1 98.75 58 ILE B CA 1
ATOM 2358 C C . ILE B 1 58 ? -7.574 -11.758 7.855 1 98.75 58 ILE B C 1
ATOM 2360 O O . ILE B 1 58 ? -8.062 -11.141 6.902 1 98.75 58 ILE B O 1
ATOM 2364 N N . PHE B 1 59 ? -8.25 -12.602 8.602 1 98.69 59 PHE B N 1
ATOM 2365 C CA . PHE B 1 59 ? -9.602 -12.992 8.227 1 98.69 59 PHE B CA 1
ATOM 2366 C C . PHE B 1 59 ? -10.57 -11.828 8.398 1 98.69 59 PHE B C 1
ATOM 2368 O O . PHE B 1 59 ? -11.508 -11.68 7.609 1 98.69 59 PHE B O 1
ATOM 2375 N N . SER B 1 60 ? -10.344 -11.039 9.414 1 98.56 60 SER B N 1
ATOM 2376 C CA . SER B 1 60 ? -11.188 -9.867 9.617 1 98.56 60 SER B CA 1
ATOM 2377 C C . SER B 1 60 ? -11.07 -8.883 8.461 1 98.56 60 SER B C 1
ATOM 2379 O O . SER B 1 60 ? -12.078 -8.336 8 1 98.56 60 SER B O 1
ATOM 2381 N N . GLN B 1 61 ? -9.85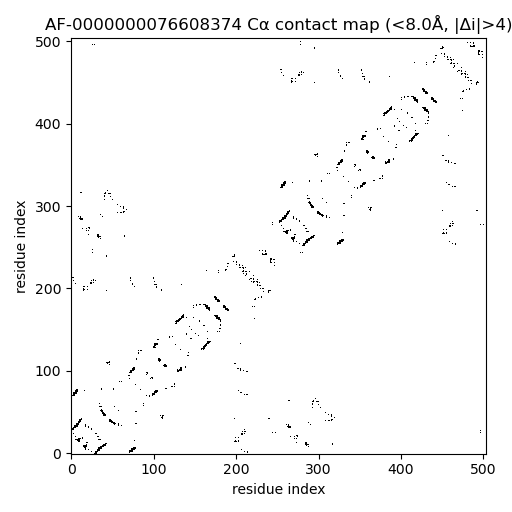2 -8.617 7.988 1 98.69 61 GLN B N 1
ATOM 2382 C CA . GLN B 1 61 ? -9.656 -7.773 6.812 1 98.69 61 GLN B CA 1
ATOM 2383 C C . GLN B 1 61 ? -10.406 -8.336 5.605 1 98.69 61 GLN B C 1
ATOM 2385 O O . GLN B 1 61 ? -11.117 -7.605 4.914 1 98.69 61 GLN B O 1
ATOM 2390 N N . LEU B 1 62 ? -10.219 -9.625 5.379 1 98.75 62 LEU B N 1
ATOM 2391 C CA . LEU B 1 62 ? -10.812 -10.289 4.223 1 98.75 62 LEU B CA 1
ATOM 2392 C C . LEU B 1 62 ? -12.336 -10.227 4.281 1 98.75 62 LEU B C 1
ATOM 2394 O O . LEU B 1 62 ? -12.984 -9.922 3.281 1 98.75 62 LEU B O 1
ATOM 2398 N N . GLU B 1 63 ? -12.875 -10.477 5.434 1 98.44 63 GLU B N 1
ATOM 2399 C CA . GLU B 1 63 ? -14.32 -10.492 5.602 1 98.44 63 GLU B CA 1
ATOM 2400 C C . GLU B 1 63 ? -14.922 -9.117 5.32 1 98.44 63 GLU B C 1
ATOM 2402 O O . GLU B 1 63 ? -15.992 -9.016 4.719 1 98.44 63 GLU B O 1
ATOM 2407 N N . SER B 1 64 ? -14.266 -8.109 5.824 1 97.81 64 SER B N 1
ATOM 2408 C CA . SER B 1 64 ? -14.742 -6.758 5.547 1 97.81 64 SER B CA 1
ATOM 2409 C C . SER B 1 64 ? -14.852 -6.504 4.047 1 97.81 64 SER B C 1
ATOM 2411 O O . SER B 1 64 ? -15.797 -5.859 3.586 1 97.81 64 SER B O 1
ATOM 2413 N N . LEU B 1 65 ? -13.906 -7.004 3.262 1 98.19 65 LEU B N 1
ATOM 2414 C CA . LEU B 1 65 ? -13.922 -6.816 1.814 1 98.19 65 LEU B CA 1
ATOM 2415 C C . LEU B 1 65 ? -15.008 -7.668 1.167 1 98.19 65 LEU B C 1
ATOM 2417 O O . LEU B 1 65 ? -15.742 -7.191 0.3 1 98.19 65 LEU B O 1
ATOM 2421 N N . LEU B 1 66 ? -15.148 -8.891 1.633 1 98.06 66 LEU B N 1
ATOM 2422 C CA . LEU B 1 66 ? -16.094 -9.82 1.021 1 98.06 66 LEU B CA 1
ATOM 2423 C C . LEU B 1 66 ? -17.531 -9.367 1.25 1 98.06 66 LEU B C 1
ATOM 2425 O O . LEU B 1 66 ? -18.406 -9.672 0.448 1 98.06 66 LEU B O 1
ATOM 2429 N N . ARG B 1 67 ? -17.75 -8.602 2.232 1 96.88 67 ARG B N 1
ATOM 2430 C CA . ARG B 1 67 ? -19.094 -8.102 2.545 1 96.88 67 ARG B CA 1
ATOM 2431 C C . ARG B 1 67 ? -19.453 -6.914 1.658 1 96.88 67 ARG B C 1
ATOM 2433 O O . ARG B 1 67 ? -20.625 -6.562 1.526 1 96.88 67 ARG B O 1
ATOM 2440 N N . SER B 1 68 ? -18.484 -6.328 1.006 1 94.88 68 SER B N 1
ATOM 2441 C CA . SER B 1 68 ? -18.734 -5.066 0.32 1 94.88 68 SER B CA 1
ATOM 2442 C C . SER B 1 68 ? -18.438 -5.176 -1.17 1 94.88 68 SER B C 1
ATOM 2444 O O . SER B 1 68 ? -18.875 -4.344 -1.963 1 94.88 68 SER B O 1
ATOM 2446 N N . TYR B 1 69 ? -17.641 -6.207 -1.557 1 96.25 69 TYR B N 1
ATOM 2447 C CA . TYR B 1 69 ? -17.172 -6.277 -2.936 1 96.25 69 TYR B CA 1
ATOM 2448 C C . TYR B 1 69 ? -17.266 -7.699 -3.475 1 96.25 69 TYR B C 1
ATOM 2450 O O . TYR B 1 69 ? -17.188 -8.664 -2.711 1 96.25 69 TYR B O 1
ATOM 2458 N N . THR B 1 70 ? -17.5 -7.789 -4.75 1 97.5 70 THR B N 1
ATOM 2459 C CA . THR B 1 70 ? -17.266 -9.039 -5.457 1 97.5 70 THR B CA 1
ATOM 2460 C C . THR B 1 70 ? -15.82 -9.109 -5.957 1 97.5 70 THR B C 1
ATOM 2462 O O . THR B 1 70 ? -15.438 -8.383 -6.875 1 97.5 70 THR B O 1
ATOM 2465 N N . ILE B 1 71 ? -15.07 -10 -5.391 1 98.31 71 ILE B N 1
ATOM 2466 C CA . ILE B 1 71 ? -13.656 -10.109 -5.715 1 98.31 71 ILE B CA 1
ATOM 2467 C C . ILE B 1 71 ? -13.469 -11.039 -6.91 1 98.31 71 ILE B C 1
ATOM 2469 O O . ILE B 1 71 ? -13.914 -12.188 -6.883 1 98.31 71 ILE B O 1
ATOM 2473 N N . LYS B 1 72 ? -12.742 -10.508 -7.93 1 98.56 72 LYS B N 1
ATOM 2474 C CA . LYS B 1 72 ? -12.594 -11.266 -9.164 1 98.56 72 LYS B CA 1
ATOM 2475 C C . LYS B 1 72 ? -11.258 -12 -9.211 1 98.56 72 LYS B C 1
ATOM 2477 O O . LYS B 1 72 ? -11.117 -13.008 -9.898 1 98.56 72 LYS B O 1
ATOM 2482 N N . GLY B 1 73 ? -10.266 -11.508 -8.539 1 98.69 73 GLY B N 1
ATOM 2483 C CA . GLY B 1 73 ? -8.93 -12.094 -8.516 1 98.69 73 GLY B CA 1
ATOM 2484 C C . GLY B 1 73 ? -8.195 -11.836 -7.215 1 98.69 73 GLY B C 1
ATOM 2485 O O . GLY B 1 73 ? -8.367 -10.789 -6.59 1 98.69 73 GLY B O 1
ATOM 2486 N N . VAL B 1 74 ? -7.379 -12.781 -6.848 1 98.81 74 VAL B N 1
ATOM 2487 C CA . VAL B 1 74 ? -6.574 -12.648 -5.637 1 98.81 74 VAL B CA 1
ATOM 2488 C C . VAL B 1 74 ? -5.148 -13.117 -5.914 1 98.81 74 VAL B C 1
ATOM 2490 O O . VAL B 1 74 ? -4.938 -14.18 -6.516 1 98.81 74 VAL B O 1
ATOM 2493 N N . LYS B 1 75 ? -4.223 -12.328 -5.523 1 98.75 75 LYS B N 1
ATOM 2494 C CA . LYS B 1 75 ? -2.811 -12.695 -5.555 1 98.75 75 LYS B CA 1
ATOM 2495 C C . LYS B 1 75 ? -2.277 -12.938 -4.145 1 98.75 75 LYS B C 1
ATOM 2497 O O . LYS B 1 75 ? -2.393 -12.078 -3.273 1 98.75 75 LYS B O 1
ATOM 2502 N N . PHE B 1 76 ? -1.689 -14.094 -3.924 1 97.94 76 PHE B N 1
ATOM 2503 C CA . PHE B 1 76 ? -1.067 -14.422 -2.645 1 97.94 76 PHE B CA 1
ATOM 2504 C C . PHE B 1 76 ? 0.442 -14.219 -2.713 1 97.94 76 PHE B C 1
ATOM 2506 O O . PHE B 1 76 ? 1.096 -14.703 -3.641 1 97.94 76 PHE B O 1
ATOM 2513 N N . GLY B 1 77 ? 0.939 -13.469 -1.764 1 96.62 77 GLY B N 1
ATOM 2514 C CA . GLY B 1 77 ? 2.357 -13.445 -1.44 1 96.62 77 GLY B CA 1
ATOM 2515 C C . GLY B 1 77 ? 2.697 -14.234 -0.189 1 96.62 77 GLY B C 1
ATOM 2516 O O . GLY B 1 77 ? 2.309 -15.398 -0.055 1 96.62 77 GLY B O 1
ATOM 2517 N N . ILE B 1 78 ? 3.414 -13.633 0.746 1 94.88 78 ILE B N 1
ATOM 2518 C CA . ILE B 1 78 ? 3.871 -14.352 1.93 1 94.88 78 ILE B CA 1
ATOM 2519 C C . ILE B 1 78 ? 2.73 -14.469 2.938 1 94.88 78 ILE B C 1
ATOM 2521 O O . ILE B 1 78 ? 1.987 -13.508 3.154 1 94.88 78 ILE B O 1
ATOM 2525 N N . VAL B 1 79 ? 2.537 -15.602 3.432 1 93.31 79 VAL B N 1
ATOM 2526 C CA . VAL B 1 79 ? 1.676 -15.922 4.562 1 93.31 79 VAL B CA 1
ATOM 2527 C C . VAL B 1 79 ? 2.414 -16.844 5.531 1 93.31 79 VAL B C 1
ATOM 2529 O O . VAL B 1 79 ? 3.311 -17.594 5.125 1 93.31 79 VAL B O 1
ATOM 2532 N N . GLU B 1 80 ? 2.066 -16.766 6.699 1 91.94 80 GLU B N 1
ATOM 2533 C CA . GLU B 1 80 ? 2.818 -17.453 7.738 1 91.94 80 GLU B CA 1
ATOM 2534 C C . GLU B 1 80 ? 2.723 -18.969 7.57 1 91.94 80 GLU B C 1
ATOM 2536 O O . GLU B 1 80 ? 3.688 -19.688 7.832 1 91.94 80 GLU B O 1
ATOM 2541 N N . SER B 1 81 ? 1.501 -19.453 7.137 1 89.5 81 SER B N 1
ATOM 2542 C CA . SER B 1 81 ? 1.295 -20.891 7.109 1 89.5 81 SER B CA 1
ATOM 2543 C C . SER B 1 81 ? 0.333 -21.297 5.996 1 89.5 81 SER B C 1
ATOM 2545 O O . SER B 1 81 ? -0.43 -20.453 5.5 1 89.5 81 SER B O 1
ATOM 2547 N N . SER B 1 82 ? 0.4 -22.578 5.727 1 89.25 82 SER B N 1
ATOM 2548 C CA . SER B 1 82 ? -0.513 -23.109 4.723 1 89.25 82 SER B CA 1
ATOM 2549 C C . SER B 1 82 ? -1.957 -23.078 5.211 1 89.25 82 SER B C 1
ATOM 2551 O O . SER B 1 82 ? -2.887 -22.953 4.41 1 89.25 82 SER B O 1
ATOM 2553 N N . GLU B 1 83 ? -2.133 -23.141 6.508 1 91.62 83 GLU B N 1
ATOM 2554 C CA . GLU B 1 83 ? -3.473 -23.078 7.082 1 91.62 83 GLU B CA 1
ATOM 2555 C C . GLU B 1 83 ? -4.145 -21.75 6.758 1 91.62 83 GLU B C 1
ATOM 2557 O O . GLU B 1 83 ? -5.328 -21.703 6.414 1 91.62 83 GLU B O 1
ATOM 2562 N N . VAL B 1 84 ? -3.389 -20.703 6.844 1 94.44 84 VAL B N 1
ATOM 2563 C CA . VAL B 1 84 ? -3.918 -19.375 6.543 1 94.44 84 VAL B CA 1
ATOM 2564 C C . VAL B 1 84 ? -4.27 -19.281 5.059 1 94.44 84 VAL B C 1
ATOM 2566 O O . VAL B 1 84 ? -5.332 -18.766 4.699 1 94.44 84 VAL B O 1
ATOM 2569 N N . LEU B 1 85 ? -3.395 -19.781 4.262 1 94.44 85 LEU B N 1
ATOM 2570 C CA . LEU B 1 85 ? -3.619 -19.797 2.82 1 94.44 85 LEU B CA 1
ATOM 2571 C C . LEU B 1 85 ? -4.895 -20.547 2.473 1 94.44 85 LEU B C 1
ATOM 2573 O O . LEU B 1 85 ? -5.75 -20.047 1.75 1 94.44 85 LEU B O 1
ATOM 2577 N N . HIS B 1 86 ? -5.039 -21.719 3.035 1 94.44 86 HIS B N 1
ATOM 2578 C CA . HIS B 1 86 ? -6.191 -22.578 2.768 1 94.44 86 HIS B CA 1
ATOM 2579 C C . HIS B 1 86 ? -7.488 -21.906 3.215 1 94.44 86 HIS B C 1
ATOM 2581 O O . HIS B 1 86 ? -8.484 -21.922 2.486 1 94.44 86 HIS B O 1
ATOM 2587 N N . GLU B 1 87 ? -7.445 -21.359 4.367 1 96.75 87 GLU B N 1
ATOM 2588 C CA . GLU B 1 87 ? -8.648 -20.734 4.906 1 96.75 87 GLU B CA 1
ATOM 2589 C C . GLU B 1 87 ? -9.055 -19.516 4.086 1 96.75 87 GLU B C 1
ATOM 2591 O O . GLU B 1 87 ? -10.234 -19.297 3.84 1 96.75 87 GLU B O 1
ATOM 2596 N N . CYS B 1 88 ? -8.078 -18.734 3.719 1 98.06 88 CYS B N 1
ATOM 2597 C CA . CYS B 1 88 ? -8.383 -17.594 2.865 1 98.06 88 CYS B CA 1
ATOM 2598 C C . CYS B 1 88 ? -9.023 -18.047 1.559 1 98.06 88 CYS B C 1
ATOM 2600 O O . CYS B 1 88 ? -10.023 -17.469 1.126 1 98.06 88 CYS B O 1
ATOM 2602 N N . ILE B 1 89 ? -8.492 -19.062 0.929 1 97.06 89 ILE B N 1
ATOM 2603 C CA . ILE B 1 89 ? -9.008 -19.562 -0.343 1 97.06 89 ILE B CA 1
ATOM 2604 C C . ILE B 1 89 ? -10.438 -20.062 -0.167 1 97.06 89 ILE B C 1
ATOM 2606 O O . ILE B 1 89 ? -11.305 -19.781 -1 1 97.06 89 ILE B O 1
ATOM 2610 N N . ALA B 1 90 ? -10.641 -20.766 0.912 1 97.44 90 ALA B N 1
ATOM 2611 C CA . ALA B 1 90 ? -11.984 -21.281 1.188 1 97.44 90 ALA B CA 1
ATOM 2612 C C . ALA B 1 90 ? -12.992 -20.141 1.283 1 97.44 90 ALA B C 1
ATOM 2614 O O . ALA B 1 90 ? -14.07 -20.203 0.687 1 97.44 90 ALA B O 1
ATOM 2615 N N . ARG B 1 91 ? -12.703 -19.109 1.972 1 98.31 91 ARG B N 1
ATOM 2616 C CA . ARG B 1 91 ? -13.586 -17.953 2.139 1 98.31 91 ARG B CA 1
ATOM 2617 C C . ARG B 1 91 ? -13.82 -17.25 0.811 1 98.31 91 ARG B C 1
ATOM 2619 O O . ARG B 1 91 ? -14.945 -16.828 0.513 1 98.31 91 ARG B O 1
ATOM 2626 N N . LEU B 1 92 ? -12.805 -17.141 0.081 1 98.5 92 LEU B N 1
ATOM 2627 C CA . LEU B 1 92 ? -12.883 -16.469 -1.216 1 98.5 92 LEU B CA 1
ATOM 2628 C C . LEU B 1 92 ? -13.781 -17.25 -2.172 1 98.5 92 LEU B C 1
ATOM 2630 O O . LEU B 1 92 ? -14.656 -16.672 -2.816 1 98.5 92 LEU B O 1
ATOM 2634 N N . ARG B 1 93 ? -13.609 -18.562 -2.244 1 97.69 93 ARG B N 1
ATOM 2635 C CA . ARG B 1 93 ? -14.383 -19.406 -3.146 1 97.69 93 ARG B CA 1
ATOM 2636 C C . ARG B 1 93 ? -15.836 -19.5 -2.705 1 97.69 93 ARG B C 1
ATOM 2638 O O . ARG B 1 93 ? -16.734 -19.594 -3.537 1 97.69 93 ARG B O 1
ATOM 2645 N N . ASN B 1 94 ? -16.016 -19.484 -1.434 1 98 94 ASN B N 1
ATOM 2646 C CA . ASN B 1 94 ? -17.391 -19.453 -0.93 1 98 94 ASN B CA 1
ATOM 2647 C C . ASN B 1 94 ? -18.109 -18.188 -1.369 1 98 94 ASN B C 1
ATOM 2649 O O . ASN B 1 94 ? -19.312 -18.219 -1.686 1 98 94 ASN B O 1
ATOM 2653 N N . ALA B 1 95 ? -17.438 -17.078 -1.367 1 98.06 95 ALA B N 1
ATOM 2654 C CA . ALA B 1 95 ? -18.047 -15.805 -1.743 1 98.06 95 ALA B CA 1
ATOM 2655 C C . ALA B 1 95 ? -18.219 -15.703 -3.256 1 98.06 95 ALA B C 1
ATOM 2657 O O . ALA B 1 95 ? -19.188 -15.125 -3.74 1 98.06 95 ALA B O 1
ATOM 2658 N N . ASN B 1 96 ? -17.25 -16.156 -4 1 97.88 96 ASN B N 1
ATOM 2659 C CA . ASN B 1 96 ? -17.266 -16.172 -5.457 1 97.88 96 ASN B CA 1
ATOM 2660 C C . ASN B 1 96 ? -16.547 -17.406 -6.008 1 97.88 96 ASN B C 1
ATOM 2662 O O . ASN B 1 96 ? -15.328 -17.422 -6.152 1 97.88 96 ASN B O 1
ATOM 2666 N N . PRO B 1 97 ? -17.281 -18.391 -6.387 1 97 97 PRO B N 1
ATOM 2667 C CA . PRO B 1 97 ? -16.672 -19.641 -6.867 1 97 97 PRO B CA 1
ATOM 2668 C C . PRO B 1 97 ? -15.773 -19.422 -8.086 1 97 97 PRO B C 1
ATOM 2670 O O . PRO B 1 97 ? -14.898 -20.25 -8.367 1 97 97 PRO B O 1
ATOM 2673 N N . ASP B 1 98 ? -15.938 -18.328 -8.758 1 96.31 98 ASP B N 1
ATOM 2674 C CA . ASP B 1 98 ? -15.211 -18.094 -10.008 1 96.31 98 ASP B CA 1
ATOM 2675 C C . ASP B 1 98 ? -13.984 -17.219 -9.766 1 96.31 98 ASP B C 1
ATOM 2677 O O . ASP B 1 98 ? -13.305 -16.828 -10.719 1 96.31 98 ASP B O 1
ATOM 2681 N N . VAL B 1 99 ? -13.664 -16.922 -8.539 1 98.06 99 VAL B N 1
ATOM 2682 C CA . VAL B 1 99 ? -12.531 -16.047 -8.234 1 98.06 99 VAL B CA 1
ATOM 2683 C C . VAL B 1 99 ? -11.242 -16.688 -8.758 1 98.06 99 VAL B C 1
ATOM 2685 O O . VAL B 1 99 ? -11.047 -17.891 -8.656 1 98.06 99 VAL B O 1
ATOM 2688 N N . ILE B 1 100 ? -10.406 -15.867 -9.391 1 97.88 100 ILE B N 1
ATOM 2689 C CA . ILE B 1 100 ? -9.109 -16.328 -9.875 1 97.88 100 ILE B CA 1
ATOM 2690 C C . IL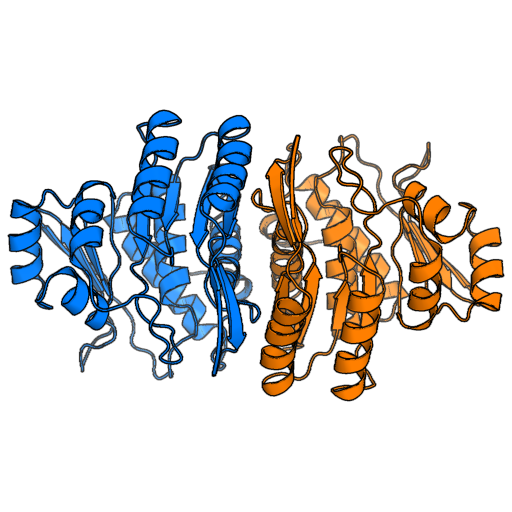E B 1 100 ? -8.07 -16.203 -8.758 1 97.88 100 ILE B C 1
ATOM 2692 O O . ILE B 1 100 ? -7.969 -15.156 -8.109 1 97.88 100 ILE B O 1
ATOM 2696 N N . ILE B 1 101 ? -7.309 -17.234 -8.57 1 97.88 101 ILE B N 1
ATOM 2697 C CA . ILE B 1 101 ? -6.312 -17.234 -7.5 1 97.88 101 ILE B CA 1
ATOM 2698 C C . ILE B 1 101 ? -4.922 -17.438 -8.094 1 97.88 101 ILE B C 1
ATOM 2700 O O . ILE B 1 101 ? -4.648 -18.484 -8.695 1 97.88 101 ILE B O 1
ATOM 2704 N N . VAL B 1 102 ? -4.066 -16.453 -7.965 1 98.25 102 VAL B N 1
ATOM 2705 C CA . VAL B 1 102 ? -2.658 -16.484 -8.344 1 98.25 102 VAL B CA 1
ATOM 2706 C C . VAL B 1 102 ? -1.784 -16.562 -7.098 1 98.25 102 VAL B C 1
ATOM 2708 O O . VAL B 1 102 ? -1.959 -15.766 -6.168 1 98.25 102 VAL B O 1
ATOM 2711 N N . TRP B 1 103 ? -0.85 -17.484 -7.043 1 96.5 103 TRP B N 1
ATOM 2712 C CA . TRP B 1 103 ? 0.034 -17.625 -5.887 1 96.5 103 TRP B CA 1
ATOM 2713 C C . TRP B 1 103 ? 1.487 -17.391 -6.285 1 96.5 103 TRP B C 1
ATOM 2715 O O . TRP B 1 103 ? 2.035 -18.109 -7.117 1 96.5 103 TRP B O 1
ATOM 2725 N N . ASP B 1 104 ? 2.07 -16.359 -5.762 1 96.31 104 ASP B N 1
ATOM 2726 C CA . ASP B 1 104 ? 3.508 -16.109 -5.824 1 96.31 104 ASP B CA 1
ATOM 2727 C C . ASP B 1 104 ? 4.219 -16.688 -4.602 1 96.31 104 ASP B C 1
ATOM 2729 O O . ASP B 1 104 ? 4.285 -16.047 -3.555 1 96.31 104 ASP B O 1
ATOM 2733 N N . PRO B 1 105 ? 4.812 -17.859 -4.738 1 92.12 105 PRO B N 1
ATOM 2734 C CA . PRO B 1 105 ? 5.363 -18.562 -3.578 1 92.12 105 PRO B CA 1
ATOM 2735 C C . PRO B 1 105 ? 6.688 -17.969 -3.102 1 92.12 105 PRO B C 1
ATOM 2737 O O . PRO B 1 105 ? 7.715 -18.656 -3.119 1 92.12 105 PRO B O 1
ATOM 2740 N N . VAL B 1 106 ? 6.652 -16.828 -2.525 1 87.44 106 VAL B N 1
ATOM 2741 C CA . VAL B 1 106 ? 7.836 -16.109 -2.057 1 87.44 106 VAL B CA 1
ATOM 2742 C C . VAL B 1 106 ? 8.422 -16.828 -0.844 1 87.44 106 VAL B C 1
ATOM 2744 O O . VAL B 1 106 ? 7.836 -16.812 0.24 1 87.44 106 VAL B O 1
ATOM 2747 N N . ILE B 1 107 ? 9.523 -17.453 -1.018 1 81.69 107 ILE B N 1
ATOM 2748 C CA . ILE B 1 107 ? 10.133 -18.188 0.081 1 81.69 107 ILE B CA 1
ATOM 2749 C C . ILE B 1 107 ? 11.242 -17.344 0.713 1 81.69 107 ILE B C 1
ATOM 2751 O O . ILE B 1 107 ? 11.523 -17.484 1.907 1 81.69 107 ILE B O 1
ATOM 2755 N N . LYS B 1 108 ? 11.875 -16.531 -0.132 1 77.19 108 LYS B N 1
ATOM 2756 C CA . LYS B 1 108 ? 12.992 -15.727 0.337 1 77.19 108 LYS B CA 1
ATOM 2757 C C . LYS B 1 108 ? 12.836 -14.273 -0.098 1 77.19 108 LYS B C 1
ATOM 2759 O O . LYS B 1 108 ? 12.375 -13.992 -1.208 1 77.19 108 LYS B O 1
ATOM 2764 N N . ALA B 1 109 ? 13.258 -13.445 0.849 1 73.69 109 ALA B N 1
ATOM 2765 C CA . ALA B 1 109 ? 13.352 -12.039 0.459 1 73.69 109 ALA B CA 1
ATOM 2766 C C . ALA B 1 109 ? 14.523 -11.82 -0.494 1 73.69 109 ALA B C 1
ATOM 2768 O O . ALA B 1 109 ? 15.461 -12.617 -0.537 1 73.69 109 ALA B O 1
ATOM 2769 N N . SER B 1 110 ? 14.359 -10.766 -1.265 1 69.38 110 SER B N 1
ATOM 2770 C CA . SER B 1 110 ? 15.461 -10.414 -2.16 1 69.38 110 SER B CA 1
ATOM 2771 C C . SER B 1 110 ? 16.766 -10.242 -1.394 1 69.38 110 SER B C 1
ATOM 2773 O O . SER B 1 110 ? 17.844 -10.492 -1.936 1 69.38 110 SER B O 1
ATOM 2775 N N . SER B 1 111 ? 16.609 -9.914 -0.158 1 69 111 SER B N 1
ATOM 2776 C CA . SER B 1 111 ? 17.781 -9.688 0.678 1 69 111 SER B CA 1
ATOM 2777 C C . SER B 1 111 ? 18.266 -10.984 1.323 1 69 111 SER B C 1
ATOM 2779 O O . SER B 1 111 ? 19.234 -10.984 2.08 1 69 111 SER B O 1
ATOM 2781 N N . GLY B 1 112 ? 17.578 -12.023 1.151 1 72.12 112 GLY B N 1
ATOM 2782 C CA . GLY B 1 112 ? 18.094 -13.32 1.552 1 72.12 112 GLY B CA 1
ATOM 2783 C C . GLY B 1 112 ? 17.344 -13.914 2.734 1 72.12 112 GLY B C 1
ATOM 2784 O O . GLY B 1 112 ? 17.609 -15.055 3.135 1 72.12 112 GLY B O 1
ATOM 2785 N N . PHE B 1 113 ? 16.406 -13.258 3.271 1 75.69 113 PHE B N 1
ATOM 2786 C CA . PHE B 1 113 ? 15.656 -13.742 4.426 1 75.69 113 PHE B CA 1
ATOM 2787 C C . PHE B 1 113 ? 14.68 -14.852 4.016 1 75.69 113 PHE B C 1
ATOM 2789 O O . PHE B 1 113 ? 13.945 -14.703 3.037 1 75.69 113 PHE B O 1
ATOM 2796 N N . ASP B 1 114 ? 14.703 -15.898 4.824 1 77.19 114 ASP B N 1
ATOM 2797 C CA . ASP B 1 114 ? 13.789 -17 4.566 1 77.19 114 ASP B CA 1
ATOM 2798 C C . ASP B 1 114 ? 12.477 -16.828 5.32 1 77.19 114 ASP B C 1
ATOM 2800 O O . ASP B 1 114 ? 12.461 -16.781 6.551 1 77.19 114 ASP B O 1
ATOM 2804 N N . PHE B 1 115 ? 11.414 -16.797 4.617 1 79.25 115 PHE B N 1
ATOM 2805 C CA . PHE B 1 115 ? 10.117 -16.594 5.254 1 79.25 115 PHE B CA 1
ATOM 2806 C C . PHE B 1 115 ? 9.578 -17.906 5.812 1 79.25 115 PHE B C 1
ATOM 2808 O O . PHE B 1 115 ? 8.742 -17.906 6.723 1 79.25 115 PHE B O 1
ATOM 2815 N N . HIS B 1 116 ? 9.891 -18.953 5.191 1 75.75 116 HIS B N 1
ATOM 2816 C CA . HIS B 1 116 ? 9.328 -20.25 5.566 1 75.75 116 HIS B CA 1
ATOM 2817 C C . HIS B 1 116 ? 10.43 -21.266 5.855 1 75.75 116 HIS B C 1
ATOM 2819 O O . HIS B 1 116 ? 11.5 -21.219 5.238 1 75.75 116 HIS B O 1
ATOM 2825 N N . ASN B 1 117 ? 10.117 -21.938 6.965 1 64.56 117 ASN B N 1
ATOM 2826 C CA . ASN B 1 117 ? 11.039 -23.031 7.258 1 64.56 117 ASN B CA 1
ATOM 2827 C C . ASN B 1 117 ? 10.883 -24.188 6.273 1 64.56 117 ASN B C 1
ATOM 2829 O O . ASN B 1 117 ? 10 -24.156 5.414 1 64.56 117 ASN B O 1
ATOM 2833 N N . ASN B 1 118 ? 11.688 -25.109 6.301 1 60.12 118 ASN B N 1
ATOM 2834 C CA . ASN B 1 118 ? 11.891 -26.203 5.363 1 60.12 118 ASN B CA 1
ATOM 2835 C C . ASN B 1 118 ? 10.656 -27.094 5.25 1 60.12 118 ASN B C 1
ATOM 2837 O O . ASN B 1 118 ? 10.641 -28.047 4.469 1 60.12 118 ASN B O 1
ATOM 2841 N N . ASN B 1 119 ? 9.648 -26.75 5.934 1 60.41 119 ASN B N 1
ATOM 2842 C CA . ASN B 1 119 ? 8.555 -27.703 5.75 1 60.41 119 ASN B CA 1
ATOM 2843 C C . ASN B 1 119 ? 7.625 -27.266 4.617 1 60.41 119 ASN B C 1
ATOM 2845 O O . ASN B 1 119 ? 6.816 -26.359 4.785 1 60.41 119 ASN B O 1
ATOM 2849 N N . THR B 1 120 ? 7.77 -27.891 3.463 1 63.06 120 THR B N 1
ATOM 2850 C CA . THR B 1 120 ? 7.098 -27.562 2.211 1 63.06 120 THR B CA 1
ATOM 2851 C C . THR B 1 120 ? 5.828 -28.391 2.043 1 63.06 120 THR B C 1
ATOM 2853 O O . THR B 1 120 ? 4.973 -28.062 1.217 1 63.06 120 THR B O 1
ATOM 2856 N N . ASP B 1 121 ? 5.723 -29.391 2.799 1 63.66 121 ASP B N 1
ATOM 2857 C CA . ASP B 1 121 ? 4.695 -30.375 2.492 1 63.66 121 ASP B CA 1
ATOM 2858 C C . ASP B 1 121 ? 3.301 -29.766 2.547 1 63.66 121 ASP B C 1
ATOM 2860 O O . ASP B 1 121 ? 2.453 -30.047 1.7 1 63.66 121 ASP B O 1
ATOM 2864 N N . ASP B 1 122 ? 3.158 -28.906 3.385 1 72.88 122 ASP B N 1
ATOM 2865 C CA . ASP B 1 122 ? 1.814 -28.359 3.58 1 72.88 122 ASP B CA 1
ATOM 2866 C C . ASP B 1 122 ? 1.439 -27.391 2.459 1 72.88 122 ASP B C 1
ATOM 2868 O O . ASP B 1 122 ? 0.267 -27.281 2.098 1 72.88 122 ASP B O 1
ATOM 2872 N N . PHE B 1 123 ? 2.379 -26.875 1.725 1 76.06 123 PHE B N 1
ATOM 2873 C CA . PHE B 1 123 ? 2.072 -25.906 0.691 1 76.06 123 PHE B CA 1
ATOM 2874 C C . PHE B 1 123 ? 1.755 -26.594 -0.631 1 76.06 123 PHE B C 1
ATOM 2876 O O . PHE B 1 123 ? 1.053 -26.031 -1.476 1 76.06 123 PHE B O 1
ATOM 2883 N N . LEU B 1 124 ? 2.104 -27.812 -0.733 1 76.56 124 LEU B N 1
ATOM 2884 C CA . LEU B 1 124 ? 1.854 -28.578 -1.953 1 76.56 124 LEU B CA 1
ATOM 2885 C C . LEU B 1 124 ? 0.36 -28.812 -2.15 1 76.56 124 LEU B C 1
ATOM 2887 O O . LEU B 1 124 ? -0.13 -28.797 -3.281 1 76.56 124 LEU B O 1
ATOM 2891 N N . GLU B 1 125 ? -0.304 -28.953 -1.062 1 78.75 125 GLU B N 1
ATOM 2892 C CA . GLU B 1 125 ? -1.748 -29.156 -1.144 1 78.75 125 GLU B CA 1
ATOM 2893 C C . GLU B 1 125 ? -2.449 -27.891 -1.65 1 78.75 125 GLU B C 1
ATOM 2895 O O . GLU B 1 125 ? -3.5 -27.969 -2.289 1 78.75 125 GLU B O 1
ATOM 2900 N N . ALA B 1 126 ? -1.799 -26.797 -1.397 1 82.62 126 ALA B N 1
ATOM 2901 C CA . ALA B 1 126 ? -2.371 -25.531 -1.822 1 82.62 126 ALA B CA 1
ATOM 2902 C C . ALA B 1 126 ? -2.287 -25.359 -3.338 1 82.62 126 ALA B C 1
ATOM 2904 O O . ALA B 1 126 ? -3.084 -24.641 -3.936 1 82.62 126 ALA B O 1
ATOM 2905 N N . LEU B 1 127 ? -1.429 -26.094 -3.926 1 85.94 127 LEU B N 1
ATOM 2906 C CA . LEU B 1 127 ? -1.197 -25.984 -5.363 1 85.94 127 LEU B CA 1
ATOM 2907 C C . LEU B 1 127 ? -2.439 -26.391 -6.145 1 85.94 127 LEU B C 1
ATOM 2909 O O . LEU B 1 127 ? -2.697 -25.875 -7.23 1 85.94 127 LEU B O 1
ATOM 2913 N N . LYS B 1 128 ? -3.232 -27.266 -5.555 1 87.31 128 LYS B N 1
ATOM 2914 C CA . LYS B 1 128 ? -4.426 -27.766 -6.23 1 87.31 128 LYS B CA 1
ATOM 2915 C C . LYS B 1 128 ? -5.574 -26.766 -6.133 1 87.31 128 LYS B C 1
ATOM 2917 O O . LYS B 1 128 ? -6.562 -26.859 -6.863 1 87.31 128 LYS B O 1
ATOM 2922 N N . LEU B 1 129 ? -5.359 -25.75 -5.277 1 90.12 129 LEU B N 1
ATOM 2923 C CA . LEU B 1 129 ? -6.457 -24.844 -4.984 1 90.12 129 LEU B CA 1
ATOM 2924 C C . LEU B 1 129 ? -6.277 -23.516 -5.73 1 90.12 129 LEU B C 1
ATOM 2926 O O . LEU B 1 129 ? -7.184 -22.688 -5.75 1 90.12 129 LEU B O 1
ATOM 2930 N N . VAL B 1 130 ? -5.121 -23.328 -6.355 1 94 130 VAL B N 1
ATOM 2931 C CA . VAL B 1 130 ? -4.863 -22.062 -7.016 1 94 130 VAL B CA 1
ATOM 2932 C C . VAL B 1 130 ? -4.93 -22.234 -8.531 1 94 130 VAL B C 1
ATOM 2934 O O . VAL B 1 130 ? -4.809 -23.344 -9.039 1 94 130 VAL B O 1
ATOM 2937 N N . ASP B 1 131 ? -5.16 -21.172 -9.219 1 95.06 131 ASP B N 1
ATOM 2938 C CA . ASP B 1 131 ? -5.301 -21.203 -10.672 1 95.06 131 ASP B CA 1
ATOM 2939 C C . ASP B 1 131 ? -3.945 -21.062 -11.359 1 95.06 131 ASP B C 1
ATOM 2941 O O . ASP B 1 131 ? -3.75 -21.562 -12.469 1 95.06 131 ASP B O 1
ATOM 2945 N N . LEU B 1 132 ? -3.055 -20.391 -10.727 1 96.56 132 LEU B N 1
ATOM 2946 C CA . LEU B 1 132 ? -1.728 -20.141 -11.281 1 96.56 132 LEU B CA 1
ATOM 2947 C C . LEU B 1 132 ? -0.703 -19.938 -10.172 1 96.56 132 LEU B C 1
ATOM 2949 O O . LEU B 1 132 ? -0.977 -19.266 -9.18 1 96.56 132 LEU B O 1
ATOM 2953 N N . VAL B 1 133 ? 0.462 -20.578 -10.305 1 95.69 133 VAL B N 1
ATOM 2954 C CA . VAL B 1 133 ? 1.603 -20.359 -9.422 1 95.69 133 VAL B CA 1
ATOM 2955 C C . VAL B 1 133 ? 2.773 -19.797 -10.219 1 95.69 133 VAL B C 1
ATOM 2957 O O . VAL B 1 133 ? 3.027 -20.219 -11.352 1 95.69 133 VAL B O 1
ATOM 2960 N N . THR B 1 134 ? 3.547 -18.844 -9.57 1 96.5 134 THR B N 1
ATOM 2961 C CA . THR B 1 134 ? 4.566 -18.141 -10.336 1 96.5 134 THR B CA 1
ATOM 2962 C C . THR B 1 134 ? 5.934 -18.281 -9.68 1 96.5 134 THR B C 1
ATOM 2964 O O . THR B 1 134 ? 6.594 -17.281 -9.391 1 96.5 134 THR B O 1
ATOM 2967 N N . PRO B 1 135 ? 6.465 -19.422 -9.594 1 93.75 135 PRO B N 1
ATOM 2968 C CA . PRO B 1 135 ? 7.754 -19.609 -8.922 1 93.75 135 PRO B CA 1
ATOM 2969 C C . PRO B 1 135 ? 8.938 -19.234 -9.812 1 93.75 135 PRO B C 1
ATOM 2971 O O . PRO B 1 135 ? 8.852 -19.312 -11.039 1 93.75 135 PRO B O 1
ATOM 2974 N N . ASN B 1 136 ? 9.992 -18.719 -9.125 1 91.12 136 ASN B N 1
ATOM 2975 C CA . ASN B 1 136 ? 11.297 -18.75 -9.773 1 91.12 136 ASN B CA 1
ATOM 2976 C C . ASN B 1 136 ? 11.984 -20.094 -9.594 1 91.12 136 ASN B C 1
ATOM 2978 O O . ASN B 1 136 ? 11.383 -21.031 -9.062 1 91.12 136 ASN B O 1
ATOM 2982 N N . LEU B 1 137 ? 13.219 -20.203 -10.078 1 89.44 137 LEU B N 1
ATOM 2983 C CA . LEU B 1 137 ? 13.875 -21.5 -10.102 1 89.44 137 LEU B CA 1
ATOM 2984 C C . LEU B 1 137 ? 14.086 -22.031 -8.68 1 89.44 137 LEU B C 1
ATOM 2986 O O . LEU B 1 137 ? 13.742 -23.172 -8.383 1 89.44 137 LEU B O 1
ATOM 2990 N N . PRO B 1 138 ? 14.648 -21.188 -7.742 1 88.19 138 PRO B N 1
ATOM 2991 C CA . PRO B 1 138 ? 14.781 -21.688 -6.371 1 88.19 138 PRO B CA 1
ATOM 2992 C C . PRO B 1 138 ? 13.438 -22.062 -5.746 1 88.19 138 PRO B C 1
ATOM 2994 O O . PRO B 1 138 ? 13.344 -23.047 -5.008 1 88.19 138 PRO B O 1
ATOM 2997 N N . GLU B 1 139 ? 12.406 -21.328 -6.023 1 90 139 GLU B N 1
ATOM 2998 C CA . GLU B 1 139 ? 11.07 -21.594 -5.496 1 90 139 GLU B CA 1
ATOM 2999 C C . GLU B 1 139 ? 10.484 -22.859 -6.109 1 90 139 GLU B C 1
ATOM 3001 O O . GLU B 1 139 ? 9.805 -23.625 -5.426 1 90 139 GLU B O 1
ATOM 3006 N N . ALA B 1 140 ? 10.758 -23.094 -7.367 1 90.44 140 ALA B N 1
ATOM 3007 C CA . ALA B 1 140 ? 10.312 -24.328 -8.023 1 90.44 140 ALA B CA 1
ATOM 3008 C C . ALA B 1 140 ? 10.992 -25.547 -7.406 1 90.44 140 ALA B C 1
ATOM 3010 O O . ALA B 1 140 ? 10.352 -26.594 -7.207 1 90.44 140 ALA B O 1
ATOM 3011 N N . GLU B 1 141 ? 12.289 -25.359 -7.211 1 89.19 141 GLU B N 1
ATOM 3012 C CA . GLU B 1 141 ? 13.008 -26.453 -6.551 1 89.19 141 GLU B CA 1
ATOM 3013 C C . GLU B 1 141 ? 12.414 -26.766 -5.184 1 89.19 141 GLU B C 1
ATOM 3015 O O . GLU B 1 141 ? 12.297 -27.922 -4.801 1 89.19 141 GLU B O 1
ATOM 3020 N N . TRP B 1 142 ? 12.039 -25.703 -4.527 1 86.25 142 TRP B N 1
ATOM 3021 C CA . TRP B 1 142 ? 11.453 -25.844 -3.197 1 86.25 142 TRP B CA 1
ATOM 3022 C C . TRP B 1 142 ? 10.078 -26.5 -3.273 1 86.25 142 TRP B C 1
ATOM 3024 O O . TRP B 1 142 ? 9.758 -27.375 -2.469 1 86.25 142 TRP B O 1
ATOM 3034 N N . LEU B 1 143 ? 9.297 -26.188 -4.234 1 87.19 143 LEU B N 1
ATOM 3035 C CA . LEU B 1 143 ? 7.914 -26.641 -4.348 1 87.19 143 LEU B CA 1
ATOM 3036 C C . LEU B 1 143 ? 7.855 -28.047 -4.953 1 87.19 143 LEU B C 1
ATOM 3038 O O . LEU B 1 143 ? 7.078 -28.891 -4.5 1 87.19 143 LEU B O 1
ATOM 3042 N N . PHE B 1 144 ? 8.719 -28.266 -5.965 1 87.69 144 PHE B N 1
ATOM 3043 C CA . PHE B 1 144 ? 8.516 -29.453 -6.785 1 87.69 144 PHE B CA 1
ATOM 3044 C C . PHE B 1 144 ? 9.711 -30.391 -6.676 1 87.69 144 PHE B C 1
ATOM 3046 O O . PHE B 1 144 ? 9.625 -31.562 -7.074 1 87.69 144 PHE B O 1
ATOM 3053 N N . GLY B 1 145 ? 10.836 -29.938 -6.176 1 88.19 145 GLY B N 1
ATOM 3054 C CA . GLY B 1 145 ? 12.062 -30.719 -6.117 1 88.19 145 GLY B CA 1
ATOM 3055 C C . GLY B 1 145 ? 12.781 -30.797 -7.449 1 88.19 145 GLY B C 1
ATOM 3056 O O . GLY B 1 145 ? 13.789 -31.5 -7.578 1 88.19 145 GLY B O 1
ATOM 3057 N N . VAL B 1 146 ? 12.211 -30.234 -8.469 1 90.38 146 VAL B N 1
ATOM 3058 C CA . VAL B 1 146 ? 12.781 -30.219 -9.812 1 90.38 146 VAL B CA 1
ATOM 3059 C C . VAL B 1 146 ? 12.672 -28.812 -10.398 1 90.38 146 VAL B C 1
ATOM 3061 O O . VAL B 1 146 ? 11.859 -28 -9.945 1 90.38 146 VAL B O 1
ATOM 3064 N N . THR B 1 147 ? 13.484 -28.484 -11.422 1 90.56 147 THR B N 1
ATOM 3065 C CA . THR B 1 147 ? 13.492 -27.141 -11.984 1 90.56 147 THR B CA 1
ATOM 3066 C C . THR B 1 147 ? 13.25 -27.188 -13.492 1 90.56 147 THR B C 1
ATOM 3068 O O . THR B 1 147 ? 13 -26.156 -14.117 1 90.56 147 THR B O 1
ATOM 3071 N N . ASN B 1 148 ? 13.297 -28.312 -14.078 1 90.31 148 ASN B N 1
ATOM 3072 C CA . ASN B 1 148 ? 13.062 -28.391 -15.516 1 90.31 148 ASN B CA 1
ATOM 3073 C C . ASN B 1 148 ? 11.57 -28.469 -15.836 1 90.31 148 ASN B C 1
ATOM 3075 O O . ASN B 1 148 ? 10.812 -29.109 -15.109 1 90.31 148 ASN B O 1
ATOM 3079 N N . ALA B 1 149 ? 11.188 -27.844 -16.859 1 90.38 149 ALA B N 1
ATOM 3080 C CA . ALA B 1 149 ? 9.781 -27.672 -17.219 1 90.38 149 ALA B CA 1
ATOM 3081 C C . ALA B 1 149 ? 9.086 -29.016 -17.422 1 90.38 149 ALA B C 1
ATOM 3083 O O . ALA B 1 149 ? 7.957 -29.203 -16.984 1 90.38 149 ALA B O 1
ATOM 3084 N N . SER B 1 150 ? 9.797 -29.906 -18.078 1 90.69 150 SER B N 1
ATOM 3085 C CA . SER B 1 150 ? 9.203 -31.203 -18.391 1 90.69 150 SER B CA 1
ATOM 3086 C C . SER B 1 150 ? 8.891 -31.984 -17.125 1 90.69 150 SER B C 1
ATOM 3088 O O . SER B 1 150 ? 7.832 -32.625 -17.031 1 90.69 150 SER B O 1
ATOM 3090 N N . ASP B 1 151 ? 9.758 -31.969 -16.203 1 92.31 151 ASP B N 1
ATOM 3091 C CA . ASP B 1 151 ? 9.562 -32.688 -14.953 1 92.31 151 ASP B CA 1
ATOM 3092 C C . ASP B 1 151 ? 8.453 -32.031 -14.117 1 92.31 151 ASP B C 1
ATOM 3094 O O . ASP B 1 151 ? 7.676 -32.719 -13.461 1 92.31 151 ASP B O 1
ATOM 3098 N N . ILE B 1 152 ? 8.375 -30.734 -14.141 1 91.69 152 ILE B N 1
ATOM 3099 C CA . ILE B 1 152 ? 7.328 -30 -13.43 1 91.69 152 ILE B CA 1
ATOM 3100 C C . ILE B 1 152 ? 5.965 -30.359 -14.023 1 91.69 152 ILE B C 1
ATOM 3102 O O . ILE B 1 152 ? 5.012 -30.625 -13.289 1 91.69 152 ILE B O 1
ATOM 3106 N N . GLN B 1 153 ? 5.926 -30.391 -15.32 1 91.56 153 GLN B N 1
ATOM 3107 C CA . GLN B 1 153 ? 4.676 -30.719 -15.992 1 91.56 153 GLN B CA 1
ATOM 3108 C C . GLN B 1 153 ? 4.18 -32.094 -15.602 1 91.56 153 GLN B C 1
ATOM 3110 O O . GLN B 1 153 ? 2.979 -32.312 -15.406 1 91.56 153 GLN B O 1
ATOM 3115 N N . LYS B 1 154 ? 5.047 -33.062 -15.469 1 90.12 154 LYS B N 1
ATOM 3116 C CA . LYS B 1 154 ? 4.691 -34.406 -15.055 1 90.12 154 LYS B CA 1
ATOM 3117 C C . LYS B 1 154 ? 4.098 -34.406 -13.648 1 90.12 154 LYS B C 1
ATOM 3119 O O . LYS B 1 154 ? 3.113 -35.125 -13.391 1 90.12 154 LYS B O 1
ATOM 3124 N N . LYS B 1 155 ? 4.695 -33.625 -12.859 1 87.62 155 LYS B N 1
ATOM 3125 C CA . LYS B 1 155 ? 4.223 -33.562 -11.484 1 87.62 155 LYS B CA 1
ATOM 3126 C C . LYS B 1 155 ? 2.857 -32.875 -11.406 1 87.62 155 LYS B C 1
ATOM 3128 O O . LYS B 1 155 ? 2.035 -33.219 -10.555 1 87.62 155 LYS B O 1
ATOM 3133 N N . MET B 1 156 ? 2.641 -31.938 -12.227 1 86.5 156 MET B N 1
ATOM 3134 C CA . MET B 1 156 ? 1.36 -31.234 -12.289 1 86.5 156 MET B CA 1
ATOM 3135 C C . MET B 1 156 ? 0.224 -32.188 -12.594 1 86.5 156 MET B C 1
ATOM 3137 O O . MET B 1 156 ? -0.855 -32.094 -12.008 1 86.5 156 MET B O 1
ATOM 3141 N N . ASN B 1 157 ? 0.452 -33.031 -13.492 1 80.88 157 ASN B N 1
ATOM 3142 C CA . ASN B 1 157 ? -0.552 -34 -13.883 1 80.88 157 ASN B CA 1
ATOM 3143 C C . ASN B 1 157 ? -0.958 -34.906 -12.711 1 80.88 157 ASN B C 1
ATOM 3145 O O . ASN B 1 157 ? -2.137 -35.219 -12.539 1 80.88 157 ASN B O 1
ATOM 3149 N N . ASP B 1 158 ? -0.041 -35.062 -11.891 1 78.19 158 ASP B N 1
ATOM 3150 C CA . ASP B 1 158 ? -0.272 -35.938 -10.75 1 78.19 158 ASP B CA 1
ATOM 3151 C C . ASP B 1 158 ? -1.01 -35.219 -9.633 1 78.19 158 ASP B C 1
ATOM 3153 O O . ASP B 1 158 ? -1.804 -35.812 -8.906 1 78.19 158 ASP B O 1
ATOM 3157 N N . ALA B 1 159 ? -0.775 -33.906 -9.602 1 75.69 159 ALA B N 1
ATOM 3158 C CA . ALA B 1 159 ? -1.258 -33.125 -8.453 1 75.69 159 ALA B CA 1
ATOM 3159 C C . ALA B 1 159 ? -2.434 -32.25 -8.844 1 75.69 159 ALA B C 1
ATOM 3161 O O . ALA B 1 159 ? -2.984 -31.516 -8 1 75.69 159 ALA B O 1
ATOM 3162 N N . ALA B 1 160 ? -2.906 -32.281 -10.016 1 79.06 160 ALA B N 1
ATOM 3163 C CA . ALA B 1 160 ? -4.031 -31.484 -10.5 1 79.06 160 ALA B CA 1
ATOM 3164 C C . ALA B 1 160 ? -3.746 -29.984 -10.359 1 79.06 160 ALA B C 1
ATOM 3166 O O . ALA B 1 160 ? -4.59 -29.234 -9.867 1 79.06 160 ALA B O 1
ATOM 3167 N N . ILE B 1 161 ? -2.523 -29.594 -10.672 1 78.62 161 ILE B N 1
ATOM 3168 C CA . ILE B 1 161 ? -2.133 -28.188 -10.68 1 78.62 161 ILE B CA 1
ATOM 3169 C C . ILE B 1 161 ? -2.529 -27.562 -12.016 1 78.62 161 ILE B C 1
ATOM 3171 O O . ILE B 1 161 ? -2.279 -28.125 -13.078 1 78.62 161 ILE B O 1
ATOM 3175 N N . ASN B 1 162 ? -3.074 -26.438 -11.984 1 85.12 162 ASN B N 1
ATOM 3176 C CA . ASN B 1 162 ? -3.689 -25.844 -13.172 1 85.12 162 ASN B CA 1
ATOM 3177 C C . ASN B 1 162 ? -2.648 -25.219 -14.086 1 85.12 162 ASN B C 1
ATOM 3179 O O . ASN B 1 162 ? -2.539 -25.594 -15.258 1 85.12 162 ASN B O 1
ATOM 3183 N N . ALA B 1 163 ? -1.878 -24.328 -13.648 1 94.44 163 ALA B N 1
ATOM 3184 C CA . ALA B 1 163 ? -0.904 -23.625 -14.484 1 94.44 163 ALA B CA 1
ATOM 3185 C C . ALA B 1 163 ? 0.253 -23.094 -13.641 1 94.44 163 ALA B C 1
ATOM 3187 O O . ALA B 1 163 ? 0.062 -22.703 -12.484 1 94.44 163 ALA B O 1
ATOM 3188 N N . ILE B 1 164 ? 1.447 -23.141 -14.219 1 95.5 164 ILE B N 1
ATOM 3189 C CA . ILE B 1 164 ? 2.662 -22.625 -13.594 1 95.5 164 ILE B CA 1
ATOM 3190 C C . ILE B 1 164 ? 3.402 -21.719 -14.57 1 95.5 164 ILE B C 1
ATOM 3192 O O . ILE B 1 164 ? 3.568 -22.062 -15.742 1 95.5 164 ILE B O 1
ATOM 3196 N N . VAL B 1 165 ? 3.717 -20.562 -14.102 1 96.5 165 VAL B N 1
ATOM 3197 C CA . VAL B 1 165 ? 4.691 -19.781 -14.844 1 96.5 165 VAL B CA 1
ATOM 3198 C C . VAL B 1 165 ? 6.051 -19.844 -14.148 1 96.5 165 VAL B C 1
ATOM 3200 O O . VAL B 1 165 ? 6.234 -19.266 -13.07 1 96.5 165 VAL B O 1
ATOM 3203 N N . LEU B 1 166 ? 6.941 -20.547 -14.773 1 94.56 166 LEU B N 1
ATOM 3204 C CA . LEU B 1 166 ? 8.305 -20.625 -14.258 1 94.56 166 LEU B CA 1
ATOM 3205 C C . LEU B 1 166 ? 9.133 -19.438 -14.711 1 94.56 166 LEU B C 1
ATOM 3207 O O . LEU B 1 166 ? 9.461 -19.312 -15.898 1 94.56 166 LEU B O 1
ATOM 3211 N N . LYS B 1 167 ? 9.461 -18.578 -13.797 1 90.12 167 LYS B N 1
ATOM 3212 C CA . LYS B 1 167 ? 10.18 -17.344 -14.109 1 90.12 167 LYS B CA 1
ATOM 3213 C C . LYS B 1 167 ? 11.68 -17.609 -14.227 1 90.12 167 LYS B C 1
ATOM 3215 O O . LYS B 1 167 ? 12.289 -18.188 -13.328 1 90.12 167 LYS B O 1
ATOM 3220 N N . GLY B 1 168 ? 12.172 -17.438 -15.508 1 74.88 168 GLY B N 1
ATOM 3221 C CA . GLY B 1 168 ? 13.516 -17.859 -15.875 1 74.88 168 GLY B CA 1
ATOM 3222 C C . GLY B 1 168 ? 14.555 -16.781 -15.68 1 74.88 168 GLY B C 1
ATOM 3223 O O . GLY B 1 168 ? 15.664 -16.875 -16.219 1 74.88 168 GLY B O 1
ATOM 3224 N N . GLY B 1 169 ? 14.344 -15.672 -15.156 1 57.12 169 GLY B N 1
ATOM 3225 C CA . GLY B 1 169 ? 15.414 -14.688 -15.141 1 57.12 169 GLY B CA 1
ATOM 3226 C C . GLY B 1 169 ? 16.766 -15.281 -14.836 1 57.12 169 GLY B C 1
ATOM 3227 O O . GLY B 1 169 ? 17.797 -14.656 -15.086 1 57.12 169 GLY B O 1
ATOM 3228 N N . HIS B 1 170 ? 16.875 -16.484 -14.203 1 51.44 170 HIS B N 1
ATOM 3229 C CA . HIS B 1 170 ? 18.203 -16.891 -13.766 1 51.44 170 HIS B CA 1
ATOM 3230 C C . HIS B 1 170 ? 18.859 -17.828 -14.766 1 51.44 170 HIS B C 1
ATOM 3232 O O . HIS B 1 170 ? 19.906 -18.422 -14.484 1 51.44 170 HIS B O 1
ATOM 3238 N N . ALA B 1 171 ? 18.188 -18.062 -15.945 1 53.69 171 ALA B N 1
ATOM 3239 C CA . ALA B 1 171 ? 18.891 -18.859 -16.938 1 53.69 171 ALA B CA 1
ATOM 3240 C C . ALA B 1 171 ? 20.031 -18.062 -17.578 1 53.69 171 ALA B C 1
ATOM 3242 O O . ALA B 1 171 ? 20 -16.828 -17.562 1 53.69 171 ALA B O 1
ATOM 3243 N N . GLU B 1 172 ? 21.234 -18.734 -17.812 1 54.84 172 GLU B N 1
ATOM 3244 C CA . GLU B 1 172 ? 22.484 -18.125 -18.25 1 54.84 172 GLU B CA 1
ATOM 3245 C C . GLU B 1 172 ? 22.266 -17.281 -19.516 1 54.84 172 GLU B C 1
ATOM 3247 O O . GLU B 1 172 ? 22.922 -16.25 -19.688 1 54.84 172 GLU B O 1
ATOM 3252 N N . ASN B 1 173 ? 21.297 -17.672 -20.422 1 57.72 173 ASN B N 1
ATOM 3253 C CA . ASN B 1 173 ? 21.422 -16.984 -21.703 1 57.72 173 ASN B CA 1
ATOM 3254 C C . ASN B 1 173 ? 20.125 -16.297 -22.094 1 57.72 173 ASN B C 1
ATOM 3256 O O . ASN B 1 173 ? 20.016 -15.734 -23.188 1 57.72 173 ASN B O 1
ATOM 3260 N N . HIS B 1 174 ? 19.047 -16.422 -21.266 1 62.59 174 HIS B N 1
ATOM 3261 C CA . HIS B 1 174 ? 17.828 -15.727 -21.625 1 62.59 174 HIS B CA 1
ATOM 3262 C C . HIS B 1 174 ? 17 -15.367 -20.391 1 62.59 174 HIS B C 1
ATOM 3264 O O . HIS B 1 174 ? 17.25 -15.898 -19.297 1 62.59 174 HIS B O 1
ATOM 3270 N N . ALA B 1 175 ? 16.203 -14.406 -20.531 1 75.94 175 ALA B N 1
ATOM 3271 C CA . ALA B 1 175 ? 15.281 -14.039 -19.453 1 75.94 175 ALA B CA 1
ATOM 3272 C C . ALA B 1 175 ? 13.867 -14.516 -19.75 1 75.94 175 ALA B C 1
ATOM 3274 O O . ALA B 1 175 ? 12.891 -13.844 -19.406 1 75.94 175 ALA B O 1
ATOM 3275 N N . ASN B 1 176 ? 13.75 -15.602 -20.453 1 86.44 176 ASN B N 1
ATOM 3276 C CA . ASN B 1 176 ? 12.43 -16.141 -20.797 1 86.44 176 ASN B CA 1
ATOM 3277 C C . ASN B 1 176 ? 11.773 -16.812 -19.594 1 86.44 176 ASN B C 1
ATOM 3279 O O . ASN B 1 176 ? 12.453 -17.438 -18.781 1 86.44 176 ASN B O 1
ATOM 3283 N N . ASP B 1 177 ? 10.5 -16.594 -19.516 1 93.56 177 ASP B N 1
ATOM 3284 C CA . ASP B 1 177 ? 9.68 -17.391 -18.625 1 93.56 177 ASP B CA 1
ATOM 3285 C C . ASP B 1 177 ? 8.984 -18.516 -19.375 1 93.56 177 ASP B C 1
ATOM 3287 O O . ASP B 1 177 ? 8.938 -18.516 -20.609 1 93.56 177 ASP B O 1
ATOM 3291 N N . LEU B 1 178 ? 8.562 -19.516 -18.656 1 95.19 178 LEU B N 1
ATOM 3292 C CA . LEU B 1 178 ? 7.848 -20.641 -19.25 1 95.19 178 LEU B CA 1
ATOM 3293 C C . LEU B 1 178 ? 6.473 -20.812 -18.625 1 95.19 178 LEU B C 1
ATOM 3295 O O . LEU B 1 178 ? 6.363 -20.969 -17.406 1 95.19 178 LEU B O 1
ATOM 3299 N N . LEU B 1 179 ? 5.488 -20.688 -19.453 1 96.62 179 LEU B N 1
ATOM 3300 C CA . LEU B 1 179 ? 4.145 -21.047 -19 1 96.62 179 LEU B CA 1
ATOM 3301 C C . LEU B 1 179 ? 3.887 -22.531 -19.188 1 96.62 179 LEU B C 1
ATOM 3303 O O . LEU B 1 179 ? 3.859 -23.016 -20.328 1 96.62 179 LEU B O 1
ATOM 3307 N N . ILE B 1 180 ? 3.742 -23.25 -18.078 1 95.44 180 ILE B N 1
ATOM 3308 C CA . ILE B 1 180 ? 3.555 -24.688 -18.062 1 95.44 180 ILE B CA 1
ATOM 3309 C C . ILE B 1 180 ? 2.107 -25.016 -17.703 1 95.44 180 ILE B C 1
ATOM 3311 O O . ILE B 1 180 ? 1.625 -24.656 -16.625 1 95.44 180 ILE B O 1
ATOM 3315 N N . GLN B 1 181 ? 1.4 -25.625 -18.594 1 93.81 181 GLN B N 1
ATOM 3316 C CA . GLN B 1 181 ? 0.056 -26.156 -18.375 1 93.81 181 GLN B CA 1
ATOM 3317 C C . GLN B 1 181 ? 0.013 -27.656 -18.578 1 93.81 181 GLN B C 1
ATOM 3319 O O . GLN B 1 181 ? 1.025 -28.281 -18.922 1 93.81 181 GLN B O 1
ATOM 3324 N N . LEU B 1 182 ? -1.089 -28.266 -18.281 1 88.44 182 LEU B N 1
ATOM 3325 C CA . LEU B 1 182 ? -1.18 -29.719 -18.328 1 88.44 182 LEU B CA 1
ATOM 3326 C C . LEU B 1 182 ? -0.847 -30.234 -19.734 1 88.44 182 LEU B C 1
ATOM 3328 O O . LEU B 1 182 ? -0.162 -31.25 -19.875 1 88.44 182 LEU B O 1
ATOM 3332 N N . GLU B 1 183 ? -1.255 -29.516 -20.766 1 88.31 183 GLU B N 1
ATOM 3333 C CA . GLU B 1 183 ? -1.105 -30.031 -22.125 1 88.31 183 GLU B CA 1
ATOM 3334 C C . GLU B 1 183 ? -0.286 -29.094 -23 1 88.31 183 GLU B C 1
ATOM 3336 O O . GLU B 1 183 ? -0.278 -29.219 -24.219 1 88.31 183 GLU B O 1
ATOM 3341 N N . SER B 1 184 ? 0.377 -28.141 -22.375 1 92.38 184 SER B N 1
ATOM 3342 C CA . SER B 1 184 ? 1.095 -27.188 -23.219 1 92.38 184 SER B CA 1
ATOM 3343 C C . SER B 1 184 ? 2.244 -26.531 -22.453 1 92.38 184 SER B C 1
ATOM 3345 O O . SER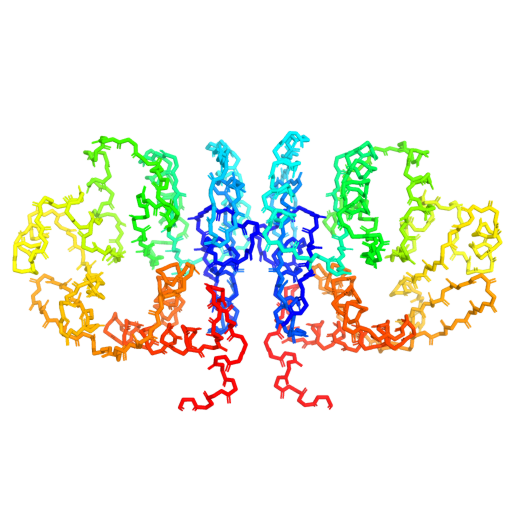 B 1 184 ? 2.191 -26.406 -21.234 1 92.38 184 SER B O 1
ATOM 3347 N N . LEU B 1 185 ? 3.273 -26.25 -23.219 1 93.88 185 LEU B N 1
ATOM 3348 C CA . LEU B 1 185 ? 4.438 -25.484 -22.797 1 93.88 185 LEU B CA 1
ATOM 3349 C C . LEU B 1 185 ? 4.66 -24.281 -23.703 1 93.88 185 LEU B C 1
ATOM 3351 O O . LEU B 1 185 ? 4.832 -24.438 -24.906 1 93.88 185 LEU B O 1
ATOM 3355 N N . GLU B 1 186 ? 4.566 -23.109 -23.094 1 95.25 186 GLU B N 1
ATOM 3356 C CA . GLU B 1 186 ? 4.707 -21.891 -23.875 1 95.25 186 GLU B CA 1
ATOM 3357 C C . GLU B 1 186 ? 5.859 -21.031 -23.344 1 95.25 186 GLU B C 1
ATOM 3359 O O . GLU B 1 186 ? 6.016 -20.859 -22.141 1 95.25 186 GLU B O 1
ATOM 3364 N N . VAL B 1 187 ? 6.688 -20.578 -24.297 1 94.62 187 VAL B N 1
ATOM 3365 C CA . VAL B 1 187 ? 7.762 -19.656 -23.938 1 94.62 187 VAL B CA 1
ATOM 3366 C C . VAL B 1 187 ? 7.223 -18.234 -23.891 1 94.62 187 VAL B C 1
ATOM 3368 O O . VAL B 1 187 ? 6.602 -17.75 -24.844 1 94.62 187 VAL B O 1
ATOM 3371 N N . ILE B 1 188 ? 7.34 -17.594 -22.734 1 95.25 188 ILE B N 1
ATOM 3372 C CA . ILE B 1 188 ? 7.078 -16.172 -22.594 1 95.25 188 ILE B CA 1
ATOM 3373 C C . ILE B 1 188 ? 8.375 -15.391 -22.797 1 95.25 188 ILE B C 1
ATOM 3375 O O . ILE B 1 188 ? 9.234 -15.359 -21.906 1 95.25 188 ILE B O 1
ATOM 3379 N N . LYS B 1 189 ? 8.484 -14.734 -23.906 1 91.06 189 LYS B N 1
ATOM 3380 C CA . LYS B 1 189 ? 9.75 -14.102 -24.281 1 91.06 189 LYS B CA 1
ATOM 3381 C C . LYS B 1 189 ? 10.055 -12.906 -23.391 1 91.06 189 LYS B C 1
ATOM 3383 O O . LYS B 1 189 ? 9.156 -12.141 -23.031 1 91.06 189 LYS B O 1
ATOM 3388 N N . GLY B 1 190 ? 11.258 -12.875 -22.969 1 86.75 190 GLY B N 1
ATOM 3389 C CA . GLY B 1 190 ? 11.734 -11.75 -22.188 1 86.75 190 GLY B CA 1
ATOM 3390 C C . GLY B 1 190 ? 13.016 -11.148 -22.734 1 86.75 190 GLY B C 1
ATOM 3391 O O . GLY B 1 190 ? 13.711 -11.766 -23.547 1 86.75 190 GLY B O 1
ATOM 3392 N N . GLU B 1 191 ? 13.172 -9.906 -22.391 1 81.44 191 GLU B N 1
ATOM 3393 C CA . GLU B 1 191 ? 14.406 -9.211 -22.734 1 81.44 191 GLU B CA 1
ATOM 3394 C C . GLU B 1 191 ? 15.391 -9.227 -21.578 1 81.44 191 GLU B C 1
ATOM 3396 O O . GLU B 1 191 ? 14.984 -9.125 -20.406 1 81.44 191 GLU B O 1
ATOM 3401 N N . ARG B 1 192 ? 16.609 -9.539 -21.891 1 74.94 192 ARG B N 1
ATOM 3402 C CA . ARG B 1 192 ? 17.641 -9.477 -20.859 1 74.94 192 ARG B CA 1
ATOM 3403 C C . ARG B 1 192 ? 18.188 -8.062 -20.703 1 74.94 192 ARG B C 1
ATOM 3405 O O . ARG B 1 192 ? 18.438 -7.383 -21.703 1 74.94 192 ARG B O 1
ATOM 3412 N N . PHE B 1 193 ? 18.141 -7.723 -19.438 1 73.25 193 PHE B N 1
ATOM 3413 C CA . PHE B 1 193 ? 18.688 -6.402 -19.156 1 73.25 193 PHE B CA 1
ATOM 3414 C C . PHE B 1 193 ? 20 -6.52 -18.391 1 73.25 193 PHE B C 1
ATOM 3416 O O . PHE B 1 193 ? 20.234 -7.504 -17.688 1 73.25 193 PHE B O 1
ATOM 3423 N N . ASN B 1 194 ? 20.891 -5.652 -18.719 1 69.62 194 ASN B N 1
ATOM 3424 C CA . ASN B 1 194 ? 22.109 -5.551 -17.938 1 69.62 194 ASN B CA 1
ATOM 3425 C C . ASN B 1 194 ? 21.891 -4.754 -16.656 1 69.62 194 ASN B C 1
ATOM 3427 O O . ASN B 1 194 ? 22.438 -3.652 -16.516 1 69.62 194 ASN B O 1
ATOM 3431 N N . ASN B 1 195 ? 21.062 -5.25 -15.836 1 69.25 195 ASN B N 1
ATOM 3432 C CA . ASN B 1 195 ? 20.828 -4.574 -14.562 1 69.25 195 ASN B CA 1
ATOM 3433 C C . ASN B 1 195 ? 20.594 -5.57 -13.438 1 69.25 195 ASN B C 1
ATOM 3435 O O . ASN B 1 195 ? 20.312 -6.746 -13.688 1 69.25 195 ASN B O 1
ATOM 3439 N N . PRO B 1 196 ? 20.953 -5.199 -12.25 1 66.75 196 PRO B N 1
ATOM 3440 C CA . PRO B 1 196 ? 20.891 -6.098 -11.094 1 66.75 196 PRO B CA 1
ATOM 3441 C C . PRO B 1 196 ? 19.453 -6.535 -10.773 1 66.75 196 PRO B C 1
ATOM 3443 O O . PRO B 1 196 ? 19.25 -7.316 -9.844 1 66.75 196 PRO B O 1
ATOM 3446 N N . GLY B 1 197 ? 18.5 -6.211 -11.57 1 71.94 197 GLY B N 1
ATOM 3447 C CA . GLY B 1 197 ? 17.141 -6.527 -11.211 1 71.94 197 GLY B CA 1
ATOM 3448 C C . GLY B 1 197 ? 16.516 -5.496 -10.289 1 71.94 197 GLY B C 1
ATOM 3449 O O . GLY B 1 197 ? 17.078 -4.43 -10.062 1 71.94 197 GLY B O 1
ATOM 3450 N N . LYS B 1 198 ? 15.203 -5.672 -9.961 1 81.88 198 LYS B N 1
ATOM 3451 C CA . LYS B 1 198 ? 14.484 -4.762 -9.078 1 81.88 198 LYS B CA 1
ATOM 3452 C C . LYS B 1 198 ? 13.906 -5.5 -7.875 1 81.88 198 LYS B C 1
ATOM 3454 O O . LYS B 1 198 ? 13.43 -6.629 -8 1 81.88 198 LYS B O 1
ATOM 3459 N N . HIS B 1 199 ? 14.078 -4.895 -6.766 1 86.88 199 HIS B N 1
ATOM 3460 C CA . HIS B 1 199 ? 13.344 -5.324 -5.574 1 86.88 199 HIS B CA 1
ATOM 3461 C C . HIS B 1 199 ? 11.852 -5.402 -5.848 1 86.88 199 HIS B C 1
ATOM 3463 O O . HIS B 1 199 ? 11.242 -4.426 -6.297 1 86.88 199 HIS B O 1
ATOM 3469 N N . GLY B 1 200 ? 11.281 -6.617 -5.758 1 90.44 200 GLY B N 1
ATOM 3470 C CA . GLY B 1 200 ? 9.844 -6.77 -5.871 1 90.44 200 GLY B CA 1
ATOM 3471 C C . GLY B 1 200 ? 9.383 -7.051 -7.289 1 90.44 200 GLY B C 1
ATOM 3472 O O . GLY B 1 200 ? 8.18 -7.055 -7.566 1 90.44 200 GLY B O 1
ATOM 3473 N N . SER B 1 201 ? 10.336 -7.316 -8.242 1 91.12 201 SER B N 1
ATOM 3474 C CA . SER B 1 201 ? 9.945 -7.562 -9.633 1 91.12 201 SER B CA 1
ATOM 3475 C C . SER B 1 201 ? 9.031 -8.781 -9.742 1 91.12 201 SER B C 1
ATOM 3477 O O . SER B 1 201 ? 8.125 -8.805 -10.578 1 91.12 201 SER B O 1
ATOM 3479 N N . GLY B 1 202 ? 9.25 -9.789 -8.922 1 93 202 GLY B N 1
ATOM 3480 C CA . GLY B 1 202 ? 8.375 -10.945 -8.891 1 93 202 GLY B CA 1
ATOM 3481 C C . GLY B 1 202 ? 6.969 -10.617 -8.414 1 93 202 GLY B C 1
ATOM 3482 O O . GLY B 1 202 ? 5.988 -11.117 -8.969 1 93 202 GLY B O 1
ATOM 3483 N N . CYS B 1 203 ? 6.887 -9.766 -7.371 1 95.56 203 CYS B N 1
ATOM 3484 C CA . CYS B 1 203 ? 5.594 -9.32 -6.875 1 95.56 203 CYS B CA 1
ATOM 3485 C C . CYS B 1 203 ? 4.84 -8.531 -7.941 1 95.56 203 CYS B C 1
ATOM 3487 O O . CYS B 1 203 ? 3.637 -8.727 -8.125 1 95.56 203 CYS B O 1
ATOM 3489 N N . VAL B 1 204 ? 5.512 -7.691 -8.656 1 96.62 204 VAL B N 1
ATOM 3490 C CA . VAL B 1 204 ? 4.922 -6.875 -9.711 1 96.62 204 VAL B CA 1
ATOM 3491 C C . VAL B 1 204 ? 4.387 -7.777 -10.82 1 96.62 204 VAL B C 1
ATOM 3493 O O . VAL B 1 204 ? 3.26 -7.594 -11.289 1 96.62 204 VAL B O 1
ATOM 3496 N N . PHE B 1 205 ? 5.172 -8.773 -11.219 1 96.31 205 PHE B N 1
ATOM 3497 C CA . PHE B 1 205 ? 4.762 -9.695 -12.273 1 96.31 205 PHE B CA 1
ATOM 3498 C C . PHE B 1 205 ? 3.484 -10.422 -11.883 1 96.31 205 PHE B C 1
ATOM 3500 O O . PHE B 1 205 ? 2.508 -10.422 -12.633 1 96.31 205 PHE B O 1
ATOM 3507 N N . SER B 1 206 ? 3.502 -11.047 -10.695 1 98.38 206 SER B N 1
ATOM 3508 C CA . SER B 1 206 ? 2.361 -11.852 -10.273 1 98.38 206 SER B CA 1
ATOM 3509 C C . SER B 1 206 ? 1.122 -10.984 -10.062 1 98.38 206 SER B C 1
ATOM 3511 O O . SER B 1 206 ? 0.004 -11.414 -10.359 1 98.38 206 SER B O 1
ATOM 3513 N N . ALA B 1 207 ? 1.299 -9.766 -9.555 1 98.62 207 ALA B N 1
ATOM 3514 C CA . ALA B 1 207 ? 0.177 -8.844 -9.398 1 98.62 207 ALA B CA 1
ATOM 3515 C C . ALA B 1 207 ? -0.402 -8.445 -10.75 1 98.62 207 ALA B C 1
ATOM 3517 O O . ALA B 1 207 ? -1.622 -8.375 -10.914 1 98.62 207 ALA B O 1
ATOM 3518 N N . ALA B 1 208 ? 0.463 -8.172 -11.719 1 98.25 208 ALA B N 1
ATOM 3519 C CA . ALA B 1 208 ? 0.017 -7.828 -13.07 1 98.25 208 ALA B CA 1
ATOM 3520 C C . ALA B 1 208 ? -0.773 -8.977 -13.695 1 98.25 208 ALA B C 1
ATOM 3522 O O . ALA B 1 208 ? -1.829 -8.75 -14.297 1 98.25 208 ALA B O 1
ATOM 3523 N N . VAL B 1 209 ? -0.275 -10.172 -13.547 1 98.62 209 VAL B N 1
ATOM 3524 C CA . VAL B 1 209 ? -0.974 -11.336 -14.078 1 98.62 209 VAL B CA 1
ATOM 3525 C C . VAL B 1 209 ? -2.371 -11.43 -13.469 1 98.62 209 VAL B C 1
ATOM 3527 O O . VAL B 1 209 ? -3.355 -11.625 -14.188 1 98.62 209 VAL B O 1
ATOM 3530 N N . CYS B 1 210 ? -2.41 -11.281 -12.172 1 98.69 210 CYS B N 1
ATOM 3531 C CA . CYS B 1 210 ? -3.684 -11.359 -11.461 1 98.69 210 CYS B CA 1
ATOM 3532 C C . CYS B 1 210 ? -4.668 -10.32 -11.984 1 98.69 210 CYS B C 1
ATOM 3534 O O . CYS B 1 210 ? -5.824 -10.633 -12.258 1 98.69 210 CYS B O 1
ATOM 3536 N N . ALA B 1 211 ? -4.211 -9.086 -12.141 1 98.44 211 ALA B N 1
ATOM 3537 C CA . ALA B 1 211 ? -5.059 -8.008 -12.641 1 98.44 211 ALA B CA 1
ATOM 3538 C C . ALA B 1 211 ? -5.578 -8.328 -14.039 1 98.44 211 ALA B C 1
ATOM 3540 O O . ALA B 1 211 ? -6.762 -8.148 -14.32 1 98.44 211 ALA B O 1
ATOM 3541 N N . LEU B 1 212 ? -4.734 -8.781 -14.883 1 98.56 212 LEU B N 1
ATOM 3542 C CA . LEU B 1 212 ? -5.074 -9.055 -16.281 1 98.56 212 LEU B CA 1
ATOM 3543 C C . LEU B 1 212 ? -6.031 -10.234 -16.375 1 98.56 212 LEU B C 1
ATOM 3545 O O . LEU B 1 212 ? -6.945 -10.227 -17.203 1 98.56 212 LEU B O 1
ATOM 3549 N N . LEU B 1 213 ? -5.801 -11.258 -15.531 1 98.38 213 LEU B N 1
ATOM 3550 C CA . LEU B 1 213 ? -6.734 -12.375 -15.5 1 98.38 213 LEU B CA 1
ATOM 3551 C C . LEU B 1 213 ? -8.117 -11.922 -15.047 1 98.38 213 LEU B C 1
ATOM 3553 O O . LEU B 1 213 ? -9.133 -12.367 -15.594 1 98.38 213 LEU B O 1
ATOM 3557 N N . ALA B 1 214 ? -8.133 -11.086 -14.047 1 98 214 ALA B N 1
ATOM 3558 C CA . ALA B 1 214 ? -9.398 -10.555 -13.555 1 98 214 ALA B CA 1
ATOM 3559 C C . ALA B 1 214 ? -10.141 -9.805 -14.648 1 98 214 ALA B C 1
ATOM 3561 O O . ALA B 1 214 ? -11.375 -9.734 -14.641 1 98 214 ALA B O 1
ATOM 3562 N N . LYS B 1 215 ? -9.398 -9.234 -15.578 1 97.31 215 LYS B N 1
ATOM 3563 C CA . LYS B 1 215 ? -9.969 -8.523 -16.719 1 97.31 215 LYS B CA 1
ATOM 3564 C C . LYS B 1 215 ? -10.273 -9.477 -17.859 1 97.31 215 LYS B C 1
ATOM 3566 O O . LYS B 1 215 ? -10.414 -9.047 -19.016 1 97.31 215 LYS B O 1
ATOM 3571 N N . ARG B 1 216 ? -10.203 -10.711 -17.656 1 96.81 216 ARG B N 1
ATOM 3572 C CA . ARG B 1 216 ? -10.672 -11.781 -18.547 1 96.81 216 ARG B CA 1
ATOM 3573 C C . ARG B 1 216 ? -9.68 -12.047 -19.656 1 96.81 216 ARG B C 1
ATOM 3575 O O . ARG B 1 216 ? -10.047 -12.547 -20.719 1 96.81 216 ARG B O 1
ATOM 3582 N N . ASN B 1 217 ? -8.445 -11.648 -19.531 1 97.5 217 ASN B N 1
ATOM 3583 C CA . ASN B 1 217 ? -7.395 -12.133 -20.422 1 97.5 217 ASN B CA 1
ATOM 3584 C C . ASN B 1 217 ? -7.184 -13.633 -20.266 1 97.5 217 ASN B C 1
ATOM 3586 O O . ASN B 1 217 ? -7.422 -14.195 -19.188 1 97.5 217 ASN B O 1
ATOM 3590 N N . THR B 1 218 ? -6.793 -14.266 -21.375 1 97.19 218 THR B N 1
ATOM 3591 C CA . THR B 1 218 ? -6.344 -15.648 -21.234 1 97.19 218 THR B CA 1
ATOM 3592 C C . THR B 1 218 ? -5.066 -15.719 -20.406 1 97.19 218 THR B C 1
ATOM 3594 O O . THR B 1 218 ? -4.367 -14.719 -20.25 1 97.19 218 THR B O 1
ATOM 3597 N N . ILE B 1 219 ? -4.766 -16.859 -19.875 1 97.19 219 ILE B N 1
ATOM 3598 C CA . ILE B 1 219 ? -3.568 -17.031 -19.062 1 97.19 219 ILE B CA 1
ATOM 3599 C C . ILE B 1 219 ? -2.332 -16.656 -19.875 1 97.19 219 ILE B C 1
ATOM 3601 O O . ILE B 1 219 ? -1.429 -15.984 -19.391 1 97.19 219 ILE B O 1
ATOM 3605 N N . SER B 1 220 ? -2.291 -17.078 -21.141 1 96.81 220 SER B N 1
ATOM 3606 C CA . SER B 1 220 ? -1.186 -16.75 -22.047 1 96.81 220 SER B CA 1
ATOM 3607 C C . SER B 1 220 ? -1.054 -15.242 -22.234 1 96.81 220 SER B C 1
ATOM 3609 O O . SER B 1 220 ? 0.032 -14.68 -22.062 1 96.81 220 SER B O 1
ATOM 3611 N N . GLU B 1 221 ? -2.117 -14.578 -22.531 1 97.88 221 GLU B N 1
ATOM 3612 C CA . GLU B 1 221 ? -2.113 -13.133 -22.719 1 97.88 221 GLU B CA 1
ATOM 3613 C C . GLU B 1 221 ? -1.684 -12.406 -21.453 1 97.88 221 GLU B C 1
ATOM 3615 O O . GLU B 1 221 ? -0.885 -11.469 -21.5 1 97.88 221 GLU B O 1
ATOM 3620 N N . ALA B 1 222 ? -2.273 -12.852 -20.328 1 98.25 222 ALA B N 1
ATOM 3621 C CA . ALA B 1 222 ? -1.976 -12.227 -19.031 1 98.25 222 ALA B CA 1
ATOM 3622 C C . ALA B 1 222 ? -0.487 -12.32 -18.719 1 98.25 222 ALA B C 1
ATOM 3624 O O . ALA B 1 222 ? 0.133 -11.336 -18.328 1 98.25 222 ALA B O 1
ATOM 3625 N N . CYS B 1 223 ? 0.088 -13.461 -18.969 1 97.56 223 CYS B N 1
ATOM 3626 C CA . CYS B 1 223 ? 1.495 -13.68 -18.656 1 97.56 223 CYS B CA 1
ATOM 3627 C C . CYS B 1 223 ? 2.393 -12.867 -19.578 1 97.56 223 CYS B C 1
ATOM 3629 O O . CYS B 1 223 ? 3.369 -12.266 -19.141 1 97.56 223 CYS B O 1
ATOM 3631 N N . ASN B 1 224 ? 2.086 -12.844 -20.859 1 96.81 224 ASN B N 1
ATOM 3632 C CA . ASN B 1 224 ? 2.879 -12.078 -21.812 1 96.81 224 ASN B CA 1
ATOM 3633 C C . ASN B 1 224 ? 2.822 -10.578 -21.516 1 96.81 224 ASN B C 1
ATOM 3635 O O . ASN B 1 224 ? 3.855 -9.906 -21.5 1 96.81 224 ASN B O 1
ATOM 3639 N N . ASN B 1 225 ? 1.637 -10.086 -21.281 1 96.94 225 ASN B N 1
ATOM 3640 C CA . ASN B 1 225 ? 1.476 -8.672 -20.984 1 96.94 225 ASN B CA 1
ATOM 3641 C C . ASN B 1 225 ? 2.1 -8.289 -19.656 1 96.94 225 ASN B C 1
ATOM 3643 O O . ASN B 1 225 ? 2.66 -7.203 -19.5 1 96.94 225 ASN B O 1
ATOM 3647 N N . ALA B 1 226 ? 1.955 -9.195 -18.672 1 97.25 226 ALA B N 1
ATOM 3648 C CA . ALA B 1 226 ? 2.586 -8.961 -17.375 1 97.25 226 ALA B CA 1
ATOM 3649 C C . ALA B 1 226 ? 4.105 -8.898 -17.5 1 97.25 226 ALA B C 1
ATOM 3651 O O . ALA B 1 226 ? 4.762 -8.078 -16.859 1 97.25 226 ALA B O 1
ATOM 3652 N N . LYS B 1 227 ? 4.672 -9.781 -18.328 1 94.75 227 LYS B N 1
ATOM 3653 C CA . LYS B 1 227 ? 6.109 -9.773 -18.578 1 94.75 227 LYS B CA 1
ATOM 3654 C C . LYS B 1 227 ? 6.559 -8.438 -19.172 1 94.75 227 LYS B C 1
ATOM 3656 O O . LYS B 1 227 ? 7.543 -7.852 -18.719 1 94.75 227 LYS B O 1
ATOM 3661 N N . LYS B 1 228 ? 5.871 -7.969 -20.141 1 93.44 228 LYS B N 1
ATOM 3662 C CA . LYS B 1 228 ? 6.195 -6.688 -20.766 1 93.44 228 LYS B CA 1
ATOM 3663 C C . LYS B 1 228 ? 6.125 -5.547 -19.766 1 93.44 228 LYS B C 1
ATOM 3665 O O . LYS B 1 228 ? 7 -4.68 -19.734 1 93.44 228 LYS B O 1
ATOM 3670 N N . TYR B 1 229 ? 5.117 -5.535 -18.969 1 93.75 229 TYR B N 1
ATOM 3671 C CA . TYR B 1 229 ? 4.977 -4.504 -17.938 1 93.75 229 TYR B CA 1
ATOM 3672 C C . TYR B 1 229 ? 6.141 -4.551 -16.953 1 93.75 229 TYR B C 1
ATOM 3674 O O . TYR B 1 229 ? 6.719 -3.512 -16.625 1 93.75 229 TYR B O 1
ATOM 3682 N N . THR B 1 230 ? 6.379 -5.754 -16.5 1 93.5 230 THR B N 1
ATOM 3683 C CA . THR B 1 230 ? 7.441 -5.93 -15.516 1 93.5 230 THR B CA 1
ATOM 3684 C C . THR B 1 230 ? 8.781 -5.477 -16.078 1 93.5 230 THR B C 1
ATOM 3686 O O . THR B 1 230 ? 9.594 -4.879 -15.367 1 93.5 230 THR B O 1
ATOM 3689 N N . GLU B 1 231 ? 9.031 -5.766 -17.328 1 90.94 231 GLU B N 1
ATOM 3690 C CA . GLU B 1 231 ? 10.266 -5.328 -17.969 1 90.94 231 GLU B CA 1
ATOM 3691 C C . GLU B 1 231 ? 10.352 -3.807 -18.016 1 90.94 231 GLU B C 1
ATOM 3693 O O . GLU B 1 231 ? 11.406 -3.23 -17.766 1 90.94 231 GLU B O 1
ATOM 3698 N N . LYS B 1 232 ? 9.289 -3.174 -18.328 1 89.81 232 LYS B N 1
ATOM 3699 C CA . LYS B 1 232 ? 9.258 -1.715 -18.312 1 89.81 232 LYS B CA 1
ATOM 3700 C C . LYS B 1 232 ? 9.492 -1.179 -16.906 1 89.81 232 LYS B C 1
ATOM 3702 O O . LYS B 1 232 ? 10.156 -0.154 -16.734 1 89.81 232 LYS B O 1
ATOM 3707 N N . PHE B 1 233 ? 8.906 -1.867 -15.992 1 90.5 233 PHE B N 1
ATOM 3708 C CA . PHE B 1 233 ? 9.102 -1.52 -14.594 1 90.5 233 PHE B CA 1
ATOM 3709 C C . PHE B 1 233 ? 10.578 -1.622 -14.211 1 90.5 233 PHE B C 1
ATOM 3711 O O . PHE B 1 233 ? 11.117 -0.723 -13.562 1 90.5 233 PHE B O 1
ATOM 3718 N N . ILE B 1 234 ? 11.219 -2.674 -14.602 1 87.94 234 ILE B N 1
ATOM 3719 C CA . ILE B 1 234 ? 12.625 -2.924 -14.297 1 87.94 234 ILE B CA 1
ATOM 3720 C C . ILE B 1 234 ? 13.492 -1.841 -14.938 1 87.94 234 ILE B C 1
ATOM 3722 O O . ILE B 1 234 ? 14.477 -1.396 -14.344 1 87.94 234 ILE B O 1
ATOM 3726 N N . LEU B 1 235 ? 13.109 -1.34 -16.031 1 85.88 235 LEU B N 1
ATOM 3727 C CA . LEU B 1 235 ? 13.891 -0.359 -16.781 1 85.88 235 LEU B CA 1
ATOM 3728 C C . LEU B 1 235 ? 13.539 1.06 -16.344 1 85.88 235 LEU B C 1
ATOM 3730 O O . LEU B 1 235 ? 14.164 2.023 -16.797 1 85.88 235 LEU B O 1
ATOM 3734 N N . SER B 1 236 ? 12.609 1.203 -15.508 1 85.38 236 SER B N 1
ATOM 3735 C CA . SER B 1 236 ? 12.062 2.514 -15.188 1 85.38 236 SER B CA 1
ATOM 3736 C C . SER B 1 236 ? 13.086 3.389 -14.477 1 85.38 236 SER B C 1
ATOM 3738 O O . SER B 1 236 ? 13.008 4.617 -14.531 1 85.38 236 SER B O 1
ATOM 3740 N N . THR B 1 237 ? 13.977 2.762 -13.734 1 81.5 237 THR B N 1
ATOM 3741 C CA . THR B 1 237 ? 15.023 3.484 -13.016 1 81.5 237 THR B CA 1
ATOM 3742 C C . THR B 1 237 ? 16.328 2.703 -13.039 1 81.5 237 THR B C 1
ATOM 3744 O O . THR B 1 237 ? 16.344 1.521 -13.391 1 81.5 237 THR B O 1
ATOM 3747 N N . ASN B 1 238 ? 17.344 3.359 -12.672 1 78.25 238 ASN B N 1
ATOM 3748 C CA . ASN B 1 238 ? 18.641 2.691 -12.555 1 78.25 238 ASN B CA 1
ATOM 3749 C C . ASN B 1 238 ? 18.891 2.189 -11.141 1 78.25 238 ASN B C 1
ATOM 3751 O O . ASN B 1 238 ? 19.922 1.577 -10.859 1 78.25 238 ASN B O 1
ATOM 3755 N N . GLU B 1 239 ? 17.891 2.379 -10.359 1 81.5 239 GLU B N 1
ATOM 3756 C CA . GLU B 1 239 ? 18.016 1.962 -8.969 1 81.5 239 GLU B CA 1
ATOM 3757 C C . GLU B 1 239 ? 17.312 0.627 -8.727 1 81.5 239 GLU B C 1
ATOM 3759 O O . GLU B 1 239 ? 16.734 0.049 -9.656 1 81.5 239 GLU B O 1
ATOM 3764 N N . LEU B 1 240 ? 17.391 0.106 -7.531 1 83.12 240 LEU B N 1
ATOM 3765 C CA . LEU B 1 240 ? 16.828 -1.201 -7.199 1 83.12 240 LEU B CA 1
ATOM 3766 C C . LEU B 1 240 ? 15.32 -1.11 -6.98 1 83.12 240 LEU B C 1
ATOM 3768 O O . LEU B 1 240 ? 14.633 -2.133 -6.957 1 83.12 240 LEU B O 1
ATOM 3772 N N . LEU B 1 241 ? 14.891 0.109 -6.805 1 81.5 241 LEU B N 1
ATOM 3773 C CA . LEU B 1 241 ? 13.445 0.316 -6.738 1 81.5 241 LEU B CA 1
ATOM 3774 C C . LEU B 1 241 ? 12.906 0.827 -8.07 1 81.5 241 LEU B C 1
ATOM 3776 O O . LEU B 1 241 ? 13.477 1.747 -8.664 1 81.5 241 LEU B O 1
ATOM 3780 N N . GLY B 1 242 ? 11.852 0.167 -8.547 1 81 242 GLY B N 1
ATOM 3781 C CA . GLY B 1 242 ? 11.25 0.573 -9.805 1 81 242 GLY B CA 1
ATOM 3782 C C . GLY B 1 242 ? 10.203 1.657 -9.648 1 81 242 GLY B C 1
ATOM 3783 O O . GLY B 1 242 ? 9.859 2.029 -8.523 1 81 242 GLY B O 1
ATOM 3784 N N . TRP B 1 243 ? 9.766 2.24 -10.797 1 82.25 243 TRP B N 1
ATOM 3785 C CA . TRP B 1 243 ? 8.719 3.252 -10.875 1 82.25 243 TRP B CA 1
ATOM 3786 C C . TRP B 1 243 ? 7.566 2.777 -11.758 1 82.25 243 TRP B C 1
ATOM 3788 O O . TRP B 1 243 ? 7.77 2.447 -12.93 1 82.25 243 TRP B O 1
ATOM 3798 N N . HIS B 1 244 ? 6.379 2.768 -11.188 1 86.44 244 HIS B N 1
ATOM 3799 C CA . HIS B 1 244 ? 5.23 2.201 -11.883 1 86.44 244 HIS B CA 1
ATOM 3800 C C . HIS B 1 244 ? 4.652 3.188 -12.891 1 86.44 244 HIS B C 1
ATOM 3802 O O . HIS B 1 244 ? 4.203 2.789 -13.969 1 86.44 244 HIS B O 1
ATOM 3808 N N . TYR B 1 245 ? 4.566 4.496 -12.602 1 72.38 245 TYR B N 1
ATOM 3809 C CA . TYR B 1 245 ? 3.91 5.496 -13.438 1 72.38 245 TYR B CA 1
ATOM 3810 C C . TYR B 1 245 ? 4.691 5.73 -14.727 1 72.38 245 TYR B C 1
ATOM 3812 O O . TYR B 1 245 ? 4.105 5.898 -15.797 1 72.38 245 TYR B O 1
ATOM 3820 N N . LYS B 1 246 ? 5.883 5.828 -14.695 1 64.81 246 LYS B N 1
ATOM 3821 C CA . LYS B 1 246 ? 6.66 6.027 -15.914 1 64.81 246 LYS B CA 1
ATOM 3822 C C . LYS B 1 246 ? 6.504 4.84 -16.859 1 64.81 246 LYS B C 1
ATOM 3824 O O . LYS B 1 246 ? 6.625 4.992 -18.078 1 64.81 246 LYS B O 1
ATOM 3829 N N . SER B 1 247 ? 6.285 3.781 -16.312 1 52.34 247 SER B N 1
ATOM 3830 C CA . SER B 1 247 ? 6.188 2.574 -17.125 1 52.34 247 SER B CA 1
ATOM 3831 C C . SER B 1 247 ? 5.047 2.68 -18.125 1 52.34 247 SER B C 1
ATOM 3833 O O . SER B 1 247 ? 5.102 2.068 -19.203 1 52.34 247 SER B O 1
ATOM 3835 N N . LEU B 1 248 ? 4.062 3.582 -17.844 1 50.12 248 LEU B N 1
ATOM 3836 C CA . LEU B 1 248 ? 2.945 3.713 -18.781 1 50.12 248 LEU B CA 1
ATOM 3837 C C . LEU B 1 248 ? 3.199 4.836 -19.781 1 50.12 248 LEU B C 1
ATOM 3839 O O . LEU B 1 248 ? 2.541 4.91 -20.812 1 50.12 248 LEU B O 1
ATOM 3843 N N . LYS B 1 249 ? 3.875 6.02 -19.312 1 47.53 249 LYS B N 1
ATOM 3844 C CA . LYS B 1 249 ? 4.145 7.047 -20.312 1 47.53 249 LYS B CA 1
ATOM 3845 C C . LYS B 1 249 ? 4.969 6.488 -21.484 1 47.53 249 LYS B C 1
ATOM 3847 O O . LYS B 1 249 ? 5.109 7.137 -22.516 1 47.53 249 LYS B O 1
ATOM 3852 N N . PHE B 1 250 ? 5.617 5.406 -21.328 1 32.41 250 PHE B N 1
ATOM 3853 C CA . PHE B 1 250 ? 6.336 4.777 -22.422 1 32.41 250 PHE B CA 1
ATOM 3854 C C . PHE B 1 250 ? 5.391 3.953 -23.297 1 32.41 250 PHE B C 1
ATOM 3856 O O . PHE B 1 250 ? 4.805 2.975 -22.828 1 32.41 250 PHE B O 1
ATOM 3863 N N . LYS B 1 251 ? 4.496 4.738 -23.953 1 35.28 251 LYS B N 1
ATOM 3864 C CA . LYS B 1 251 ? 3.77 4.059 -25.016 1 35.28 251 LYS B CA 1
ATOM 3865 C C . LYS B 1 251 ? 4.504 2.797 -25.469 1 35.28 251 LYS B C 1
ATOM 3867 O O . LYS B 1 251 ? 5.66 2.863 -25.891 1 35.28 251 LYS B O 1
ATOM 3872 N N . VAL B 1 252 ? 4.035 1.687 -24.75 1 23.23 252 VAL B N 1
ATOM 3873 C CA . VAL B 1 252 ? 4.402 0.421 -25.375 1 23.23 252 VAL B CA 1
ATOM 3874 C C . VAL B 1 252 ? 3.793 0.336 -26.766 1 23.23 252 VAL B C 1
ATOM 3876 O O . VAL B 1 252 ? 2.607 0.622 -26.953 1 23.23 252 VAL B O 1
#

Solvent-accessible surface area (backbone atoms only — not comparable to full-atom values): 25654 Å² total; per-residue (Å²): 121,54,30,32,35,36,38,11,26,37,36,27,55,31,33,24,41,42,45,25,27,37,48,37,19,45,74,69,66,33,46,32,21,36,35,62,29,22,46,36,14,25,36,84,82,39,72,77,48,76,44,74,46,52,66,69,58,41,50,44,25,49,49,35,39,60,74,74,45,75,57,37,18,31,27,34,44,45,61,91,42,50,67,56,54,51,51,51,52,52,55,46,38,71,76,28,75,79,44,41,33,31,36,33,62,59,46,56,45,95,63,66,49,68,74,59,71,91,74,49,71,62,50,54,65,49,44,49,75,33,53,31,36,50,27,39,54,73,40,29,34,62,72,67,71,46,72,50,66,70,62,48,39,58,51,26,66,74,55,58,37,52,32,35,36,43,44,26,63,81,48,92,87,45,28,36,27,35,39,39,33,78,89,46,78,41,80,35,84,48,78,76,67,99,61,97,59,37,44,32,49,67,42,35,28,48,30,32,26,30,50,33,40,47,69,67,40,51,71,67,55,14,47,48,53,17,47,54,50,37,51,36,22,51,64,51,36,94,50,46,54,58,38,74,61,62,36,58,76,47,75,125,124,54,30,32,34,36,38,11,26,38,34,25,55,30,35,23,42,43,47,24,28,38,46,37,20,43,74,69,66,33,45,29,22,36,36,61,30,23,45,36,14,25,36,86,82,39,72,77,47,76,44,72,45,54,67,69,59,40,49,45,25,49,49,34,38,58,74,75,46,75,55,38,18,32,27,35,44,44,61,90,42,50,66,56,54,51,51,51,49,51,55,47,38,71,75,30,76,78,43,41,34,32,36,33,63,59,46,56,44,95,64,64,49,67,72,58,71,90,74,49,70,64,50,55,65,50,44,49,74,32,54,30,36,49,27,40,55,73,40,28,32,63,72,68,71,45,70,50,67,70,62,48,40,57,49,27,65,75,56,58,36,52,32,34,37,42,43,24,67,82,47,95,87,46,28,37,27,35,41,39,33,78,90,48,80,41,81,35,82,46,76,76,66,99,62,96,57,36,43,31,49,67,42,34,28,48,29,32,25,28,51,33,40,48,71,66,39,51,72,68,55,13,50,48,54,16,48,54,51,38,52,37,23,51,64,51,36,95,50,46,52,57,37,73,63,61,36,61,76,48,76,124

Nearest PDB structures (foldseek):
  8g1h-assembly1_A-2  TM=8.927E-01  e=4.309E-22  synthetic construct
  3rm5-assembly1_B  TM=8.566E-01  e=1.044E-20  Saccharomyces cerevisiae
  3rm5-assembly1_A  TM=8.532E-01  e=9.258E-21  Saccharomyces cerevisiae
  1ub0-assembly1_A-2  TM=8.541E-01  e=1.410E-20  Thermus thermophilus
  1jxi-assembly1_B  TM=8.687E-01  e=1.989E-19  Salmonella enterica subsp. enterica serovar Typhimurium

Foldseek 3Di:
DAEEEEEFADDPQQFATLSLLCLLLVLLPHHYYYQHQKYWDAHLQGGDDIDGDDLVSSVVRLVVDLVPDLHAEYEYDDHQDLVSVVVSLVVNCVSPVNHAYEYEDDQAFPNGHGRDDLPQVSCQLVQQSHQEYEYEQVVCCSNQVDRDLVSVLVVCVVSVGAWYWYQYCPDPPARWIWIHGNPDIDIQHADDDPAPEARHLSVSLRSQLRSVVSVVDDSVRSNNVSRLLSNLQRVQDRDNGGDNVVSVVPPD/DAEEEEEFADDPQQFATLSLLCLLLVLLPHHYYYQHQKYWDAHLQGGDDIDGDDLVSSVVRLVVDLVPDLHAEYEYDDHQDLVSVVVSLVVNCVSPVNHAYEYEDDQAFPNGHGRDDLPQVSCQLVQQSHQEYEYEQVVCCSNPVDRDLVSVLVVCVVSVGAWYWYQYCPDPPARWIWIHGNPDIDIQHADDDPAPEAGHLSVSLRSQLRSVVSVVDDSVVSNNVSRLQSNLQRVQDRDNGGDNVVSVVPPD

Organism: NCBI:txid889453

Sequence (504 aa):
MESVVSIGGWDPCGGAGLAADIKTFEMHGVRGMGICSAITSQAHNRFDGLQWTSPEVIFSQLESLLRSYTIKGVKFGIVESSEVLHECIARLRNANPDVIIVWDPVIKASSGFDFHNNNTDDFLEALKLVDLVTPNLPEAEWLFGVTNASDIQKKMNDAAINAIVLKGGHAENHANDLLIQLESLEVIKGERFNNPGKHGSGCVFSAAVCALLAKRNTISEACNNAKKYTEKFILSTNELLGWHYKSLKFKVMESVVSIGGWDPCGGAGLAADIKTFEMHGVRGMGICSAITSQAHNRFDGLQWTSPEVIFSQLESLLRSYTIKGVKFGIVESSEVLHECIARLRNANPDVIIVWDPVIKASSGFDFHNNNTDDFLEALKLVDLVTPNLPEAEWLFGVTNASDIQKKMNDAAINAIVLKGGHAENHANDLLIQLESLEVIKGERFNNPGKHGSGCVFSAAVCALLAKRNTISEACNNAKKYTEKFILSTNELLGWHYKSLKFKV

Secondary structure (DSSP, 8-state):
--EEEEEEEE-TTSSSHHHHHHHHHHHTTSEEEEEEEEEEEEETTEEEEEEEPPHHHHHHHHHHHHTT--EEEEEE---S-HHHHHHHHHHHHHH-TT-EEEE----B-TTS-B-S-S--HHHHHHGGG-SEE--BHHHHHHHHS--SHHHHHHHHHHHT--EEEEB-TTSSS---EEEEESS-EEEE-----SS---TTHHHHHHHHHHHHHHTT--HHHHHHHHHHHHHHHHHT-SSSS--TTHHHHS--/--EEEEEEEE-TTSSSHHHHHHHHHHHTTSEEEEEEEEEEEEETTEEEEEEEPPHHHHHHHHHHHHTT--EEEEEE---S-HHHHHHHHHHHHHH-TT-EEEE----B-TTS-B-S-S--HHHHHHGGG-SEE--BHHHHHHHHS--SHHHHHHHHHHHT--EEEEB-TTSSS---EEEEESS-EEEE-----SS---TTHHHHHHHHHHHHHHTT--HHHHHHHHHHHHHHHHTT-SSSS--TTHHHHS--